Protein AF-A0A0D2LC68-F1 (afdb_monomer)

Mean predicted aligned error: 11.53 Å

Structure (mmCIF, N/CA/C/O backbone):
data_AF-A0A0D2LC68-F1
#
_entry.id   AF-A0A0D2LC68-F1
#
loop_
_atom_site.group_PDB
_atom_site.id
_atom_site.type_symbol
_atom_site.label_atom_id
_atom_site.label_alt_id
_atom_site.label_comp_id
_atom_site.label_asym_id
_atom_site.label_entity_id
_atom_site.label_seq_id
_atom_site.pdbx_PDB_ins_code
_atom_site.Cartn_x
_atom_site.Cartn_y
_atom_site.Cartn_z
_atom_site.occupancy
_atom_site.B_iso_or_equiv
_atom_site.auth_seq_id
_atom_site.auth_comp_id
_atom_site.auth_asym_id
_atom_site.auth_atom_id
_atom_site.pdbx_PDB_model_num
ATOM 1 N N . MET A 1 1 ? -2.150 -23.594 -18.624 1.00 61.84 1 MET A N 1
ATOM 2 C CA . MET A 1 1 ? -3.625 -23.594 -18.626 1.00 61.84 1 MET A CA 1
ATOM 3 C C . MET A 1 1 ? -4.070 -22.289 -18.003 1.00 61.84 1 MET A C 1
ATOM 5 O O . MET A 1 1 ? -3.568 -21.963 -16.936 1.00 61.84 1 MET A O 1
ATOM 9 N N . THR A 1 2 ? -4.914 -21.525 -18.691 1.00 81.69 2 THR A N 1
ATOM 10 C CA . THR A 1 2 ? -5.441 -20.253 -18.181 1.00 81.69 2 THR A CA 1
ATOM 11 C C . THR A 1 2 ? -6.745 -20.543 -17.460 1.00 81.69 2 THR A C 1
ATOM 13 O O . THR A 1 2 ? -7.704 -20.985 -18.090 1.00 81.69 2 THR A O 1
ATOM 16 N N . THR A 1 3 ? -6.788 -20.313 -16.153 1.00 90.00 3 THR A N 1
ATOM 17 C CA . THR A 1 3 ? -8.031 -20.452 -15.388 1.00 90.00 3 THR A CA 1
ATOM 18 C C . THR A 1 3 ? -8.737 -19.104 -15.359 1.00 90.00 3 THR A C 1
ATOM 20 O O . THR A 1 3 ? -8.118 -18.081 -15.055 1.00 90.00 3 THR A O 1
ATOM 23 N N . THR A 1 4 ? -10.023 -19.100 -15.707 1.00 91.94 4 THR A N 1
ATOM 24 C CA . THR A 1 4 ? -10.875 -17.910 -15.649 1.00 91.94 4 THR A CA 1
ATOM 25 C C . THR A 1 4 ? -11.811 -18.016 -14.455 1.00 91.94 4 THR A C 1
ATOM 27 O O . THR A 1 4 ? -12.493 -19.025 -14.285 1.00 91.94 4 THR A O 1
ATOM 30 N N . HIS A 1 5 ? -11.863 -16.954 -13.663 1.00 92.88 5 HIS A N 1
ATOM 31 C CA . HIS A 1 5 ? -12.813 -16.768 -12.576 1.00 92.88 5 HIS A CA 1
ATOM 32 C C . HIS A 1 5 ? -13.566 -15.452 -12.773 1.00 92.88 5 HIS A C 1
ATOM 34 O O . HIS A 1 5 ? -13.123 -14.588 -13.527 1.00 92.88 5 HIS A O 1
ATOM 40 N N . TYR A 1 6 ? -14.688 -15.295 -12.080 1.00 92.44 6 TYR A N 1
ATOM 41 C CA . TYR A 1 6 ? -15.463 -14.060 -12.072 1.00 92.44 6 TYR A CA 1
ATOM 42 C C . TYR A 1 6 ? -15.572 -13.553 -10.639 1.00 92.44 6 TYR A C 1
ATOM 44 O O . TYR A 1 6 ? -15.787 -14.341 -9.717 1.00 92.44 6 TYR A O 1
ATOM 52 N N . ILE A 1 7 ? -15.397 -12.247 -10.456 1.00 91.50 7 ILE A N 1
ATOM 53 C CA . ILE A 1 7 ? -15.587 -11.569 -9.172 1.00 91.50 7 ILE A CA 1
ATOM 54 C C . ILE A 1 7 ? -16.701 -10.542 -9.347 1.00 91.50 7 ILE A C 1
ATOM 56 O O . ILE A 1 7 ? -16.699 -9.796 -10.326 1.00 91.50 7 ILE A O 1
ATOM 60 N N . ALA A 1 8 ? -17.647 -10.510 -8.409 1.00 90.44 8 ALA A N 1
ATOM 61 C CA . ALA A 1 8 ? -18.677 -9.479 -8.379 1.00 90.44 8 ALA A CA 1
ATOM 62 C C . ALA A 1 8 ? -18.039 -8.106 -8.123 1.00 90.44 8 ALA A C 1
ATOM 64 O O . ALA A 1 8 ? -17.205 -7.948 -7.232 1.00 90.44 8 ALA A O 1
ATOM 65 N N . GLN A 1 9 ? -18.426 -7.124 -8.923 1.00 87.12 9 GLN A N 1
ATOM 66 C CA . GLN A 1 9 ? -17.983 -5.748 -8.821 1.00 87.12 9 GLN A CA 1
ATOM 67 C C . GLN A 1 9 ? -19.000 -4.989 -7.960 1.00 87.12 9 GLN A C 1
ATOM 69 O O . GLN A 1 9 ? -20.083 -4.649 -8.415 1.00 87.12 9 GLN A O 1
ATOM 74 N N . ASP A 1 10 ? -18.663 -4.759 -6.694 1.00 83.44 10 ASP A N 1
ATOM 75 C CA . ASP A 1 10 ? -19.533 -4.102 -5.705 1.00 83.44 10 ASP A CA 1
ATOM 76 C C . ASP A 1 10 ? -18.965 -2.759 -5.201 1.00 83.44 10 ASP A C 1
ATOM 78 O O . ASP A 1 10 ? -19.557 -2.093 -4.353 1.00 83.44 10 ASP A O 1
ATOM 82 N N . LEU A 1 11 ? -17.807 -2.348 -5.732 1.00 73.12 11 LEU A N 1
ATOM 83 C CA . LEU A 1 11 ? -17.062 -1.163 -5.285 1.00 73.12 11 LEU A CA 1
ATOM 84 C C . LEU A 1 11 ? -17.503 0.147 -5.948 1.00 73.12 11 LEU A C 1
ATOM 86 O O . LEU A 1 11 ? -17.352 1.224 -5.377 1.00 73.12 11 LEU A O 1
ATOM 90 N N . LEU A 1 12 ? -17.986 0.058 -7.179 1.00 74.88 12 LEU A N 1
ATOM 91 C CA . LEU A 1 12 ? -18.409 1.169 -8.033 1.00 74.88 12 LEU A CA 1
ATOM 92 C C . LEU A 1 12 ? -19.899 0.995 -8.309 1.00 74.88 12 LEU A C 1
ATOM 94 O O . LEU A 1 12 ? -20.354 -0.142 -8.414 1.00 74.88 12 LEU A O 1
ATOM 98 N N . PRO A 1 13 ? -20.655 2.094 -8.429 1.00 78.06 13 PRO A N 1
ATOM 99 C CA . PRO A 1 13 ? -22.055 2.008 -8.803 1.00 78.06 13 PRO A CA 1
ATOM 100 C C . PRO A 1 13 ? -22.201 1.347 -10.185 1.00 78.06 13 PRO A C 1
ATOM 102 O O . PRO A 1 13 ? -21.364 1.596 -11.061 1.00 78.06 13 PRO A O 1
ATOM 105 N N . PRO A 1 14 ? -23.262 0.548 -10.396 1.00 80.38 14 PRO A N 1
ATOM 106 C CA . PRO A 1 14 ? -23.516 -0.080 -11.685 1.00 80.38 14 PRO A CA 1
ATOM 107 C C . PRO A 1 14 ? -23.641 0.991 -12.775 1.00 80.38 14 PRO A C 1
ATOM 109 O O . PRO A 1 14 ? -24.340 1.994 -12.613 1.00 80.38 14 PRO A O 1
ATOM 112 N N . SER A 1 15 ? -22.933 0.785 -13.884 1.00 81.62 15 SER A N 1
ATOM 113 C CA . SER A 1 15 ? -22.897 1.677 -15.045 1.00 81.62 15 SER A CA 1
ATOM 114 C C . SER A 1 15 ? -22.829 0.825 -16.312 1.00 81.62 15 SER A C 1
ATOM 116 O O . SER A 1 15 ? -22.141 -0.190 -16.294 1.00 81.62 15 SER A O 1
ATOM 118 N N . PRO A 1 16 ? -23.431 1.234 -17.444 1.00 80.06 16 PRO A N 1
ATOM 119 C CA . PRO A 1 16 ? -23.285 0.513 -18.714 1.00 80.06 16 PRO A CA 1
ATOM 120 C C . PRO A 1 16 ? -21.824 0.288 -19.143 1.00 80.06 16 PRO A C 1
ATOM 122 O O . PRO A 1 16 ? -21.534 -0.631 -19.899 1.00 80.06 16 PRO A O 1
ATOM 125 N N . SER A 1 17 ? -20.903 1.129 -18.661 1.00 77.94 17 SER A N 1
ATOM 126 C CA . SER A 1 17 ? -19.461 1.060 -18.930 1.00 77.94 17 SER A CA 1
ATOM 127 C C . SER A 1 17 ? -18.645 0.272 -17.896 1.00 77.94 17 SER A C 1
ATOM 129 O O . SER A 1 17 ? -17.425 0.173 -18.036 1.00 77.94 17 SER A O 1
ATOM 131 N N . ILE A 1 18 ? -19.277 -0.237 -16.834 1.00 80.62 18 ILE A N 1
ATOM 132 C CA . ILE A 1 18 ? -18.619 -0.971 -15.748 1.00 80.62 18 ILE A CA 1
ATOM 133 C C . ILE A 1 18 ? -19.374 -2.290 -15.555 1.00 80.62 18 ILE A C 1
ATOM 135 O O . ILE A 1 18 ? -20.524 -2.271 -15.119 1.00 80.62 18 ILE A O 1
ATOM 139 N N . PRO A 1 19 ? -18.762 -3.440 -15.871 1.00 86.56 19 PRO A N 1
ATOM 140 C CA . PRO A 1 19 ? -19.440 -4.719 -15.740 1.00 86.56 19 PRO A CA 1
ATOM 141 C C . PRO A 1 19 ? -19.670 -5.074 -14.265 1.00 86.56 19 PRO A C 1
ATOM 143 O O . PRO A 1 19 ? -18.775 -4.922 -13.435 1.00 86.56 19 PRO A O 1
ATOM 146 N N . GLU A 1 20 ? -20.841 -5.640 -13.960 1.00 90.69 20 GLU A N 1
ATOM 147 C CA . GLU A 1 20 ? -21.177 -6.163 -12.623 1.00 90.69 20 GLU A CA 1
ATOM 148 C C . GLU A 1 20 ? -20.307 -7.364 -12.219 1.00 90.69 20 GLU A C 1
ATOM 150 O O . GLU A 1 20 ? -20.184 -7.695 -11.040 1.00 90.69 20 GLU A O 1
ATOM 155 N N . GLN A 1 21 ? -19.697 -8.039 -13.197 1.00 92.62 21 GLN A N 1
ATOM 156 C CA . GLN A 1 21 ? -18.772 -9.145 -12.982 1.00 92.62 21 GLN A CA 1
ATOM 157 C C . GLN A 1 21 ? -17.466 -8.896 -13.728 1.00 92.62 21 GLN A C 1
ATOM 159 O O . GLN A 1 21 ? -17.442 -8.743 -14.949 1.00 92.62 21 GLN A O 1
ATOM 164 N N . LEU A 1 22 ? -16.360 -8.911 -12.991 1.00 90.00 22 LEU A N 1
ATOM 165 C CA . LEU A 1 22 ? -15.020 -8.761 -13.540 1.00 90.00 22 LEU A CA 1
ATOM 166 C C . LEU A 1 22 ? -14.423 -10.131 -13.836 1.00 90.00 22 LEU A C 1
ATOM 168 O O . LEU A 1 22 ? -14.341 -10.994 -12.958 1.00 90.00 22 LEU A O 1
ATOM 172 N N . GLN A 1 23 ? -13.966 -10.312 -15.075 1.00 92.19 23 GLN A N 1
ATOM 173 C CA . GLN A 1 23 ? -13.237 -11.510 -15.469 1.00 92.19 23 GLN A CA 1
ATOM 174 C C . GLN A 1 23 ? -11.813 -11.456 -14.903 1.00 92.19 23 GLN A C 1
ATOM 176 O O . GLN A 1 23 ? -11.041 -10.549 -15.219 1.00 92.19 23 GLN A O 1
ATOM 181 N N . VAL A 1 24 ? -11.446 -12.464 -14.115 1.00 95.25 24 VAL A N 1
ATOM 182 C CA . VAL A 1 24 ? -10.102 -12.661 -13.568 1.00 95.25 24 VAL A CA 1
ATOM 183 C C . VAL A 1 24 ? -9.439 -13.830 -14.280 1.00 95.25 24 VAL A C 1
ATOM 185 O O . VAL A 1 24 ? -9.883 -14.973 -14.169 1.00 95.25 24 VAL A O 1
ATOM 188 N N . ARG A 1 25 ? -8.359 -13.557 -15.010 1.00 96.56 25 ARG A N 1
ATOM 189 C CA . ARG A 1 25 ? -7.561 -14.572 -15.704 1.00 96.56 25 ARG A CA 1
ATOM 190 C C . ARG A 1 25 ? -6.260 -14.794 -14.957 1.00 96.56 25 ARG A C 1
ATOM 192 O O . ARG A 1 25 ? -5.481 -13.859 -14.787 1.00 96.56 25 ARG A O 1
ATOM 199 N N . ARG A 1 26 ? -6.008 -16.028 -14.532 1.00 96.88 26 ARG A N 1
ATOM 200 C CA . ARG A 1 26 ? -4.741 -16.407 -13.901 1.00 96.88 26 ARG A CA 1
ATOM 201 C C . ARG A 1 26 ? -3.777 -16.959 -14.947 1.00 96.88 26 ARG A C 1
ATOM 203 O O . ARG A 1 26 ? -4.132 -17.888 -15.676 1.00 96.88 26 ARG A O 1
ATOM 210 N N . ILE A 1 27 ? -2.584 -16.378 -15.027 1.00 97.12 27 ILE A N 1
ATOM 211 C CA . ILE A 1 27 ? -1.551 -16.715 -16.008 1.00 97.12 27 ILE A CA 1
ATOM 212 C C . ILE A 1 27 ? -0.167 -16.780 -15.355 1.00 97.12 27 ILE A C 1
ATOM 214 O O . ILE A 1 27 ? 0.101 -16.116 -14.360 1.00 97.12 27 ILE A O 1
ATOM 218 N N . ALA A 1 28 ? 0.735 -17.562 -15.946 1.00 96.31 28 ALA A N 1
ATOM 219 C CA . ALA A 1 28 ? 2.140 -17.569 -15.548 1.00 96.31 28 ALA A CA 1
ATOM 220 C C . ALA A 1 28 ? 2.880 -16.350 -16.122 1.00 96.31 28 ALA A C 1
ATOM 222 O O . ALA A 1 28 ? 2.542 -15.886 -17.212 1.00 96.31 28 ALA A O 1
ATOM 223 N N . LEU A 1 29 ? 3.944 -15.903 -15.449 1.00 96.62 29 LEU A N 1
ATOM 224 C CA . LEU A 1 29 ? 4.756 -14.750 -15.861 1.00 96.62 29 LEU A CA 1
ATOM 225 C C . LEU A 1 29 ? 5.242 -14.784 -17.321 1.00 96.62 29 LEU A C 1
ATOM 227 O O . LEU A 1 29 ? 5.229 -13.755 -17.983 1.00 96.62 29 LEU A O 1
ATOM 231 N N . ARG A 1 30 ? 5.581 -15.958 -17.869 1.00 95.25 30 ARG A N 1
ATOM 232 C CA . ARG A 1 30 ? 5.986 -16.102 -19.287 1.00 95.25 30 ARG A CA 1
ATOM 233 C C . ARG A 1 30 ? 4.907 -15.704 -20.310 1.00 95.25 30 ARG A C 1
ATOM 235 O O . ARG A 1 30 ? 5.222 -15.567 -21.483 1.00 95.25 30 ARG A O 1
ATOM 242 N N . HIS A 1 31 ? 3.651 -15.579 -19.878 1.00 96.38 31 HIS A N 1
ATOM 243 C CA . HIS A 1 31 ? 2.507 -15.157 -20.695 1.00 96.38 31 HIS A CA 1
ATOM 244 C C . HIS A 1 31 ? 2.057 -13.725 -20.360 1.00 96.38 31 HIS A C 1
ATOM 246 O O . HIS A 1 31 ? 0.982 -13.299 -20.778 1.00 96.38 31 HIS A O 1
ATOM 252 N N . ALA A 1 32 ? 2.833 -12.974 -19.569 1.00 96.25 32 ALA A N 1
ATOM 253 C CA . ALA A 1 32 ? 2.450 -11.628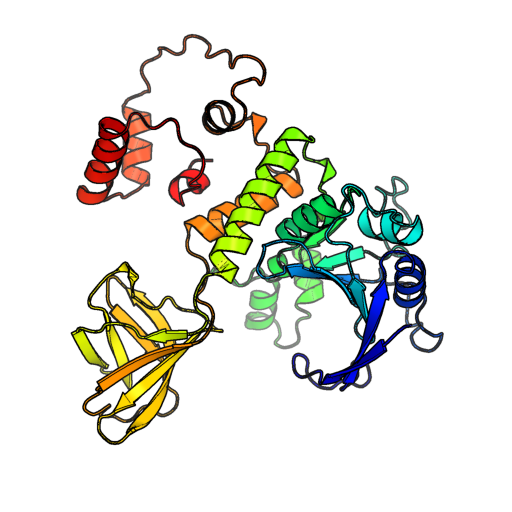 -19.160 1.00 96.25 32 ALA A CA 1
ATOM 254 C C . ALA A 1 32 ? 2.320 -10.663 -20.348 1.00 96.25 32 ALA A C 1
ATOM 256 O O . ALA A 1 32 ? 1.426 -9.820 -20.336 1.00 96.25 32 ALA A O 1
ATOM 257 N N . GLY A 1 33 ? 3.125 -10.830 -21.398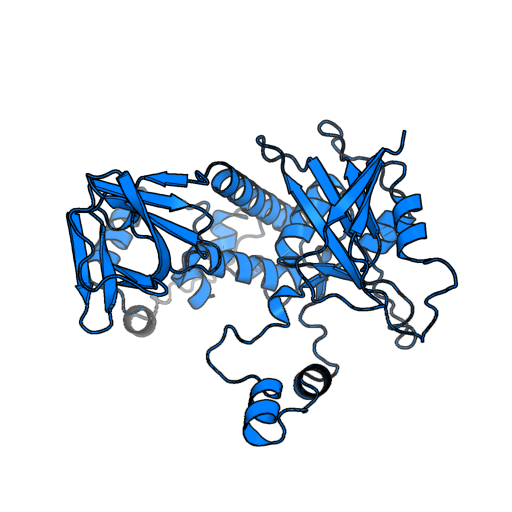 1.00 95.19 33 GLY A N 1
ATOM 258 C CA . GLY A 1 33 ? 3.001 -10.062 -22.635 1.00 95.19 33 GLY A CA 1
ATOM 259 C C . GLY A 1 33 ? 1.628 -10.187 -23.297 1.00 95.19 33 GLY A C 1
ATOM 260 O O . GLY A 1 33 ? 1.080 -9.179 -23.741 1.00 95.19 33 GLY A O 1
ATOM 261 N N . ASP A 1 34 ? 1.014 -11.375 -23.266 1.00 94.50 34 ASP A N 1
ATOM 262 C CA . ASP A 1 3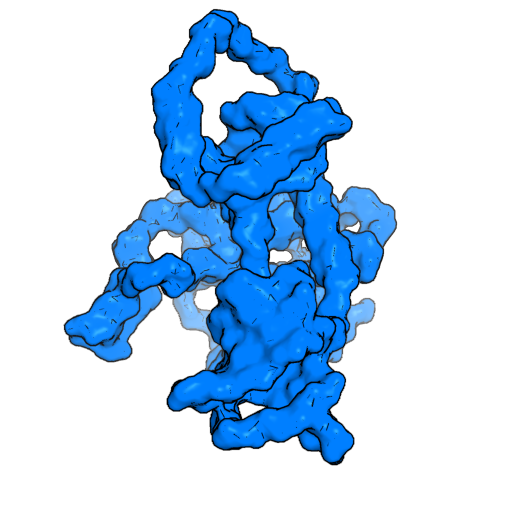4 ? -0.343 -11.591 -23.789 1.00 94.50 34 ASP A CA 1
ATOM 263 C C . ASP A 1 34 ? -1.378 -10.807 -22.965 1.00 94.50 34 ASP A C 1
ATOM 265 O O . ASP A 1 34 ? -2.292 -10.187 -23.512 1.00 94.50 34 ASP A O 1
ATOM 269 N N . ALA A 1 35 ? -1.215 -10.778 -21.636 1.00 94.38 35 ALA A N 1
ATOM 270 C CA . ALA A 1 35 ? -2.058 -9.963 -20.762 1.00 94.38 35 ALA A CA 1
ATOM 271 C C . ALA A 1 35 ? -1.899 -8.469 -21.048 1.00 94.38 35 ALA A C 1
ATOM 273 O O . ALA A 1 35 ? -2.896 -7.755 -21.146 1.00 94.38 35 ALA A O 1
ATOM 274 N N . VAL A 1 36 ? -0.664 -7.994 -21.220 1.00 94.50 36 VAL A N 1
ATOM 275 C CA . VAL A 1 36 ? -0.395 -6.596 -21.575 1.00 94.50 36 VAL A CA 1
ATOM 276 C C . VAL A 1 36 ? -1.035 -6.259 -22.911 1.00 94.50 36 VAL A C 1
ATOM 278 O O . VAL A 1 36 ? -1.703 -5.232 -23.013 1.00 94.50 36 VAL A O 1
ATOM 281 N N . TRP A 1 37 ? -0.902 -7.127 -23.914 1.00 92.50 37 TRP A N 1
ATOM 282 C CA . TRP A 1 37 ? -1.545 -6.942 -25.209 1.00 92.50 37 TRP A CA 1
ATOM 283 C C . TRP A 1 37 ? -3.065 -6.803 -25.060 1.00 92.50 37 TRP A C 1
ATOM 285 O O . TRP A 1 37 ? -3.625 -5.813 -25.524 1.00 92.50 37 TRP A O 1
ATOM 295 N N . HIS A 1 38 ? -3.718 -7.699 -24.312 1.00 90.44 38 HIS A N 1
ATOM 296 C CA . HIS A 1 38 ? -5.162 -7.629 -24.055 1.00 90.44 38 HIS A CA 1
ATOM 297 C C . HIS A 1 38 ? -5.595 -6.354 -23.321 1.00 90.44 38 HIS A C 1
ATOM 299 O O . HIS A 1 38 ? -6.620 -5.764 -23.657 1.00 90.44 38 HIS A O 1
ATOM 305 N N . LEU A 1 39 ? -4.828 -5.920 -22.318 1.00 89.50 39 LEU A N 1
ATOM 306 C CA . LEU A 1 39 ? -5.135 -4.713 -21.543 1.00 89.50 39 LEU A CA 1
ATOM 307 C C . LEU A 1 39 ? -4.924 -3.433 -22.361 1.00 89.50 39 LEU A C 1
ATOM 309 O O . LEU A 1 39 ? -5.595 -2.427 -22.135 1.00 89.50 39 LEU A O 1
ATOM 313 N N . THR A 1 40 ? -3.990 -3.467 -23.310 1.00 88.12 40 THR A N 1
ATOM 314 C CA . THR A 1 40 ? -3.627 -2.317 -24.145 1.00 88.12 40 THR A CA 1
ATOM 315 C C . THR A 1 40 ? -4.371 -2.271 -25.472 1.00 88.12 40 THR A C 1
ATOM 317 O O . THR A 1 40 ? -4.413 -1.199 -26.064 1.00 88.12 40 THR A O 1
ATOM 320 N N . HIS A 1 41 ? -5.001 -3.366 -25.904 1.00 85.12 41 HIS A N 1
ATOM 321 C CA . HIS A 1 41 ? -5.795 -3.489 -27.131 1.00 85.12 41 HIS A CA 1
ATOM 322 C C . HIS A 1 41 ? -7.178 -4.082 -26.800 1.00 85.12 41 HIS A C 1
ATOM 324 O O . HIS A 1 41 ? -7.454 -5.234 -27.141 1.00 85.12 41 HIS A O 1
ATOM 330 N N . PRO A 1 42 ? -8.059 -3.336 -26.105 1.00 67.62 42 PRO A N 1
ATOM 331 C CA . PRO A 1 42 ? -9.402 -3.812 -25.828 1.00 67.62 42 PRO A CA 1
ATOM 332 C C . PRO A 1 42 ? -10.131 -4.085 -27.144 1.00 67.62 42 PRO A C 1
ATOM 334 O O . PRO A 1 42 ? -9.884 -3.426 -28.159 1.00 67.62 42 PRO A O 1
ATOM 337 N N . HIS A 1 43 ? -11.035 -5.064 -27.104 1.00 64.94 43 HIS A N 1
ATOM 338 C CA . HIS A 1 43 ? -11.919 -5.391 -28.216 1.00 64.94 43 HIS A CA 1
ATOM 339 C C . HIS A 1 43 ? -12.582 -4.112 -28.758 1.00 64.94 43 HIS A C 1
ATOM 341 O O . HIS A 1 43 ? -12.920 -3.213 -27.988 1.00 64.94 43 HIS A O 1
ATOM 347 N N . ALA A 1 44 ? -12.715 -4.032 -30.085 1.00 52.75 44 ALA A N 1
ATOM 348 C CA . ALA A 1 44 ? -12.989 -2.836 -30.894 1.00 52.75 44 ALA A CA 1
ATOM 349 C C . ALA A 1 44 ? -14.265 -2.024 -30.555 1.00 52.75 44 ALA A C 1
ATOM 351 O O . ALA A 1 44 ? -14.566 -1.054 -31.244 1.00 52.75 44 ALA A O 1
ATOM 352 N N . GLU A 1 45 ? -14.999 -2.381 -29.503 1.00 51.38 45 GLU A N 1
ATOM 353 C CA . GLU A 1 45 ? -16.303 -1.821 -29.138 1.00 51.38 45 GLU A CA 1
ATOM 354 C C . GLU A 1 45 ? -16.231 -0.629 -28.163 1.00 51.38 45 GLU A C 1
ATOM 356 O O . GLU A 1 45 ? -17.222 0.073 -27.992 1.00 51.38 45 GLU A O 1
ATOM 361 N N . VAL A 1 46 ? -15.066 -0.321 -27.571 1.00 54.25 46 VAL A N 1
ATOM 362 C CA . VAL A 1 46 ? -14.888 0.855 -26.686 1.00 54.25 46 VAL A CA 1
ATOM 363 C C . VAL A 1 46 ? -13.764 1.755 -27.214 1.00 54.25 46 VAL A C 1
ATOM 365 O O . VAL A 1 46 ? -12.689 1.887 -26.628 1.00 54.25 46 VAL A O 1
ATOM 368 N N . THR A 1 47 ? -13.992 2.346 -28.388 1.00 47.81 47 THR A N 1
ATOM 369 C CA . THR A 1 47 ? -13.069 3.254 -29.100 1.00 47.81 47 THR A CA 1
ATOM 370 C C . THR A 1 47 ? -13.430 4.734 -28.941 1.00 47.81 47 THR A C 1
ATOM 372 O O . THR A 1 47 ? -13.108 5.555 -29.799 1.00 47.81 47 THR A O 1
ATOM 375 N N . THR A 1 48 ? -14.061 5.138 -27.837 1.00 50.06 48 THR A N 1
ATOM 376 C CA . THR A 1 48 ? -14.271 6.569 -27.583 1.00 50.06 48 THR A CA 1
ATOM 377 C C . THR A 1 48 ? -12.973 7.234 -27.113 1.00 50.06 48 THR A C 1
ATOM 379 O O . THR A 1 48 ? -12.619 7.172 -25.940 1.00 50.06 48 THR A O 1
ATOM 382 N N . LEU A 1 49 ? -12.300 7.849 -28.093 1.00 45.25 49 LEU A N 1
ATOM 383 C CA . LEU A 1 49 ? -11.301 8.925 -28.055 1.00 45.25 49 LEU A CA 1
ATOM 384 C C . LEU A 1 49 ? -10.102 8.785 -27.102 1.00 45.25 49 LEU A C 1
ATOM 386 O O . LEU A 1 49 ? -10.212 9.073 -25.919 1.00 45.25 49 LEU A O 1
ATOM 390 N N . GLY A 1 50 ? -8.925 8.519 -27.686 1.00 50.84 50 GLY A N 1
ATOM 391 C CA . GLY A 1 50 ? -7.669 9.270 -27.470 1.00 50.84 50 GLY A CA 1
ATOM 392 C C . GLY A 1 50 ? -7.097 9.457 -26.057 1.00 50.84 50 GLY A C 1
ATOM 393 O O . GLY A 1 50 ? -6.102 10.159 -25.917 1.00 50.84 50 GLY A O 1
ATOM 394 N N . ALA A 1 51 ? -7.695 8.886 -25.017 1.00 54.88 51 ALA A N 1
ATOM 395 C CA . ALA A 1 51 ? -7.266 9.058 -23.639 1.00 54.88 51 ALA A CA 1
ATOM 396 C C . ALA A 1 51 ? -6.219 8.003 -23.263 1.00 54.88 51 ALA A C 1
ATOM 398 O O . ALA A 1 51 ? -6.396 6.811 -23.534 1.00 54.88 51 ALA A O 1
ATOM 399 N N . ALA A 1 52 ? -5.152 8.447 -22.592 1.00 59.88 52 ALA A N 1
ATOM 400 C CA . ALA A 1 52 ? -4.138 7.572 -22.018 1.00 59.88 52 ALA A CA 1
ATOM 401 C C . ALA A 1 52 ? -4.797 6.451 -21.200 1.00 59.88 52 ALA A C 1
ATOM 403 O O . ALA A 1 52 ? -5.589 6.700 -20.286 1.00 59.88 52 ALA A O 1
ATOM 404 N N . ARG A 1 53 ? -4.473 5.199 -21.536 1.00 79.19 53 ARG A N 1
ATOM 405 C CA . ARG A 1 53 ? -5.078 4.021 -20.904 1.00 79.19 53 ARG A CA 1
ATOM 406 C C . ARG A 1 53 ? -4.476 3.790 -19.525 1.00 79.19 53 ARG A C 1
ATOM 408 O O . ARG A 1 53 ? -3.328 3.374 -19.406 1.00 79.19 53 ARG A O 1
ATOM 415 N N . ALA A 1 54 ? -5.248 4.038 -18.477 1.00 87.75 54 ALA A N 1
ATOM 416 C CA . ALA A 1 54 ? -4.853 3.678 -17.124 1.00 87.75 54 ALA A CA 1
ATOM 417 C C . ALA A 1 54 ? -4.937 2.153 -16.939 1.00 87.75 54 ALA A C 1
ATOM 419 O O . ALA A 1 54 ? -5.992 1.555 -17.153 1.00 87.75 54 ALA A O 1
ATOM 420 N N . ILE A 1 55 ? -3.831 1.532 -16.532 1.00 93.75 55 ILE A N 1
ATOM 421 C CA . ILE A 1 55 ? -3.762 0.118 -16.158 1.00 93.75 55 ILE A CA 1
ATOM 422 C C . ILE A 1 55 ? -3.495 0.047 -14.659 1.00 93.75 55 ILE A C 1
ATOM 424 O O . ILE A 1 55 ? -2.435 0.449 -14.180 1.00 93.75 55 ILE A O 1
ATOM 428 N N . GLY A 1 56 ? -4.476 -0.452 -13.916 1.00 95.06 56 GLY A N 1
ATOM 429 C CA . GLY A 1 56 ? -4.361 -0.698 -12.487 1.00 95.06 56 GLY A CA 1
ATOM 430 C C . GLY A 1 56 ? -3.290 -1.746 -12.201 1.00 95.06 56 GLY A C 1
ATOM 431 O O . GLY A 1 56 ? -3.262 -2.777 -12.868 1.00 95.06 56 GLY A O 1
ATOM 432 N N . ILE A 1 57 ? -2.443 -1.509 -11.201 1.00 97.31 57 ILE A N 1
ATOM 433 C CA . ILE A 1 57 ? -1.491 -2.495 -10.682 1.00 97.31 57 ILE A CA 1
ATOM 434 C C . ILE A 1 57 ? -1.685 -2.700 -9.181 1.00 97.31 57 ILE A C 1
ATOM 436 O O . ILE A 1 57 ? -1.789 -1.752 -8.401 1.00 97.31 57 ILE A O 1
ATOM 440 N N . ALA A 1 58 ? -1.698 -3.963 -8.776 1.00 96.88 58 ALA A N 1
ATOM 441 C CA . ALA A 1 58 ? -1.663 -4.381 -7.383 1.00 96.88 58 ALA A CA 1
ATOM 442 C C . ALA A 1 58 ? -0.777 -5.620 -7.238 1.00 96.88 58 ALA A C 1
ATOM 444 O O . ALA A 1 58 ? -0.424 -6.273 -8.220 1.00 96.88 58 ALA A O 1
ATOM 445 N N . TYR A 1 59 ? -0.419 -5.959 -6.007 1.00 96.38 59 TYR A N 1
ATOM 446 C CA . TYR A 1 59 ? 0.342 -7.166 -5.721 1.00 96.38 59 TYR A CA 1
ATOM 447 C C . TYR A 1 59 ? -0.218 -7.901 -4.515 1.00 96.38 59 TYR A C 1
ATOM 449 O O . TYR A 1 59 ? -0.938 -7.332 -3.690 1.00 96.38 59 TYR A O 1
ATOM 457 N N . HIS A 1 60 ? 0.156 -9.169 -4.400 1.00 94.19 60 HIS A N 1
ATOM 458 C CA . HIS A 1 60 ? -0.120 -9.974 -3.225 1.00 94.19 60 HIS A CA 1
ATOM 459 C C . HIS A 1 60 ? 1.153 -10.645 -2.725 1.00 94.19 60 HIS A C 1
ATOM 461 O O . HIS A 1 60 ? 1.964 -11.133 -3.514 1.00 94.19 60 HIS A O 1
ATOM 467 N N . THR A 1 61 ? 1.317 -10.679 -1.406 1.00 91.94 61 THR A N 1
ATOM 468 C CA . THR A 1 61 ? 2.402 -11.393 -0.740 1.00 91.94 61 THR A CA 1
ATOM 469 C C . THR A 1 61 ? 1.892 -12.669 -0.092 1.00 91.94 61 THR A C 1
ATOM 471 O O . THR A 1 61 ? 0.823 -12.688 0.518 1.00 91.94 61 THR A O 1
ATOM 474 N N . SER A 1 62 ? 2.675 -13.735 -0.209 1.00 89.75 62 SER A N 1
ATOM 475 C CA . SER A 1 62 ? 2.447 -14.981 0.511 1.00 89.75 62 SER A CA 1
ATOM 476 C C . SER A 1 62 ? 2.675 -14.784 2.023 1.00 89.75 62 SER A C 1
ATOM 478 O O . SER A 1 62 ? 3.262 -13.781 2.448 1.00 89.75 62 SER A O 1
ATOM 480 N N . PRO A 1 63 ? 2.271 -15.751 2.869 1.00 83.94 63 PRO A N 1
ATOM 481 C CA . PRO A 1 63 ? 2.569 -15.714 4.302 1.00 83.94 63 PRO A CA 1
ATOM 482 C C . PRO A 1 63 ? 4.067 -15.631 4.633 1.00 83.94 63 PRO A C 1
ATOM 484 O O . PRO A 1 63 ? 4.419 -15.090 5.677 1.00 83.94 63 PRO A O 1
ATOM 487 N N . SER A 1 64 ? 4.950 -16.113 3.746 1.00 85.62 64 SER A N 1
ATOM 488 C CA . SER A 1 64 ? 6.408 -15.992 3.899 1.00 85.62 64 SER A CA 1
ATOM 489 C C . SER A 1 64 ? 6.948 -14.601 3.541 1.00 85.62 64 SER A C 1
ATOM 491 O O . SER A 1 64 ? 8.140 -14.346 3.690 1.00 85.62 64 SER A O 1
ATOM 493 N N . GLY A 1 65 ? 6.091 -13.692 3.065 1.00 85.31 65 GLY A N 1
ATOM 494 C CA . GLY A 1 65 ? 6.477 -12.365 2.590 1.00 85.31 65 GLY A CA 1
ATOM 495 C C . GLY A 1 65 ? 7.026 -12.351 1.164 1.00 85.31 65 GLY A C 1
ATOM 496 O O . GLY A 1 65 ? 7.408 -11.282 0.684 1.00 85.31 65 GLY A O 1
ATOM 497 N N . ALA A 1 66 ? 7.051 -13.490 0.467 1.00 90.56 66 ALA A N 1
ATOM 498 C CA . ALA A 1 66 ? 7.380 -13.536 -0.954 1.00 90.56 66 ALA A CA 1
ATOM 499 C C . ALA A 1 66 ? 6.252 -12.906 -1.786 1.00 90.56 66 ALA A C 1
ATOM 501 O O . ALA A 1 66 ? 5.089 -12.920 -1.386 1.00 90.56 66 ALA A O 1
ATOM 502 N N . LEU A 1 67 ? 6.583 -12.324 -2.938 1.00 93.19 67 LEU A N 1
ATOM 503 C CA . LEU A 1 67 ? 5.582 -11.785 -3.858 1.00 93.19 67 LEU A CA 1
ATOM 504 C C . LEU A 1 67 ? 4.948 -12.953 -4.621 1.00 93.19 67 LEU A C 1
ATOM 506 O O . LEU A 1 67 ? 5.616 -13.568 -5.443 1.00 93.19 67 LEU A O 1
ATOM 510 N N . ALA A 1 68 ? 3.686 -13.269 -4.340 1.00 94.69 68 ALA A N 1
ATOM 511 C CA . ALA A 1 68 ? 3.020 -14.433 -4.925 1.00 94.69 68 ALA A CA 1
ATOM 512 C C . ALA A 1 68 ? 2.524 -14.148 -6.351 1.00 94.69 68 ALA A C 1
ATOM 514 O O . ALA A 1 68 ? 2.687 -14.962 -7.257 1.00 94.69 68 ALA A O 1
ATOM 515 N N . PHE A 1 69 ? 1.915 -12.979 -6.557 1.00 96.50 69 PHE A N 1
ATOM 516 C CA . PHE A 1 69 ? 1.440 -12.555 -7.870 1.00 96.50 69 PHE A CA 1
ATOM 517 C C . PHE A 1 69 ? 1.361 -11.032 -7.988 1.00 96.50 69 PHE A C 1
ATOM 519 O O . PHE A 1 69 ? 1.283 -10.304 -6.990 1.00 96.50 69 PHE A O 1
ATOM 526 N N . VAL A 1 70 ? 1.326 -10.568 -9.235 1.00 97.56 70 VAL A N 1
ATOM 527 C CA . VAL A 1 70 ? 0.995 -9.189 -9.613 1.00 97.56 70 VAL A CA 1
ATOM 528 C C . VAL A 1 70 ? -0.324 -9.201 -10.366 1.00 97.56 70 VAL A C 1
ATOM 530 O O . VAL A 1 70 ? -0.527 -10.021 -11.256 1.00 97.56 70 VAL A O 1
ATOM 533 N N . ALA A 1 71 ? -1.230 -8.302 -10.001 1.00 97.81 71 ALA A N 1
ATOM 534 C CA . ALA A 1 71 ? -2.484 -8.103 -10.702 1.00 97.81 71 ALA A CA 1
ATOM 535 C C . ALA A 1 71 ? -2.385 -6.863 -11.593 1.00 97.81 71 ALA A C 1
ATOM 537 O O . ALA A 1 71 ? -2.030 -5.788 -11.107 1.00 97.81 71 ALA A O 1
ATOM 538 N N . LEU A 1 72 ? -2.725 -7.015 -12.873 1.00 97.12 72 LEU A N 1
ATOM 539 C CA . LEU A 1 72 ? -2.913 -5.911 -13.814 1.00 97.12 72 LEU A CA 1
ATOM 540 C C . LEU A 1 72 ? -4.385 -5.834 -14.213 1.00 97.12 72 LEU A C 1
ATOM 542 O O . LEU A 1 72 ? -4.989 -6.863 -14.518 1.00 97.12 72 LEU A O 1
ATOM 546 N N . ALA A 1 73 ? -4.969 -4.639 -14.208 1.00 94.31 73 ALA A N 1
ATOM 547 C CA . ALA A 1 73 ? -6.408 -4.481 -14.377 1.00 94.31 73 ALA A CA 1
ATOM 548 C C . ALA A 1 73 ? -6.801 -3.280 -15.243 1.00 94.31 73 ALA A C 1
ATOM 550 O O . ALA A 1 73 ? -6.171 -2.225 -15.213 1.00 94.31 73 ALA A O 1
ATOM 551 N N . THR A 1 74 ? -7.905 -3.435 -15.964 1.00 91.00 74 THR A N 1
ATOM 552 C CA . THR A 1 74 ? -8.717 -2.341 -16.516 1.00 91.00 74 THR A CA 1
ATOM 553 C C . THR A 1 74 ? -10.085 -2.356 -15.831 1.00 91.00 74 THR A C 1
ATOM 555 O O . THR A 1 74 ? -10.326 -3.148 -14.921 1.00 91.00 74 THR A O 1
ATOM 558 N N . THR A 1 75 ? -11.019 -1.519 -16.283 1.00 85.31 75 THR A N 1
ATOM 559 C CA . THR A 1 75 ? -12.414 -1.566 -15.821 1.00 85.31 75 THR A CA 1
ATOM 560 C C . THR A 1 75 ? -13.154 -2.850 -16.209 1.00 85.31 75 THR A C 1
ATOM 562 O O . THR A 1 75 ? -14.224 -3.091 -15.669 1.00 85.31 75 THR A O 1
ATOM 565 N N . HIS A 1 76 ? -12.612 -3.675 -17.115 1.00 86.50 76 HIS A N 1
ATOM 566 C CA . HIS A 1 76 ? -13.317 -4.842 -17.666 1.00 86.50 76 HIS A CA 1
ATOM 567 C C . HIS A 1 76 ? -12.645 -6.182 -17.355 1.00 86.50 76 HIS A C 1
ATOM 569 O O . HIS A 1 76 ? -13.302 -7.221 -17.325 1.00 86.50 76 HIS A O 1
ATOM 575 N N . SER A 1 77 ? -11.329 -6.183 -17.152 1.00 90.19 77 SER A N 1
ATOM 576 C CA . SER A 1 77 ? -10.553 -7.416 -17.039 1.00 90.19 77 SER A CA 1
ATOM 577 C C . SER A 1 77 ? -9.432 -7.280 -16.028 1.00 90.19 77 SER A C 1
ATOM 579 O O . SER A 1 77 ? -8.773 -6.240 -15.967 1.00 90.19 77 SER A O 1
ATOM 581 N N . ILE A 1 78 ? -9.168 -8.367 -15.308 1.00 95.06 78 ILE A N 1
ATOM 582 C CA . ILE A 1 78 ? -8.064 -8.497 -14.364 1.00 95.06 78 ILE A CA 1
ATOM 583 C C . ILE A 1 78 ? -7.207 -9.692 -14.787 1.00 95.06 78 ILE A C 1
ATOM 585 O O . ILE A 1 78 ? -7.717 -10.789 -15.021 1.00 95.06 78 ILE A O 1
ATOM 589 N N . PHE A 1 79 ? -5.894 -9.499 -14.838 1.00 97.00 79 PHE A N 1
ATOM 590 C CA . PHE A 1 79 ? -4.917 -10.563 -15.033 1.00 97.00 79 PHE A CA 1
ATOM 591 C C . PHE A 1 79 ? -4.109 -10.755 -13.756 1.00 97.00 79 PHE A C 1
ATOM 593 O O . PHE A 1 79 ? -3.427 -9.836 -13.311 1.00 97.00 79 PHE A O 1
ATOM 600 N N . HIS A 1 80 ? -4.178 -11.951 -13.176 1.00 96.88 80 HIS A N 1
ATOM 601 C CA . HIS A 1 80 ? -3.306 -12.391 -12.091 1.00 96.88 80 HIS A CA 1
ATOM 602 C C . HIS A 1 80 ? -2.092 -13.091 -12.694 1.00 96.88 80 HIS A C 1
ATOM 604 O O . HIS A 1 80 ? -2.221 -14.172 -13.268 1.00 96.88 80 HIS A O 1
ATOM 610 N N . ILE A 1 81 ? -0.930 -12.462 -12.570 1.00 97.62 81 ILE A N 1
ATOM 611 C CA . ILE A 1 81 ? 0.343 -12.956 -13.081 1.00 97.62 81 ILE A CA 1
ATOM 612 C C . ILE A 1 81 ? 1.082 -13.628 -11.927 1.00 97.62 81 ILE A C 1
ATOM 614 O O . ILE A 1 81 ? 1.621 -12.945 -11.053 1.00 97.62 81 ILE A O 1
ATOM 618 N N . ASP A 1 82 ? 1.082 -14.959 -11.923 1.00 97.06 82 ASP A N 1
ATOM 619 C CA . ASP A 1 82 ? 1.803 -15.760 -10.936 1.00 97.06 82 ASP A CA 1
ATOM 620 C C . ASP A 1 82 ? 3.310 -15.557 -11.089 1.00 97.06 82 ASP A C 1
ATOM 622 O O . ASP A 1 82 ? 3.858 -15.652 -12.197 1.00 97.06 82 ASP A O 1
ATOM 626 N N . LEU A 1 83 ? 3.971 -15.300 -9.964 1.00 95.94 83 LEU A N 1
ATOM 627 C CA . LEU A 1 83 ? 5.412 -15.128 -9.903 1.00 95.94 83 LEU A CA 1
ATOM 628 C C . LEU A 1 83 ? 6.078 -16.406 -9.380 1.00 95.94 83 LEU A C 1
ATOM 630 O O . LEU A 1 83 ? 5.558 -17.033 -8.457 1.00 95.94 83 LEU A O 1
ATOM 634 N N . PRO A 1 84 ? 7.225 -16.804 -9.950 1.00 92.56 84 PRO A N 1
ATOM 635 C CA . PRO A 1 84 ? 7.992 -17.929 -9.429 1.00 92.56 84 PRO A CA 1
ATOM 636 C C . PRO A 1 84 ? 8.582 -17.583 -8.054 1.00 92.56 84 PRO A C 1
ATOM 638 O O . PRO A 1 84 ? 9.198 -16.530 -7.894 1.00 92.56 84 PRO A O 1
ATOM 641 N N . GLU A 1 85 ? 8.426 -18.475 -7.073 1.00 86.75 85 GLU A N 1
ATOM 642 C CA . GLU A 1 85 ? 8.970 -18.270 -5.719 1.00 86.75 85 GLU A CA 1
ATOM 643 C C . GLU A 1 85 ? 10.508 -18.377 -5.686 1.00 86.75 85 GLU A C 1
ATOM 645 O O . GLU A 1 85 ? 11.162 -17.627 -4.961 1.00 86.75 85 GLU A O 1
ATOM 650 N N . ASP A 1 86 ? 11.087 -19.250 -6.521 1.00 84.25 86 ASP A N 1
ATOM 651 C CA . ASP A 1 86 ? 12.507 -19.635 -6.448 1.00 84.25 86 ASP A CA 1
ATOM 652 C C . ASP A 1 86 ? 13.408 -18.994 -7.518 1.00 84.25 86 ASP A C 1
ATOM 654 O O . ASP A 1 86 ? 14.638 -19.124 -7.481 1.00 84.25 86 ASP A O 1
ATOM 658 N N . GLU A 1 87 ? 12.841 -18.280 -8.493 1.00 76.06 87 GLU A N 1
ATOM 659 C CA . GLU A 1 87 ? 13.649 -17.663 -9.543 1.00 76.06 87 GLU A CA 1
ATOM 660 C C . GLU A 1 87 ? 14.222 -16.330 -9.072 1.00 76.06 87 GLU A C 1
ATOM 662 O O . GLU A 1 87 ? 13.532 -15.321 -8.937 1.00 76.06 87 GLU A O 1
ATOM 667 N N . LYS A 1 88 ? 15.546 -16.295 -8.896 1.00 78.06 88 LYS A N 1
ATOM 668 C CA . LYS A 1 88 ? 16.259 -15.067 -8.517 1.00 78.06 88 LYS A CA 1
ATOM 669 C C . LYS A 1 88 ? 16.024 -13.923 -9.511 1.00 78.06 88 LYS A C 1
ATOM 671 O O . LYS A 1 88 ? 16.114 -12.765 -9.104 1.00 78.06 88 LYS A O 1
ATOM 676 N N . ALA A 1 89 ? 15.798 -14.225 -10.790 1.00 84.62 89 ALA A N 1
ATOM 677 C CA . ALA A 1 89 ? 15.618 -13.248 -11.861 1.00 84.62 89 ALA A CA 1
ATOM 678 C C . ALA A 1 89 ? 14.718 -13.827 -12.963 1.00 84.62 89 ALA A C 1
ATOM 680 O O . ALA A 1 89 ? 15.241 -14.345 -13.953 1.00 84.62 89 ALA A O 1
ATOM 681 N N . PRO A 1 90 ? 13.391 -13.775 -12.801 1.00 91.38 90 PRO A N 1
ATOM 682 C CA . PRO A 1 90 ? 12.511 -14.330 -13.804 1.00 91.38 90 PRO A CA 1
ATOM 683 C C . PRO A 1 90 ? 12.612 -13.565 -15.124 1.00 91.38 90 PRO A C 1
ATOM 685 O O . PRO A 1 90 ? 12.836 -12.349 -15.154 1.00 91.38 90 PRO A O 1
ATOM 688 N N . HIS A 1 91 ? 12.431 -14.281 -16.233 1.00 94.38 91 HIS A N 1
ATOM 689 C CA . HIS A 1 91 ? 12.333 -13.651 -17.542 1.00 94.38 91 HIS A CA 1
ATOM 690 C C . HIS A 1 91 ? 11.041 -12.828 -17.622 1.00 94.38 91 HIS A C 1
ATOM 692 O O . HIS A 1 91 ? 9.945 -13.353 -17.436 1.00 94.38 91 HIS A O 1
ATOM 698 N N . VAL A 1 92 ? 11.186 -11.536 -17.909 1.00 95.06 92 VAL A N 1
ATOM 699 C CA . VAL A 1 92 ? 10.078 -10.606 -18.139 1.00 95.06 92 VAL A CA 1
ATOM 700 C C . VAL A 1 92 ? 10.096 -10.236 -19.610 1.00 95.06 92 VAL A C 1
ATOM 702 O O . VAL A 1 92 ? 11.105 -9.704 -20.086 1.00 95.06 92 VAL A O 1
ATOM 705 N N . ASP A 1 93 ? 9.001 -10.521 -20.310 1.00 95.00 93 ASP A N 1
ATOM 706 C CA . ASP A 1 93 ? 8.870 -10.209 -21.728 1.00 95.00 93 ASP A CA 1
ATOM 707 C C . ASP A 1 93 ? 8.917 -8.693 -21.987 1.00 95.00 93 ASP A C 1
ATOM 709 O O . ASP A 1 93 ? 8.736 -7.864 -21.087 1.00 95.00 93 ASP A O 1
ATOM 713 N N . SER A 1 94 ? 9.197 -8.320 -23.236 1.00 94.56 94 SER A N 1
ATOM 714 C CA . SER A 1 94 ? 9.375 -6.921 -23.622 1.00 94.56 94 SER A CA 1
ATOM 715 C C . SER A 1 94 ? 8.107 -6.088 -23.445 1.00 94.56 94 SER A C 1
ATOM 717 O O . SER A 1 94 ? 8.228 -4.927 -23.062 1.00 94.56 94 SER A O 1
ATOM 719 N N . ALA A 1 95 ? 6.915 -6.650 -23.659 1.00 94.56 95 ALA A N 1
ATOM 720 C CA . ALA A 1 95 ? 5.661 -5.915 -23.522 1.00 94.56 95 ALA A CA 1
ATOM 721 C C . ALA A 1 95 ? 5.377 -5.582 -22.050 1.00 94.56 95 ALA A C 1
ATOM 723 O O . ALA A 1 95 ? 5.085 -4.428 -21.724 1.00 94.56 95 ALA A O 1
ATOM 724 N N . LEU A 1 96 ? 5.553 -6.544 -21.136 1.00 95.81 96 LEU A N 1
ATOM 725 C CA . LEU A 1 96 ? 5.461 -6.285 -19.697 1.00 95.81 96 LEU A CA 1
ATOM 726 C C . LEU A 1 96 ? 6.555 -5.324 -19.225 1.00 95.81 96 LEU A C 1
ATOM 728 O O . LEU A 1 96 ? 6.260 -4.392 -18.480 1.00 95.81 96 LEU A O 1
ATOM 732 N N . ALA A 1 97 ? 7.797 -5.489 -19.681 1.00 95.31 97 ALA A N 1
ATOM 733 C CA . ALA A 1 97 ? 8.877 -4.570 -19.326 1.00 95.31 97 ALA A CA 1
ATOM 734 C C . ALA A 1 97 ? 8.603 -3.130 -19.804 1.00 95.31 97 ALA A C 1
ATOM 736 O O . ALA A 1 97 ? 8.860 -2.187 -19.057 1.00 95.31 97 ALA A O 1
ATOM 737 N N . GLN A 1 98 ? 8.053 -2.957 -21.011 1.00 92.94 98 GLN A N 1
ATOM 738 C CA . GLN A 1 98 ? 7.663 -1.652 -21.554 1.00 92.94 98 GLN A CA 1
ATOM 739 C C . GLN A 1 98 ? 6.502 -1.030 -20.777 1.00 92.94 98 GLN A C 1
ATOM 741 O O . GLN A 1 98 ? 6.543 0.166 -20.496 1.00 92.94 98 GLN A O 1
ATOM 746 N N . LEU A 1 99 ? 5.497 -1.825 -20.392 1.00 94.12 99 LEU A N 1
ATOM 747 C CA . LEU A 1 99 ? 4.398 -1.341 -19.559 1.00 94.12 99 LEU A CA 1
ATOM 748 C C . LEU A 1 99 ? 4.899 -0.890 -18.178 1.00 94.12 99 LEU A C 1
ATOM 750 O O . LEU A 1 99 ? 4.520 0.183 -17.718 1.00 94.12 99 LEU A O 1
ATOM 754 N N . LEU A 1 100 ? 5.754 -1.693 -17.534 1.00 95.56 100 LEU A N 1
ATOM 755 C CA . LEU A 1 100 ? 6.329 -1.385 -16.221 1.00 95.56 100 LEU A CA 1
ATOM 756 C C . LEU A 1 100 ? 7.208 -0.138 -16.262 1.00 95.56 100 LEU A C 1
ATOM 758 O O . LEU A 1 100 ? 7.065 0.739 -15.417 1.00 95.56 100 LEU A O 1
ATOM 762 N N . GLY A 1 101 ? 8.106 -0.051 -17.240 1.00 91.56 101 GLY A N 1
ATOM 763 C CA . GLY A 1 101 ? 9.098 1.014 -17.307 1.00 91.56 101 GLY A CA 1
ATOM 764 C C . GLY A 1 101 ? 8.630 2.291 -17.995 1.00 91.56 101 GLY A C 1
ATOM 765 O O . GLY A 1 101 ? 9.402 3.249 -17.956 1.00 91.56 101 GLY A O 1
ATOM 766 N N . SER A 1 102 ? 7.448 2.274 -18.642 1.00 76.00 102 SER A N 1
ATOM 767 C CA . SER A 1 102 ? 6.888 3.278 -19.568 1.00 76.00 102 SER A CA 1
ATOM 768 C C . SER A 1 102 ? 7.882 4.402 -19.876 1.00 76.00 102 SER A C 1
ATOM 770 O O . SER A 1 102 ? 8.066 5.311 -19.059 1.00 76.00 102 SER A O 1
ATOM 772 N N . GLU A 1 103 ? 8.609 4.272 -20.991 1.00 65.06 103 GLU A N 1
ATOM 773 C CA . GLU A 1 103 ? 9.767 5.117 -21.311 1.00 65.06 103 GLU A CA 1
ATOM 774 C C . GLU A 1 103 ? 9.482 6.608 -21.085 1.00 65.06 103 GLU A C 1
ATOM 776 O O . GLU A 1 103 ? 8.373 7.080 -21.348 1.00 65.06 103 GLU A O 1
ATOM 781 N N . ARG A 1 104 ? 10.507 7.358 -20.652 1.00 63.31 104 ARG A N 1
ATOM 782 C CA . ARG A 1 104 ? 10.509 8.823 -20.700 1.00 63.31 104 ARG A CA 1
ATOM 783 C C . ARG A 1 104 ? 10.439 9.197 -22.174 1.00 63.31 104 ARG A C 1
ATOM 785 O O . ARG A 1 104 ? 11.476 9.337 -22.812 1.00 63.31 104 ARG A O 1
ATOM 792 N N . SER A 1 105 ? 9.240 9.251 -22.745 1.00 51.06 105 SER A N 1
ATOM 793 C CA . SER A 1 105 ? 9.080 9.724 -24.111 1.00 51.06 105 SER A CA 1
ATOM 794 C C . SER A 1 105 ? 9.541 11.175 -24.115 1.00 51.06 105 SER A C 1
ATOM 796 O O . SER A 1 105 ? 8.866 12.057 -23.595 1.00 51.06 105 SER A O 1
ATOM 798 N N . SER A 1 106 ? 10.739 11.401 -24.643 1.00 47.16 106 SER A N 1
ATOM 799 C CA . SER A 1 106 ? 11.349 12.719 -24.800 1.00 47.16 106 SER A CA 1
ATOM 800 C C . SER A 1 106 ? 10.673 13.537 -25.903 1.00 47.16 106 SER A C 1
ATOM 802 O O . SER A 1 106 ? 10.959 14.721 -26.053 1.00 47.16 106 SER A O 1
ATOM 804 N N . ALA A 1 107 ? 9.774 12.926 -26.681 1.00 54.47 107 ALA A N 1
ATOM 805 C CA . ALA A 1 107 ? 8.974 13.613 -27.678 1.00 54.47 107 ALA A CA 1
ATOM 806 C C . ALA A 1 107 ? 7.694 14.142 -27.020 1.00 54.47 107 ALA A C 1
ATOM 808 O O . ALA A 1 107 ? 6.764 13.384 -26.740 1.00 54.47 107 ALA A O 1
ATOM 809 N N . ALA A 1 108 ? 7.654 15.456 -26.798 1.00 52.47 108 ALA A N 1
ATOM 810 C CA . ALA A 1 108 ? 6.596 16.199 -26.111 1.00 52.47 108 ALA A CA 1
ATOM 811 C C . ALA A 1 108 ? 5.198 16.170 -26.784 1.00 52.47 108 ALA A C 1
ATOM 813 O O . ALA A 1 108 ? 4.354 17.003 -26.473 1.00 52.47 108 ALA A O 1
ATOM 814 N N . GLY A 1 109 ? 4.934 15.235 -27.702 1.00 57.44 109 GLY A N 1
ATOM 815 C CA . GLY A 1 109 ? 3.723 15.206 -28.528 1.00 57.44 109 GLY A CA 1
ATOM 816 C C . GLY A 1 109 ? 2.802 13.999 -28.340 1.00 57.44 109 GLY A C 1
ATOM 817 O O . GLY A 1 109 ? 1.666 14.069 -28.793 1.00 57.44 109 GLY A O 1
ATOM 818 N N . ASP A 1 110 ? 3.236 12.917 -27.679 1.00 58.09 110 ASP A N 1
ATOM 819 C CA . ASP A 1 110 ? 2.455 11.663 -27.620 1.00 58.09 110 ASP A CA 1
ATOM 820 C C . ASP A 1 110 ? 2.217 11.140 -26.192 1.00 58.09 110 ASP A C 1
ATOM 822 O O . ASP A 1 110 ? 2.292 9.949 -25.883 1.00 58.09 110 ASP A O 1
ATOM 826 N N . TYR A 1 111 ? 1.935 12.062 -25.270 1.00 56.62 111 TYR A N 1
ATOM 827 C CA . TYR A 1 111 ? 1.624 11.723 -23.877 1.00 56.62 111 TYR A CA 1
ATOM 828 C C . TYR A 1 1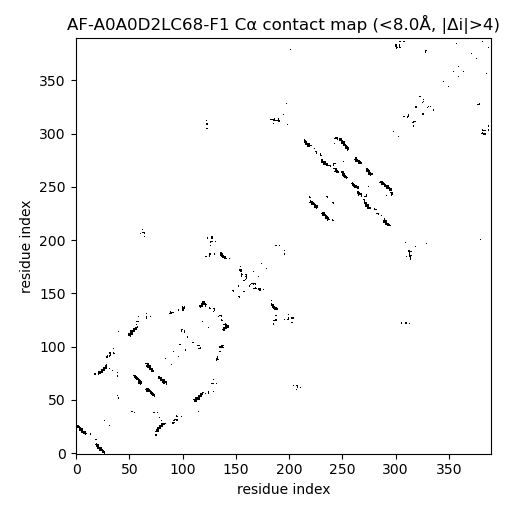11 ? 0.300 10.966 -23.700 1.00 56.62 111 TYR A C 1
ATOM 830 O O . TYR A 1 111 ? 0.082 10.386 -22.630 1.00 56.62 111 TYR A O 1
ATOM 838 N N . ASN A 1 112 ? -0.558 10.976 -24.727 1.00 59.31 112 ASN A N 1
ATOM 839 C CA . ASN A 1 112 ? -1.919 10.450 -24.685 1.00 59.31 112 ASN A CA 1
ATOM 840 C C . ASN A 1 112 ? -2.060 9.029 -25.253 1.00 59.31 112 ASN A C 1
ATOM 842 O O . ASN A 1 112 ? -3.028 8.358 -24.907 1.00 59.31 112 ASN A O 1
ATOM 846 N N . ALA A 1 113 ? -1.122 8.525 -26.066 1.00 66.81 113 ALA A N 1
ATOM 847 C CA . ALA A 1 113 ? -1.286 7.195 -26.664 1.00 66.81 113 ALA A CA 1
ATOM 848 C C . ALA A 1 113 ? -0.802 6.037 -25.780 1.00 66.81 113 ALA A C 1
ATOM 850 O O . ALA A 1 113 ? -1.254 4.903 -25.955 1.00 66.81 113 ALA A O 1
ATOM 851 N N . ARG A 1 114 ? 0.115 6.278 -24.832 1.00 78.81 114 ARG A N 1
ATOM 852 C CA . ARG A 1 114 ? 0.725 5.186 -24.056 1.00 78.81 114 ARG A CA 1
ATOM 853 C C . ARG A 1 114 ? -0.090 4.828 -22.807 1.00 78.81 114 ARG A C 1
ATOM 855 O O . ARG A 1 114 ? -0.554 5.723 -22.095 1.00 78.81 114 ARG A O 1
ATOM 862 N N . PRO A 1 115 ? -0.238 3.527 -22.500 1.00 87.00 115 PRO A N 1
ATOM 863 C CA . PRO A 1 115 ? -0.832 3.102 -21.246 1.00 87.00 115 PRO A CA 1
ATOM 864 C C . PRO A 1 115 ? 0.035 3.559 -20.068 1.00 87.00 115 PRO A C 1
ATOM 866 O O . PRO A 1 115 ? 1.265 3.542 -20.144 1.00 87.00 115 PRO A O 1
ATOM 869 N N . ARG A 1 116 ? -0.604 3.953 -18.967 1.00 88.06 116 ARG A N 1
ATOM 870 C CA . ARG A 1 116 ? 0.068 4.336 -17.722 1.00 88.06 116 ARG A CA 1
ATOM 871 C C . ARG A 1 116 ? -0.326 3.384 -16.615 1.00 88.06 116 ARG A C 1
ATOM 873 O O . ARG A 1 116 ? -1.511 3.123 -16.417 1.00 88.06 116 ARG A O 1
ATOM 880 N N . LEU A 1 117 ? 0.660 2.920 -15.858 1.00 93.50 117 LEU A N 1
ATOM 881 C CA . LEU A 1 117 ? 0.376 2.199 -14.630 1.00 93.50 117 LEU A CA 1
ATOM 882 C C . LEU A 1 117 ? -0.186 3.154 -13.587 1.00 93.50 117 LEU A C 1
ATOM 884 O O . LEU A 1 117 ? 0.344 4.244 -13.373 1.00 93.50 117 LEU A O 1
ATOM 888 N N . VAL A 1 118 ? -1.255 2.727 -12.934 1.00 93.12 118 VAL A N 1
ATOM 889 C CA . VAL A 1 118 ? -1.889 3.452 -11.840 1.00 93.12 118 VAL A CA 1
ATOM 890 C C . VAL A 1 118 ? -2.108 2.504 -10.673 1.00 93.12 118 VAL A C 1
ATOM 892 O O . VAL A 1 118 ? -2.395 1.325 -10.859 1.00 93.12 118 VAL A O 1
ATOM 895 N N . GLY A 1 119 ? -1.979 2.992 -9.448 1.00 92.44 119 GLY A N 1
ATOM 896 C CA . GLY A 1 119 ? -2.224 2.154 -8.279 1.00 92.44 119 GLY A CA 1
ATOM 897 C C . GLY A 1 119 ? -2.368 2.967 -7.010 1.00 92.44 119 GLY A C 1
ATOM 898 O O . GLY A 1 119 ? -1.905 4.102 -6.932 1.00 92.44 119 GLY A O 1
ATOM 899 N N . PHE A 1 120 ? -3.014 2.381 -6.009 1.00 89.81 120 PHE A N 1
ATOM 900 C CA . PHE A 1 120 ? -2.975 2.911 -4.652 1.00 89.81 120 PHE A CA 1
ATOM 901 C C . PHE A 1 120 ? -1.681 2.465 -3.989 1.00 89.81 120 PHE A C 1
ATOM 903 O O . PHE A 1 120 ? -1.278 1.308 -4.144 1.00 89.81 120 PHE A O 1
ATOM 910 N N . THR A 1 121 ? -1.036 3.355 -3.231 1.00 90.31 121 THR A N 1
ATOM 911 C CA . THR A 1 121 ? 0.261 3.061 -2.593 1.00 90.31 121 THR A CA 1
ATOM 912 C C . THR A 1 121 ? 1.292 2.583 -3.619 1.00 90.31 121 THR A C 1
ATOM 914 O O . THR A 1 121 ? 2.085 1.673 -3.364 1.00 90.31 121 THR A O 1
ATOM 917 N N . LEU A 1 122 ? 1.257 3.178 -4.817 1.00 94.06 122 LEU A N 1
ATOM 918 C CA . LEU A 1 122 ? 2.053 2.733 -5.956 1.00 94.06 122 LEU A CA 1
ATOM 919 C C . LEU A 1 122 ? 3.546 2.782 -5.643 1.00 94.06 122 LEU A C 1
ATOM 921 O O . LEU A 1 122 ? 4.280 1.918 -6.098 1.00 94.06 122 LEU A O 1
ATOM 925 N N . ALA A 1 123 ? 3.985 3.730 -4.817 1.00 94.50 123 ALA A N 1
ATOM 926 C CA . ALA A 1 123 ? 5.355 3.805 -4.319 1.00 94.50 123 ALA A CA 1
ATOM 927 C C . ALA A 1 123 ? 5.823 2.463 -3.710 1.00 94.50 123 ALA A C 1
ATOM 929 O O . ALA A 1 123 ? 6.867 1.919 -4.075 1.00 94.50 123 ALA A O 1
ATOM 930 N N . ARG A 1 124 ? 4.996 1.871 -2.841 1.00 95.12 124 ARG A N 1
ATOM 931 C CA . ARG A 1 124 ? 5.258 0.574 -2.207 1.00 95.12 124 ARG A CA 1
ATOM 932 C C . ARG A 1 124 ? 5.201 -0.569 -3.219 1.00 95.12 124 ARG A C 1
ATOM 934 O O . ARG A 1 124 ? 6.123 -1.384 -3.284 1.00 95.12 124 ARG A O 1
ATOM 941 N N . THR A 1 125 ? 4.148 -0.592 -4.036 1.00 96.44 125 THR A N 1
ATOM 942 C CA . THR A 1 125 ? 3.954 -1.578 -5.111 1.00 96.44 125 THR A CA 1
ATOM 943 C C . THR A 1 125 ? 5.136 -1.600 -6.074 1.00 96.44 125 THR A C 1
ATOM 945 O O . THR A 1 125 ? 5.656 -2.668 -6.380 1.00 96.44 125 THR A O 1
ATOM 948 N N . ALA A 1 126 ? 5.620 -0.435 -6.493 1.00 96.94 126 ALA A N 1
ATOM 949 C CA . ALA A 1 126 ? 6.725 -0.290 -7.425 1.00 96.94 126 ALA A CA 1
ATOM 950 C C . ALA A 1 126 ? 8.018 -0.894 -6.867 1.00 96.94 126 ALA A C 1
ATOM 952 O O . ALA A 1 126 ? 8.680 -1.670 -7.549 1.00 96.94 126 ALA A O 1
ATOM 953 N N . VAL A 1 127 ? 8.359 -0.632 -5.602 1.00 96.75 127 VAL A N 1
ATOM 954 C CA . VAL A 1 127 ? 9.563 -1.229 -4.997 1.00 96.75 127 VAL A CA 1
ATOM 955 C C . VAL A 1 127 ? 9.449 -2.753 -4.907 1.00 96.75 127 VAL A C 1
ATOM 957 O O . VAL A 1 127 ? 10.416 -3.458 -5.204 1.00 96.75 127 VAL A O 1
ATOM 960 N N . ARG A 1 128 ? 8.274 -3.277 -4.537 1.00 95.69 128 ARG A N 1
ATOM 961 C CA . ARG A 1 128 ? 8.061 -4.724 -4.364 1.00 95.69 128 ARG A CA 1
ATOM 962 C C . ARG A 1 128 ? 8.037 -5.476 -5.680 1.00 95.69 128 ARG A C 1
ATOM 964 O O . ARG A 1 128 ? 8.701 -6.500 -5.811 1.00 95.69 128 ARG A O 1
ATOM 971 N N . VAL A 1 129 ? 7.344 -4.950 -6.678 1.00 96.50 129 VAL A N 1
ATOM 972 C CA . VAL A 1 129 ? 7.314 -5.565 -8.004 1.00 96.50 129 VAL A CA 1
ATOM 973 C C . VAL A 1 129 ? 8.690 -5.447 -8.675 1.00 96.50 129 VAL A C 1
ATOM 975 O O . VAL A 1 129 ? 9.167 -6.428 -9.244 1.00 96.50 129 VAL A O 1
ATOM 978 N N . GLN A 1 130 ? 9.404 -4.322 -8.518 1.00 96.00 130 GLN A N 1
ATOM 979 C CA . GLN A 1 130 ? 10.769 -4.173 -9.037 1.00 96.00 130 GLN A CA 1
ATOM 980 C C . GLN A 1 130 ? 11.752 -5.139 -8.366 1.00 96.00 130 GLN A C 1
ATOM 982 O O . GLN A 1 130 ? 12.673 -5.624 -9.024 1.00 96.00 130 GLN A O 1
ATOM 987 N N . GLN A 1 131 ? 11.564 -5.456 -7.080 1.00 94.19 131 GLN A N 1
ATOM 988 C CA . GLN A 1 131 ? 12.394 -6.426 -6.362 1.00 94.19 131 GLN A CA 1
ATOM 989 C C . GLN A 1 131 ? 12.416 -7.790 -7.043 1.00 94.19 131 GLN A C 1
ATOM 991 O O . GLN A 1 131 ? 13.490 -8.382 -7.146 1.00 94.19 131 GLN A O 1
ATOM 996 N N . VAL A 1 132 ? 11.258 -8.258 -7.509 1.00 94.44 132 VAL A N 1
ATOM 997 C CA . VAL A 1 132 ? 11.127 -9.581 -8.125 1.00 94.44 132 VAL A CA 1
ATOM 998 C C . VAL A 1 132 ? 11.391 -9.520 -9.623 1.00 94.44 132 VAL A C 1
ATOM 1000 O O . VAL A 1 132 ? 12.204 -10.281 -10.134 1.00 94.44 132 VAL A O 1
ATOM 1003 N N . LEU A 1 133 ? 10.776 -8.569 -10.327 1.00 95.38 133 LEU A N 1
ATOM 1004 C CA . LEU A 1 133 ? 10.862 -8.489 -11.786 1.00 95.38 133 LEU A CA 1
ATOM 1005 C C . LEU A 1 133 ? 12.159 -7.845 -12.290 1.00 95.38 133 LEU A C 1
ATOM 1007 O O . LEU A 1 133 ? 12.493 -7.974 -13.465 1.00 95.38 133 LEU A O 1
ATOM 1011 N N . ARG A 1 134 ? 12.894 -7.132 -11.425 1.00 95.06 134 ARG A N 1
ATOM 1012 C CA . ARG A 1 134 ? 14.136 -6.408 -11.758 1.00 95.06 134 ARG A CA 1
ATOM 1013 C C . ARG A 1 134 ? 13.988 -5.451 -12.947 1.00 95.06 134 ARG A C 1
ATOM 1015 O O . ARG A 1 134 ? 14.963 -5.152 -13.634 1.00 95.06 134 ARG A O 1
ATOM 1022 N N . LYS A 1 135 ? 12.770 -4.968 -13.191 1.00 95.62 135 LYS A N 1
ATOM 1023 C CA . LYS A 1 135 ? 12.457 -3.958 -14.202 1.00 95.62 135 LYS A CA 1
ATOM 1024 C C . LYS A 1 135 ? 12.092 -2.646 -13.521 1.00 95.62 135 LYS A C 1
ATOM 1026 O O . LYS A 1 135 ? 11.381 -2.700 -12.518 1.00 95.62 135 LYS A O 1
ATOM 1031 N N . PRO A 1 136 ? 12.554 -1.498 -14.039 1.00 95.94 136 PRO A N 1
ATOM 1032 C CA . PRO A 1 136 ? 12.070 -0.198 -13.604 1.00 95.94 136 PRO A CA 1
ATOM 1033 C C . PRO A 1 136 ? 10.548 -0.157 -13.586 1.00 95.94 136 PRO A C 1
ATOM 1035 O O . PRO A 1 136 ? 9.908 -0.703 -14.486 1.00 95.94 136 PRO A O 1
ATOM 1038 N N . ILE A 1 137 ? 9.984 0.484 -12.568 1.00 96.19 137 ILE A N 1
ATOM 1039 C CA . ILE A 1 137 ? 8.547 0.696 -12.471 1.00 96.19 137 ILE A CA 1
ATOM 1040 C C . ILE A 1 137 ? 8.271 2.180 -12.435 1.00 96.19 137 ILE A C 1
ATOM 1042 O O . ILE A 1 137 ? 8.806 2.901 -11.586 1.00 96.19 137 ILE A O 1
ATOM 1046 N N . ARG A 1 138 ? 7.409 2.598 -13.357 1.00 94.50 138 ARG A N 1
ATOM 1047 C CA . ARG A 1 138 ? 6.885 3.943 -13.462 1.00 94.50 138 ARG A CA 1
ATOM 1048 C C . ARG A 1 138 ? 5.370 3.930 -13.486 1.00 94.50 138 ARG A C 1
ATOM 1050 O O . ARG A 1 138 ? 4.758 3.053 -14.084 1.00 94.50 138 ARG A O 1
ATOM 1057 N N . GLY A 1 139 ? 4.756 4.915 -12.849 1.00 92.38 139 GLY A N 1
ATOM 1058 C CA . GLY A 1 139 ? 3.306 5.068 -12.888 1.00 92.38 139 GLY A CA 1
ATOM 1059 C C . GLY A 1 139 ? 2.810 6.166 -11.965 1.00 92.38 139 GLY A C 1
ATOM 1060 O O . GLY A 1 139 ? 3.605 6.897 -11.387 1.00 92.38 139 GLY A O 1
ATOM 1061 N N . VAL A 1 140 ? 1.494 6.280 -11.822 1.00 90.56 140 VAL A N 1
ATOM 1062 C CA . VAL A 1 140 ? 0.839 7.333 -11.040 1.00 90.56 140 VAL A CA 1
ATOM 1063 C C . VAL A 1 140 ? 0.198 6.757 -9.779 1.00 90.56 140 VAL A C 1
ATOM 1065 O O . VAL A 1 140 ? -0.627 5.841 -9.849 1.00 90.56 140 VAL A O 1
ATOM 1068 N N . ASP A 1 141 ? 0.554 7.306 -8.616 1.00 89.38 141 ASP A N 1
ATOM 1069 C CA . ASP A 1 141 ? -0.107 6.947 -7.356 1.00 89.38 141 ASP A CA 1
ATOM 1070 C C . ASP A 1 141 ? -1.455 7.669 -7.231 1.00 89.38 141 ASP A C 1
ATOM 1072 O O . ASP A 1 141 ? -1.526 8.853 -6.894 1.00 89.38 141 ASP A O 1
ATOM 1076 N N . VAL A 1 142 ? -2.546 6.948 -7.487 1.00 87.19 142 VAL A N 1
ATOM 1077 C CA . VAL A 1 142 ? -3.899 7.521 -7.438 1.00 87.19 142 VAL A CA 1
ATOM 1078 C C . VAL A 1 142 ? -4.389 7.748 -6.010 1.00 87.19 142 VAL A C 1
ATOM 1080 O O . VAL A 1 142 ? -5.286 8.557 -5.796 1.00 87.19 142 VAL A O 1
ATOM 1083 N N . GLY A 1 143 ? -3.762 7.118 -5.009 1.00 78.94 143 GLY A N 1
ATOM 1084 C CA . GLY A 1 143 ? -4.092 7.337 -3.598 1.00 78.94 143 GLY A CA 1
ATOM 1085 C C . GLY A 1 143 ? -3.735 8.735 -3.091 1.00 78.94 143 GLY A C 1
ATOM 1086 O O . GLY A 1 143 ? -4.102 9.095 -1.976 1.00 78.94 143 GLY A O 1
ATOM 1087 N N . LYS A 1 144 ? -3.009 9.515 -3.897 1.00 71.25 144 LYS A N 1
ATOM 1088 C CA . LYS A 1 144 ? -2.644 10.907 -3.621 1.00 71.25 144 LYS A CA 1
ATOM 1089 C C . LYS A 1 144 ? -3.434 11.923 -4.440 1.00 71.25 144 LYS A C 1
ATOM 1091 O O . LYS A 1 144 ? -3.307 13.112 -4.176 1.00 71.25 144 LYS A O 1
ATOM 1096 N N . LEU A 1 145 ? -4.249 11.468 -5.395 1.00 66.56 145 LEU A N 1
ATOM 1097 C CA . LEU A 1 145 ? -5.183 12.339 -6.113 1.00 66.56 145 LEU A CA 1
ATOM 1098 C C . LEU A 1 145 ? -6.347 12.773 -5.214 1.00 66.56 145 LEU A C 1
ATOM 1100 O O . LEU A 1 145 ? -6.927 13.832 -5.428 1.00 66.56 145 LEU A O 1
ATOM 1104 N N . ASP A 1 146 ? -6.661 11.974 -4.193 1.00 58.91 146 ASP A N 1
ATOM 1105 C CA . ASP A 1 146 ? -7.618 12.326 -3.151 1.00 58.91 146 ASP A CA 1
ATOM 1106 C C . ASP A 1 146 ? -6.909 13.128 -2.044 1.00 58.91 146 ASP A C 1
ATOM 1108 O O . ASP A 1 146 ? -6.472 12.598 -1.019 1.00 58.91 146 ASP A O 1
ATOM 1112 N N . THR A 1 147 ? -6.721 14.426 -2.286 1.00 51.50 147 THR A N 1
ATOM 1113 C CA . THR A 1 147 ? -6.129 15.380 -1.332 1.00 51.50 147 THR A CA 1
ATOM 1114 C C . THR A 1 147 ? -7.071 15.757 -0.180 1.00 51.50 147 THR A C 1
ATOM 1116 O O . THR A 1 147 ? -6.651 16.481 0.719 1.00 51.50 147 THR A O 1
ATOM 1119 N N . SER A 1 148 ? -8.286 15.191 -0.110 1.00 45.75 148 SER A N 1
ATOM 1120 C CA . SER A 1 148 ? -9.287 15.453 0.948 1.00 45.75 148 SER A CA 1
ATOM 1121 C C . SER A 1 148 ? -8.858 15.042 2.371 1.00 45.75 148 SER A C 1
ATOM 1123 O O . SER A 1 148 ? -9.585 15.243 3.348 1.00 45.75 148 SER A O 1
ATOM 1125 N N . ALA A 1 149 ? -7.679 14.424 2.520 1.00 44.25 149 ALA A N 1
ATOM 1126 C CA . ALA A 1 149 ? -7.125 14.018 3.808 1.00 44.25 149 ALA A CA 1
ATOM 1127 C C . ALA A 1 149 ? -6.393 15.147 4.561 1.00 44.25 149 ALA A C 1
ATOM 1129 O O . ALA A 1 149 ? -6.187 15.017 5.775 1.00 44.25 149 ALA A O 1
ATOM 1130 N N . GLU A 1 150 ? -6.014 16.236 3.889 1.00 45.12 150 GLU A N 1
ATOM 1131 C CA . GLU A 1 150 ? -5.666 17.490 4.563 1.00 45.12 150 GLU A CA 1
ATOM 1132 C C . GLU A 1 150 ? -6.952 18.302 4.748 1.00 45.12 150 GLU A C 1
ATOM 1134 O O . GLU A 1 150 ? -7.827 18.307 3.896 1.00 45.12 150 GLU A O 1
ATOM 1139 N N . LYS A 1 151 ? -7.132 18.899 5.928 1.00 44.66 151 LYS A N 1
ATOM 1140 C CA . LYS A 1 151 ? -8.402 19.483 6.407 1.00 44.66 151 LYS A CA 1
ATOM 1141 C C . LYS A 1 151 ? -8.931 20.669 5.592 1.00 44.66 151 LYS A C 1
ATOM 1143 O O . LYS A 1 151 ? -9.970 21.219 5.961 1.00 44.66 151 LYS A O 1
ATOM 1148 N N . ASP A 1 152 ? -8.235 21.057 4.542 1.00 48.16 152 ASP A N 1
ATOM 1149 C CA . ASP A 1 152 ? -8.598 22.189 3.720 1.00 48.16 152 ASP A CA 1
ATOM 1150 C C . ASP A 1 152 ? -9.412 21.677 2.536 1.00 48.16 152 ASP A C 1
ATOM 1152 O O . ASP A 1 152 ? -9.034 20.716 1.868 1.00 48.16 152 ASP A O 1
ATOM 1156 N N . LEU A 1 153 ? -10.573 22.299 2.321 1.00 58.38 153 LEU A N 1
ATOM 1157 C CA . LEU A 1 153 ? -11.415 22.041 1.158 1.00 58.38 153 LEU A CA 1
ATOM 1158 C C . LEU A 1 153 ? -10.541 22.103 -0.092 1.00 58.38 153 LEU A C 1
ATOM 1160 O O . LEU A 1 153 ? -9.932 23.140 -0.369 1.00 58.38 153 LEU A O 1
ATOM 1164 N N . THR A 1 154 ? -10.493 21.015 -0.859 1.00 67.25 154 THR A N 1
ATOM 1165 C CA . THR A 1 154 ? -9.814 21.059 -2.154 1.00 67.25 154 THR A CA 1
ATOM 1166 C C . THR A 1 154 ? -10.471 22.142 -3.017 1.00 67.25 154 THR A C 1
ATOM 1168 O O . THR A 1 154 ? -11.668 22.394 -2.875 1.00 67.25 154 THR A O 1
ATOM 1171 N N . PRO A 1 155 ? -9.754 22.781 -3.949 1.00 70.56 155 PRO A N 1
ATOM 1172 C CA . PRO A 1 155 ? -10.334 23.776 -4.857 1.00 70.56 155 PRO A CA 1
ATOM 1173 C C . PRO A 1 155 ? -11.600 23.272 -5.564 1.00 70.56 155 PRO A C 1
ATOM 1175 O O . PRO A 1 155 ? -12.560 24.014 -5.752 1.00 70.56 155 PRO A O 1
ATOM 1178 N N . ALA A 1 156 ? -11.634 2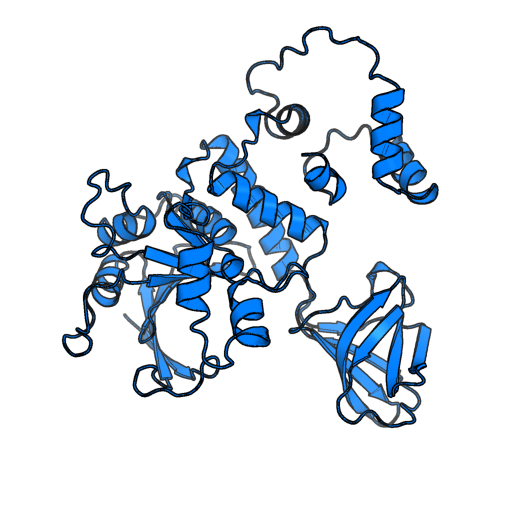1.977 -5.883 1.00 72.75 156 ALA A N 1
ATOM 1179 C CA . ALA A 1 156 ? -12.787 21.282 -6.433 1.00 72.75 156 ALA A CA 1
ATOM 1180 C C . ALA A 1 156 ? -13.950 21.119 -5.439 1.00 72.75 156 ALA A C 1
ATOM 1182 O O . ALA A 1 156 ? -15.111 21.288 -5.816 1.00 72.75 156 ALA A O 1
ATOM 1183 N N . GLU A 1 157 ? -13.680 20.793 -4.176 1.00 76.69 157 GLU A N 1
ATOM 1184 C CA . GLU A 1 157 ? -14.699 20.747 -3.122 1.00 76.69 157 GLU A CA 1
ATOM 1185 C C . GLU A 1 157 ? -15.205 22.142 -2.757 1.00 76.69 157 GLU A C 1
ATOM 1187 O O . GLU A 1 157 ? -16.414 22.319 -2.641 1.00 76.69 157 GLU A O 1
ATOM 1192 N N . ALA A 1 158 ? -14.322 23.138 -2.668 1.00 78.44 158 ALA A N 1
ATOM 1193 C CA . ALA A 1 158 ? -14.667 24.542 -2.476 1.00 78.44 158 ALA A CA 1
ATOM 1194 C C . ALA A 1 158 ? -15.549 25.048 -3.626 1.00 78.44 158 ALA A C 1
ATOM 1196 O O . ALA A 1 158 ? -16.620 25.601 -3.387 1.00 78.44 158 ALA A O 1
ATOM 1197 N N . ALA A 1 159 ? -15.178 24.773 -4.879 1.00 80.81 159 ALA A N 1
ATOM 1198 C CA . ALA A 1 159 ? -15.999 25.106 -6.039 1.00 80.81 159 ALA A CA 1
ATOM 1199 C C . ALA A 1 159 ? -17.343 24.367 -6.025 1.00 80.81 159 ALA A C 1
ATOM 1201 O O . ALA A 1 159 ? -18.384 24.959 -6.315 1.00 80.81 159 ALA A O 1
ATOM 1202 N N . ARG A 1 160 ? -17.362 23.086 -5.640 1.00 81.50 160 ARG A N 1
ATOM 1203 C CA . ARG A 1 160 ? -18.614 22.328 -5.556 1.00 81.50 160 ARG A CA 1
ATOM 1204 C C . ARG A 1 160 ? -19.534 22.827 -4.444 1.00 81.50 160 ARG A C 1
ATOM 1206 O O . ARG A 1 160 ? -20.755 22.829 -4.598 1.00 81.50 160 ARG A O 1
ATOM 1213 N N . GLN A 1 161 ? -18.949 23.230 -3.321 1.00 85.88 161 GLN A N 1
ATOM 1214 C CA . GLN A 1 161 ? -19.668 23.710 -2.151 1.00 85.88 161 GLN A CA 1
ATOM 1215 C C . GLN A 1 161 ? -20.157 25.152 -2.326 1.00 85.88 161 GLN A C 1
ATOM 1217 O O . GLN A 1 161 ? -21.265 25.459 -1.890 1.00 85.88 161 GLN A O 1
ATOM 1222 N N . TRP A 1 162 ? -19.355 26.025 -2.940 1.00 84.56 162 TRP A N 1
ATOM 1223 C CA . TRP A 1 162 ? -19.607 27.470 -2.982 1.00 84.56 162 TRP A CA 1
ATOM 1224 C C . TRP A 1 162 ? -20.072 27.991 -4.341 1.00 84.56 162 TRP A C 1
ATOM 1226 O O . TRP A 1 162 ? -20.772 28.998 -4.373 1.00 84.56 162 TRP A O 1
ATOM 1236 N N . LEU A 1 163 ? -19.725 27.329 -5.450 1.00 87.38 163 LEU A N 1
ATOM 1237 C CA . LEU A 1 163 ? -20.080 27.791 -6.798 1.00 87.38 163 LEU A CA 1
ATOM 1238 C C . LEU A 1 163 ? -21.221 26.967 -7.404 1.00 87.38 163 LEU A C 1
ATOM 1240 O O . LEU A 1 163 ? -22.241 27.522 -7.801 1.00 87.38 163 LEU A O 1
ATOM 1244 N N . SER A 1 164 ? -21.076 25.641 -7.486 1.00 86.06 164 SER A N 1
ATOM 1245 C CA . SER A 1 164 ? -22.091 24.774 -8.099 1.00 86.06 164 SER A CA 1
ATOM 1246 C C . SER A 1 164 ? -21.980 23.326 -7.639 1.00 86.06 164 SER A C 1
ATOM 1248 O O . SER A 1 164 ? -20.933 22.706 -7.787 1.00 86.06 164 SER A O 1
ATOM 1250 N N . ARG A 1 165 ? -23.094 22.711 -7.216 1.00 83.94 165 ARG A N 1
ATOM 1251 C CA . ARG A 1 165 ? -23.130 21.274 -6.865 1.00 83.94 165 ARG A CA 1
ATOM 1252 C C . ARG A 1 165 ? -22.722 20.345 -8.016 1.00 83.94 165 ARG A C 1
ATOM 1254 O O . ARG A 1 165 ? -22.322 19.210 -7.744 1.00 83.94 165 ARG A O 1
ATOM 1261 N N . ASN A 1 166 ? -22.812 20.842 -9.253 1.00 83.31 166 ASN A N 1
ATOM 1262 C CA . ASN A 1 166 ? -22.463 20.144 -10.490 1.00 83.31 166 ASN A CA 1
ATOM 1263 C C . ASN A 1 166 ? -21.061 20.510 -11.005 1.00 83.31 166 ASN A C 1
ATOM 1265 O O . ASN A 1 166 ? -20.707 20.123 -12.115 1.00 83.31 166 ASN A O 1
ATOM 1269 N N . ALA A 1 167 ? -20.274 21.278 -10.243 1.00 78.25 167 ALA A N 1
ATOM 1270 C CA . ALA A 1 167 ? -18.906 21.613 -10.614 1.00 78.25 167 ALA A CA 1
ATOM 1271 C C . ALA A 1 167 ? -18.093 20.330 -10.857 1.00 78.25 167 ALA A C 1
ATOM 1273 O O . ALA A 1 167 ? -18.064 19.430 -10.010 1.00 78.25 167 ALA A O 1
ATOM 1274 N N . ASN A 1 168 ? -17.442 20.251 -12.020 1.00 74.44 168 ASN A N 1
ATOM 1275 C CA . ASN A 1 168 ? -16.622 19.109 -12.400 1.00 74.44 168 ASN A CA 1
ATOM 1276 C C . ASN A 1 168 ? -15.336 19.107 -11.569 1.00 74.44 168 ASN A C 1
ATOM 1278 O O . ASN A 1 168 ? -14.344 19.747 -11.915 1.00 74.44 168 ASN A O 1
ATOM 1282 N N . GLN A 1 169 ? -15.373 18.389 -10.447 1.00 70.56 169 GLN A N 1
ATOM 1283 C CA . GLN A 1 169 ? -14.267 18.328 -9.496 1.00 70.56 169 GLN A CA 1
ATOM 1284 C C . GLN A 1 169 ? -12.959 17.891 -10.156 1.00 70.56 169 GLN A C 1
ATOM 1286 O O . GLN A 1 169 ? -11.902 18.407 -9.816 1.00 70.56 169 GLN A O 1
ATOM 1291 N N . TRP A 1 170 ? -13.034 16.984 -11.129 1.00 58.81 170 TRP A N 1
ATOM 1292 C CA . TRP A 1 170 ? -11.857 16.482 -11.821 1.00 58.81 170 TRP A CA 1
ATOM 1293 C C . TRP A 1 170 ? -11.177 17.557 -12.668 1.00 58.81 170 TRP A C 1
ATOM 1295 O O . TRP A 1 170 ? -9.973 17.756 -12.545 1.00 58.81 170 TRP A O 1
ATOM 1305 N N . GLU A 1 171 ? -11.934 18.282 -13.494 1.00 64.81 171 GLU A N 1
ATOM 1306 C CA . GLU A 1 171 ? -11.366 19.356 -14.317 1.00 64.81 171 GLU A CA 1
ATOM 1307 C C . GLU A 1 171 ? -10.829 20.506 -13.475 1.00 64.81 171 GLU A C 1
ATOM 1309 O O . GLU A 1 171 ? -9.780 21.053 -13.797 1.00 64.81 171 GLU A O 1
ATOM 1314 N N . ILE A 1 172 ? -11.504 20.836 -12.375 1.00 70.81 172 ILE A N 1
ATOM 1315 C CA . ILE A 1 172 ? -11.061 21.894 -11.464 1.00 70.81 172 ILE A CA 1
ATOM 1316 C C . ILE A 1 172 ? -9.772 21.481 -10.761 1.00 70.81 172 ILE A C 1
ATOM 1318 O O . ILE A 1 172 ? -8.824 22.255 -10.753 1.00 70.81 172 ILE A O 1
ATOM 1322 N N . THR A 1 173 ? -9.696 20.259 -10.228 1.00 64.31 173 THR A N 1
ATOM 1323 C CA . THR A 1 173 ? -8.455 19.736 -9.642 1.00 64.31 173 THR A CA 1
ATOM 1324 C C . THR A 1 173 ? -7.341 19.679 -10.686 1.00 64.31 173 THR A C 1
ATOM 1326 O O . THR A 1 173 ? -6.224 20.091 -10.393 1.00 64.31 173 THR A O 1
ATOM 1329 N N . ARG A 1 174 ? -7.637 19.254 -11.922 1.00 63.25 174 ARG A N 1
ATOM 1330 C CA . ARG A 1 174 ? -6.667 19.231 -13.028 1.00 63.25 174 ARG A CA 1
ATOM 1331 C C . ARG A 1 174 ? -6.134 20.630 -13.351 1.00 63.25 174 ARG A C 1
ATOM 1333 O O . ARG A 1 174 ? -4.928 20.803 -13.454 1.00 63.25 174 ARG A O 1
ATOM 1340 N N . LEU A 1 175 ? -7.018 21.616 -13.499 1.00 67.25 175 LEU A N 1
ATOM 1341 C CA . LEU A 1 175 ? -6.659 23.005 -13.808 1.00 67.25 175 LEU A CA 1
ATOM 1342 C C . LEU A 1 175 ? -5.924 23.688 -12.654 1.00 67.25 175 LEU A C 1
ATOM 1344 O O . LEU A 1 175 ? -5.005 24.461 -12.895 1.00 67.25 175 LEU A O 1
ATOM 1348 N N . TRP A 1 176 ? -6.336 23.413 -11.416 1.00 65.31 176 TRP A N 1
ATOM 1349 C CA . TRP A 1 176 ? -5.777 24.047 -10.226 1.00 65.31 176 TRP A CA 1
ATOM 1350 C C . TRP A 1 176 ? -4.391 23.529 -9.880 1.00 65.31 176 TRP A C 1
ATOM 1352 O O . TRP A 1 176 ? -3.525 24.293 -9.469 1.00 65.31 176 TRP A O 1
ATOM 1362 N N . LEU A 1 177 ? -4.191 22.221 -10.023 1.00 58.62 177 LEU A N 1
ATOM 1363 C CA . LEU A 1 177 ? -2.868 21.637 -9.904 1.00 58.62 177 LEU A CA 1
ATOM 1364 C C . LEU A 1 177 ? -2.009 22.091 -11.104 1.00 58.62 177 LEU A C 1
ATOM 1366 O O . LEU A 1 177 ? -0.844 22.408 -10.938 1.00 58.62 177 LEU A O 1
ATOM 1370 N N . GLY A 1 178 ? -2.589 22.275 -12.291 1.00 52.59 178 GLY A N 1
ATOM 1371 C CA . GLY A 1 178 ? -1.854 22.683 -13.490 1.00 52.59 178 GLY A CA 1
ATOM 1372 C C . GLY A 1 178 ? -1.157 21.498 -14.165 1.00 52.59 178 GLY A C 1
ATOM 1373 O O . GLY A 1 178 ? -1.026 20.416 -13.585 1.00 52.59 178 GLY A O 1
ATOM 1374 N N . ASP A 1 179 ? -0.698 21.692 -15.407 1.00 50.47 179 ASP A N 1
ATOM 1375 C CA . ASP A 1 179 ? 0.008 20.655 -16.187 1.00 50.47 179 ASP A CA 1
ATOM 1376 C C . ASP A 1 179 ? 1.361 20.246 -15.561 1.00 50.47 179 ASP A C 1
ATOM 1378 O O . ASP A 1 179 ? 1.921 19.205 -15.903 1.00 50.47 179 ASP A O 1
ATOM 1382 N N . GLU A 1 180 ? 1.871 21.024 -14.599 1.00 45.09 180 GLU A N 1
ATOM 1383 C CA . GLU A 1 180 ? 3.141 20.782 -13.905 1.00 45.09 180 GLU A CA 1
ATOM 1384 C C . GLU A 1 180 ? 3.058 19.756 -12.759 1.00 45.09 180 GLU A C 1
ATOM 1386 O O . GLU A 1 180 ? 4.095 19.373 -12.214 1.00 45.09 180 GLU A O 1
ATOM 1391 N N . HIS A 1 181 ? 1.883 19.186 -12.439 1.00 47.16 181 HIS A N 1
ATOM 1392 C CA . HIS A 1 181 ? 1.806 18.000 -11.565 1.00 47.16 181 HIS A CA 1
ATOM 1393 C C . HIS A 1 181 ? 2.178 16.697 -12.294 1.00 47.16 181 HIS A C 1
ATOM 1395 O O . HIS A 1 181 ? 1.539 15.654 -12.146 1.00 47.16 181 HIS A O 1
ATOM 1401 N N . ALA A 1 182 ? 3.366 16.712 -12.898 1.00 49.59 182 ALA A N 1
ATOM 1402 C CA . ALA A 1 182 ? 4.266 15.566 -13.033 1.00 49.59 182 ALA A CA 1
ATOM 1403 C C . ALA A 1 182 ? 4.639 14.908 -11.669 1.00 49.59 182 ALA A C 1
ATOM 1405 O O . ALA A 1 182 ? 5.460 13.998 -11.607 1.00 49.59 182 ALA A O 1
ATOM 1406 N N . VAL A 1 183 ? 4.027 15.339 -10.559 1.00 53.91 183 VAL A N 1
ATOM 1407 C CA . VAL A 1 183 ? 4.485 15.179 -9.168 1.00 53.91 183 VAL A CA 1
ATOM 1408 C C . VAL A 1 183 ? 3.980 13.899 -8.477 1.00 53.91 183 VAL A C 1
ATOM 1410 O O . VAL A 1 183 ? 4.452 13.557 -7.398 1.00 53.91 183 VAL A O 1
ATOM 1413 N N . LEU A 1 184 ? 3.081 13.125 -9.092 1.00 67.06 184 LEU A N 1
ATOM 1414 C CA . LEU A 1 184 ? 2.698 11.793 -8.579 1.00 67.06 184 LEU A CA 1
ATOM 1415 C C . LEU A 1 184 ? 3.283 10.640 -9.393 1.00 67.06 184 LEU A C 1
ATOM 1417 O O . LEU A 1 184 ? 2.913 9.483 -9.165 1.00 67.06 184 LEU A O 1
ATOM 1421 N N . GLN A 1 185 ? 4.182 10.947 -10.333 1.00 86.94 185 GLN A N 1
ATOM 1422 C CA . GLN A 1 185 ? 4.883 9.915 -11.070 1.00 86.94 185 GLN A CA 1
ATOM 1423 C C . GLN A 1 185 ? 5.910 9.251 -10.153 1.00 86.94 185 GLN A C 1
ATOM 1425 O O . GLN A 1 185 ? 6.929 9.827 -9.784 1.00 86.94 185 GLN A O 1
ATOM 1430 N N . ILE A 1 186 ? 5.612 8.015 -9.784 1.00 93.06 186 ILE A N 1
ATOM 1431 C CA . ILE A 1 186 ? 6.554 7.105 -9.151 1.00 93.06 186 ILE A CA 1
ATOM 1432 C C . ILE A 1 186 ? 7.528 6.649 -10.234 1.00 93.06 186 ILE A C 1
ATOM 1434 O O . ILE A 1 186 ? 7.086 6.240 -11.304 1.00 93.06 186 ILE A O 1
ATOM 1438 N N . ASP A 1 187 ? 8.828 6.704 -9.960 1.00 94.62 187 ASP A N 1
ATOM 1439 C CA . ASP A 1 187 ? 9.891 6.146 -10.794 1.00 94.62 187 ASP A CA 1
ATOM 1440 C C . ASP A 1 187 ? 10.966 5.518 -9.896 1.00 94.62 187 ASP A C 1
ATOM 1442 O O . ASP A 1 187 ? 11.664 6.189 -9.133 1.00 94.62 187 ASP A O 1
ATOM 1446 N N . THR A 1 188 ? 11.113 4.195 -9.983 1.00 96.75 188 THR A N 1
ATOM 1447 C CA . THR A 1 188 ? 12.135 3.471 -9.210 1.00 96.75 188 THR A CA 1
ATOM 1448 C C . THR A 1 188 ? 13.569 3.805 -9.618 1.00 96.75 188 THR A C 1
ATOM 1450 O O . THR A 1 188 ? 14.488 3.492 -8.865 1.00 96.75 188 THR A O 1
ATOM 1453 N N . GLU A 1 189 ? 13.785 4.423 -10.783 1.00 95.06 189 GLU A N 1
ATOM 1454 C CA . GLU A 1 189 ? 15.125 4.786 -11.262 1.00 95.06 189 GLU A CA 1
ATOM 1455 C C . GLU A 1 189 ? 15.696 6.047 -10.613 1.00 95.06 189 GLU A C 1
ATOM 1457 O O . GLU A 1 189 ? 16.887 6.316 -10.766 1.00 95.06 189 GLU A O 1
ATOM 1462 N N . TYR A 1 190 ? 14.902 6.803 -9.847 1.00 94.50 190 TYR A N 1
ATOM 1463 C CA . TYR A 1 190 ? 15.455 7.880 -9.020 1.00 94.50 190 TYR A CA 1
ATOM 1464 C C . TYR A 1 190 ? 16.390 7.364 -7.921 1.00 94.50 190 TYR A C 1
ATOM 1466 O O . TYR A 1 190 ? 17.182 8.133 -7.376 1.00 94.50 190 TYR A O 1
ATOM 1474 N N . LEU A 1 191 ? 16.325 6.068 -7.607 1.00 95.00 191 LEU A N 1
ATOM 1475 C CA . LEU A 1 191 ? 17.139 5.435 -6.582 1.00 95.00 191 LEU A CA 1
ATOM 1476 C C . LEU A 1 191 ? 18.202 4.538 -7.205 1.00 95.00 191 LEU A C 1
ATOM 1478 O O . LEU A 1 191 ? 17.940 3.728 -8.094 1.00 95.00 191 LEU A O 1
ATOM 1482 N N . ASN A 1 192 ? 19.415 4.629 -6.671 1.00 94.44 192 ASN A N 1
ATOM 1483 C CA . ASN A 1 192 ? 20.474 3.691 -7.017 1.00 94.44 192 ASN A CA 1
ATOM 1484 C C . ASN A 1 192 ? 20.215 2.301 -6.390 1.00 94.44 192 ASN A C 1
ATOM 1486 O O . ASN A 1 192 ? 19.408 2.175 -5.463 1.00 94.44 192 ASN A O 1
ATOM 1490 N N . PRO A 1 193 ? 20.917 1.240 -6.835 1.00 93.94 193 PRO A N 1
ATOM 1491 C CA . PRO A 1 193 ? 20.677 -0.117 -6.343 1.00 93.94 193 PRO A CA 1
ATOM 1492 C C . PRO A 1 193 ? 20.777 -0.285 -4.819 1.00 93.94 193 PRO A C 1
ATOM 1494 O O . PRO A 1 193 ? 20.014 -1.067 -4.252 1.00 93.94 193 PRO A O 1
ATOM 1497 N N . SER A 1 194 ? 21.666 0.453 -4.145 1.00 91.31 194 SER A N 1
ATOM 1498 C CA . SER A 1 194 ? 21.827 0.390 -2.686 1.00 91.31 194 SER A CA 1
ATOM 1499 C C . SER A 1 194 ? 20.667 1.066 -1.953 1.00 91.31 194 SER A C 1
ATOM 1501 O O . SER A 1 194 ? 20.133 0.502 -0.999 1.00 91.31 194 SER A O 1
ATOM 1503 N N . GLU A 1 195 ? 20.238 2.243 -2.418 1.00 93.81 195 GLU A N 1
ATOM 1504 C CA . GLU A 1 195 ? 19.052 2.945 -1.896 1.00 93.81 195 GLU A CA 1
ATOM 1505 C C . GLU A 1 195 ? 17.801 2.084 -2.049 1.00 93.81 195 GLU A C 1
ATOM 1507 O O . GLU A 1 195 ? 17.041 1.880 -1.101 1.00 93.81 195 GLU A O 1
ATOM 1512 N N . LEU A 1 196 ? 17.627 1.517 -3.240 1.00 95.00 196 LEU A N 1
ATOM 1513 C CA . LEU A 1 196 ? 16.495 0.668 -3.548 1.00 95.00 196 LEU A CA 1
ATOM 1514 C C . LEU A 1 196 ? 16.533 -0.639 -2.744 1.00 95.00 196 LEU A C 1
ATOM 1516 O O . LEU A 1 196 ? 15.494 -1.091 -2.274 1.00 95.00 196 LEU A O 1
ATOM 1520 N N . GLY A 1 197 ? 17.718 -1.218 -2.521 1.00 93.25 197 GLY A N 1
ATOM 1521 C CA . GLY A 1 197 ? 17.922 -2.347 -1.608 1.00 93.25 197 GLY A CA 1
ATOM 1522 C C . GLY A 1 197 ? 17.459 -2.045 -0.181 1.00 93.25 197 GLY A C 1
ATOM 1523 O O . GLY A 1 197 ? 16.734 -2.843 0.411 1.00 93.25 197 GLY A O 1
ATOM 1524 N N . CYS A 1 198 ? 17.796 -0.862 0.339 1.00 92.19 198 CYS A N 1
ATOM 1525 C CA . CYS A 1 198 ? 17.335 -0.409 1.651 1.00 92.19 198 CYS A CA 1
ATOM 1526 C C . CYS A 1 198 ? 15.803 -0.290 1.717 1.00 92.19 198 CYS A C 1
ATOM 1528 O O . CYS A 1 198 ? 15.190 -0.760 2.678 1.00 92.19 198 CYS A O 1
ATOM 1530 N N . LEU A 1 199 ? 15.165 0.305 0.700 1.00 94.38 199 LEU A N 1
ATOM 1531 C CA . LEU A 1 199 ? 13.702 0.426 0.670 1.00 94.38 199 LEU A CA 1
ATOM 1532 C C . LEU A 1 199 ? 12.999 -0.926 0.534 1.00 94.38 199 LEU A C 1
ATOM 1534 O O . LEU A 1 199 ? 11.962 -1.136 1.162 1.00 94.38 199 LEU A O 1
ATOM 1538 N N . LYS A 1 200 ? 13.563 -1.854 -0.246 1.00 93.12 200 LYS A N 1
ATOM 1539 C CA . LYS A 1 200 ? 13.039 -3.220 -0.376 1.00 93.12 200 LYS A CA 1
ATOM 1540 C C . LYS A 1 200 ? 12.969 -3.916 0.970 1.00 93.12 200 LYS A C 1
ATOM 1542 O O . LYS A 1 200 ? 11.923 -4.466 1.306 1.00 93.12 200 LYS A O 1
ATOM 1547 N N . GLU A 1 201 ? 14.048 -3.859 1.744 1.00 91.00 201 GLU A N 1
ATOM 1548 C CA . GLU A 1 201 ? 14.094 -4.473 3.071 1.00 91.00 201 GLU A CA 1
ATOM 1549 C C . GLU A 1 201 ? 13.069 -3.827 4.011 1.00 91.00 201 GLU A C 1
ATOM 1551 O O . GLU A 1 201 ? 12.239 -4.515 4.605 1.00 91.00 201 GLU A O 1
ATOM 1556 N N . LEU A 1 202 ? 13.046 -2.490 4.055 1.00 90.88 202 LEU A N 1
ATOM 1557 C CA . LEU A 1 202 ? 12.106 -1.711 4.863 1.00 90.88 202 LEU A CA 1
ATOM 1558 C C . LEU A 1 202 ? 10.638 -2.080 4.585 1.00 90.88 202 LEU A C 1
ATOM 1560 O O . LEU A 1 202 ? 9.845 -2.256 5.516 1.00 90.88 202 LEU A O 1
ATOM 1564 N N . ILE A 1 203 ? 10.268 -2.179 3.307 1.00 92.00 203 ILE A N 1
ATOM 1565 C CA . ILE A 1 203 ? 8.901 -2.508 2.893 1.00 92.00 203 ILE A CA 1
ATOM 1566 C C . ILE A 1 203 ? 8.598 -3.982 3.158 1.00 92.00 203 ILE A C 1
ATOM 1568 O O . ILE A 1 203 ? 7.522 -4.283 3.668 1.00 92.00 203 ILE A O 1
ATOM 1572 N N . THR A 1 204 ? 9.536 -4.891 2.879 1.00 88.44 204 THR A N 1
ATOM 1573 C CA . THR A 1 204 ? 9.361 -6.334 3.127 1.00 88.44 204 THR A CA 1
ATOM 1574 C C . THR A 1 204 ? 9.086 -6.603 4.603 1.00 88.44 204 THR A C 1
ATOM 1576 O O . THR A 1 204 ? 8.116 -7.279 4.939 1.00 88.44 204 THR A O 1
ATOM 1579 N N . GLN A 1 205 ? 9.880 -6.013 5.498 1.00 88.12 205 GLN A N 1
ATOM 1580 C CA . GLN A 1 205 ? 9.664 -6.125 6.939 1.00 88.12 205 GLN A CA 1
ATOM 1581 C C . GLN A 1 205 ? 8.309 -5.541 7.355 1.00 88.12 205 GLN A C 1
ATOM 1583 O O . GLN A 1 205 ? 7.621 -6.114 8.199 1.00 88.12 205 GLN A O 1
ATOM 1588 N N . SER A 1 206 ? 7.887 -4.426 6.747 1.00 88.44 206 SER A N 1
ATOM 1589 C CA . SER A 1 206 ? 6.559 -3.866 7.008 1.00 88.44 206 SER A CA 1
ATOM 1590 C C . SER A 1 206 ? 5.433 -4.788 6.549 1.00 88.44 206 SER A C 1
ATOM 1592 O O . SER A 1 206 ? 4.488 -4.985 7.308 1.00 88.44 206 SER A O 1
ATOM 1594 N N . ASP A 1 207 ? 5.530 -5.350 5.342 1.00 86.00 207 ASP A N 1
ATOM 1595 C CA . ASP A 1 207 ? 4.561 -6.300 4.788 1.00 86.00 207 ASP A CA 1
ATOM 1596 C C . ASP A 1 207 ? 4.442 -7.532 5.699 1.00 86.00 207 ASP A C 1
ATOM 1598 O O . ASP A 1 207 ? 3.331 -7.954 6.010 1.00 86.00 207 ASP A O 1
ATOM 1602 N N . LEU A 1 208 ? 5.570 -8.067 6.180 1.00 86.69 208 LEU A N 1
ATOM 1603 C CA . LEU A 1 208 ? 5.612 -9.201 7.109 1.00 86.69 208 LEU A CA 1
ATOM 1604 C C . LEU A 1 208 ? 4.964 -8.870 8.456 1.00 86.69 208 LEU A C 1
ATOM 1606 O O . LEU A 1 208 ? 4.136 -9.623 8.964 1.00 86.69 208 LEU A O 1
ATOM 1610 N N . ILE A 1 209 ? 5.301 -7.722 9.045 1.00 86.38 209 ILE A N 1
ATOM 1611 C CA . ILE A 1 209 ? 4.670 -7.284 10.294 1.00 86.38 209 ILE A CA 1
ATOM 1612 C C . ILE A 1 209 ? 3.162 -7.104 10.088 1.00 86.38 209 ILE A C 1
ATOM 1614 O O . ILE A 1 209 ? 2.372 -7.459 10.960 1.00 86.38 209 ILE A O 1
ATOM 1618 N N . GLU A 1 210 ? 2.740 -6.559 8.948 1.00 83.94 210 GLU A N 1
ATOM 1619 C CA . GLU A 1 210 ? 1.330 -6.368 8.618 1.00 83.94 210 GLU A CA 1
ATOM 1620 C C . GLU A 1 210 ? 0.578 -7.673 8.346 1.00 83.94 210 GLU A C 1
ATOM 1622 O O . GLU A 1 210 ? -0.589 -7.767 8.727 1.00 83.94 210 GLU A O 1
ATOM 1627 N N . SER A 1 211 ? 1.214 -8.674 7.734 1.00 82.62 211 SER A N 1
ATOM 1628 C CA . SER A 1 211 ? 0.606 -9.989 7.503 1.00 82.62 211 SER A CA 1
ATOM 1629 C C . SER A 1 211 ? 0.459 -10.790 8.798 1.00 82.62 211 SER A C 1
ATOM 1631 O O . SER A 1 211 ? -0.526 -11.509 8.958 1.00 82.62 211 SER A O 1
ATOM 1633 N N . MET A 1 212 ? 1.386 -10.609 9.747 1.00 83.44 212 MET A N 1
ATOM 1634 C CA . MET A 1 212 ? 1.337 -11.223 11.077 1.00 83.44 212 MET A CA 1
ATOM 1635 C C . MET A 1 212 ? 0.356 -10.533 12.035 1.00 83.44 212 MET A C 1
ATOM 1637 O O . MET A 1 212 ? -0.018 -11.118 13.054 1.00 83.44 212 MET A O 1
ATOM 1641 N N . LYS A 1 213 ? -0.070 -9.292 11.751 1.00 83.62 213 LYS A N 1
ATOM 1642 C CA . LYS A 1 213 ? -1.078 -8.612 12.578 1.00 83.62 213 LYS A CA 1
ATOM 1643 C C . LYS A 1 213 ? -2.387 -9.414 12.516 1.00 83.62 213 LYS A C 1
ATOM 1645 O O . LYS A 1 213 ? -2.907 -9.651 11.422 1.00 83.62 213 LYS A O 1
ATOM 1650 N N . PRO A 1 214 ? -2.962 -9.802 13.666 1.00 84.94 214 PRO A N 1
ATOM 1651 C CA . PRO A 1 214 ? -4.192 -10.573 13.668 1.00 84.94 214 PRO A CA 1
ATOM 1652 C C . PRO A 1 214 ? -5.326 -9.734 13.065 1.00 84.94 214 PRO A C 1
ATOM 1654 O O . PRO A 1 214 ? -5.487 -8.557 13.392 1.00 84.94 214 PRO A O 1
ATOM 1657 N N . LYS A 1 215 ? -6.115 -10.343 12.170 1.00 86.06 215 LYS A N 1
ATOM 1658 C CA . LYS A 1 215 ? -7.294 -9.698 11.555 1.00 86.06 215 LYS A CA 1
ATOM 1659 C C . LYS A 1 215 ? -8.397 -9.422 12.575 1.00 86.06 215 LYS A C 1
ATOM 1661 O O . LYS A 1 215 ? -9.208 -8.520 12.377 1.00 86.06 215 LYS A O 1
ATOM 1666 N N . GLU A 1 216 ? -8.398 -10.200 13.651 1.00 91.38 216 GLU A N 1
ATOM 1667 C CA . GLU A 1 216 ? -9.293 -10.058 14.784 1.00 91.38 216 GLU A CA 1
ATOM 1668 C C . GLU A 1 216 ? -8.480 -10.059 16.073 1.00 91.38 216 GLU A C 1
ATOM 1670 O O . GLU A 1 216 ? -7.643 -10.934 16.282 1.00 91.38 216 GLU A O 1
ATOM 1675 N N . SER A 1 217 ? -8.723 -9.095 16.954 1.00 90.50 217 SER A N 1
ATOM 1676 C CA . SER A 1 217 ? -8.131 -9.101 18.291 1.00 90.50 217 SER A CA 1
ATOM 1677 C C . SER A 1 217 ? -9.197 -8.893 19.354 1.00 90.50 217 SER A C 1
ATOM 1679 O O . SER A 1 217 ? -10.076 -8.042 19.219 1.00 90.50 217 SER A O 1
ATOM 1681 N N . THR A 1 218 ? -9.125 -9.683 20.423 1.00 90.56 218 THR A N 1
ATOM 1682 C CA . THR A 1 218 ? -9.927 -9.455 21.626 1.00 90.56 218 THR A CA 1
ATOM 1683 C C . THR A 1 218 ? -9.213 -8.398 22.458 1.00 90.56 218 THR A C 1
ATOM 1685 O O . THR A 1 218 ? -8.040 -8.553 22.800 1.00 90.56 218 THR A O 1
ATOM 1688 N N . GLY A 1 219 ? -9.891 -7.281 22.706 1.00 81.44 219 GLY A N 1
ATOM 1689 C CA . GLY A 1 219 ? -9.315 -6.145 23.409 1.00 81.44 219 GLY A CA 1
ATOM 1690 C C . GLY A 1 219 ? -9.599 -6.213 24.902 1.00 81.44 219 GLY A C 1
ATOM 1691 O O . GLY A 1 219 ? -10.753 -6.307 25.302 1.00 81.44 219 GLY A O 1
ATOM 1692 N N . ASP A 1 220 ? -8.561 -6.062 25.722 1.00 86.31 220 ASP A N 1
ATOM 1693 C CA . ASP A 1 220 ? -8.734 -5.853 27.159 1.00 86.31 220 ASP A CA 1
ATOM 1694 C C . ASP A 1 220 ? -9.271 -4.436 27.425 1.00 86.31 220 ASP A C 1
ATOM 1696 O O . ASP A 1 220 ? -8.670 -3.430 27.002 1.00 86.31 220 ASP A O 1
ATOM 1700 N N . PHE A 1 221 ? -10.374 -4.339 28.165 1.00 91.12 221 PHE A N 1
ATOM 1701 C CA . PHE A 1 221 ? -11.003 -3.079 28.555 1.00 91.12 221 PHE A CA 1
ATOM 1702 C C . PHE A 1 221 ? -11.266 -3.030 30.061 1.00 91.12 221 PHE A C 1
ATOM 1704 O O . PHE A 1 221 ? -11.504 -4.046 30.699 1.00 91.12 221 PHE A O 1
ATOM 1711 N N . ASN A 1 222 ? -11.208 -1.822 30.619 1.00 92.25 222 ASN A N 1
ATOM 1712 C CA . ASN A 1 222 ? -11.479 -1.569 32.035 1.00 92.25 222 ASN A CA 1
ATOM 1713 C C . ASN A 1 222 ? -12.886 -1.014 32.256 1.00 92.25 222 ASN A C 1
ATOM 1715 O O . ASN A 1 222 ? -13.467 -1.200 33.319 1.00 92.25 222 ASN A O 1
ATOM 1719 N N . LYS A 1 223 ? -13.396 -0.239 31.294 1.00 92.75 223 LYS A N 1
ATOM 1720 C CA . LYS A 1 223 ? -14.667 0.471 31.433 1.00 92.75 223 LYS A CA 1
ATOM 1721 C C . LYS A 1 223 ? -15.285 0.732 30.071 1.00 92.75 223 LYS A C 1
ATOM 1723 O O . LYS A 1 223 ? -14.578 1.129 29.145 1.00 92.75 223 LYS A O 1
ATOM 1728 N N . ILE A 1 224 ? -16.599 0.570 29.987 1.00 93.06 224 ILE A N 1
ATOM 1729 C CA . ILE A 1 224 ? -17.416 0.978 28.846 1.00 93.06 224 ILE A CA 1
ATOM 1730 C C . ILE A 1 224 ? -18.496 1.918 29.378 1.00 93.06 224 ILE A C 1
ATOM 1732 O O . ILE A 1 224 ? -19.077 1.671 30.431 1.00 93.06 224 ILE A O 1
ATOM 1736 N N . SER A 1 225 ? -18.717 3.039 28.700 1.00 91.75 225 SER A N 1
ATOM 1737 C CA . SER A 1 225 ? -19.746 4.009 29.083 1.00 91.75 225 SER A CA 1
ATOM 1738 C C . SER A 1 225 ? -20.347 4.677 27.860 1.00 91.75 225 SER A C 1
ATOM 1740 O O . SER A 1 225 ? -19.630 4.961 26.906 1.00 91.75 225 SER A O 1
ATOM 1742 N N . VAL A 1 226 ? -21.640 4.982 27.894 1.00 90.38 226 VAL A N 1
ATOM 1743 C CA . VAL A 1 226 ? -22.301 5.760 26.840 1.00 90.38 226 VAL A CA 1
ATOM 1744 C C . VAL A 1 226 ? -22.203 7.241 27.191 1.00 90.38 226 VAL A C 1
ATOM 1746 O O . VAL A 1 226 ? -22.490 7.645 28.318 1.00 90.38 226 VAL A O 1
ATOM 1749 N N . ASN A 1 227 ? -21.751 8.065 26.248 1.00 86.06 227 ASN A N 1
ATOM 1750 C CA . ASN A 1 227 ? -21.687 9.505 26.453 1.00 86.06 227 ASN A CA 1
ATOM 1751 C C . ASN A 1 227 ? -23.051 10.174 26.200 1.00 86.06 227 ASN A C 1
ATOM 1753 O O . ASN A 1 227 ? -23.987 9.575 25.678 1.00 86.06 227 ASN A O 1
ATOM 1757 N N . LYS A 1 228 ? -23.136 11.471 26.509 1.00 83.06 228 LYS A N 1
ATOM 1758 C CA . LYS A 1 228 ? -24.346 12.302 26.339 1.00 83.06 228 LYS A CA 1
ATOM 1759 C C . LYS A 1 228 ? -24.899 12.322 24.903 1.00 83.06 228 LYS A C 1
ATOM 1761 O O . LYS A 1 228 ? -26.055 12.655 24.696 1.00 83.06 228 LYS A O 1
ATOM 1766 N N . PHE A 1 229 ? -24.059 11.993 23.923 1.00 81.94 229 PHE A N 1
ATOM 1767 C CA . PHE A 1 229 ? -24.368 11.996 22.494 1.00 81.94 229 PHE A CA 1
ATOM 1768 C C . PHE A 1 229 ? -24.705 10.596 21.958 1.00 81.94 229 PHE A C 1
ATOM 1770 O O . PHE A 1 229 ? -24.713 10.398 20.746 1.00 81.94 229 PHE A O 1
ATOM 1777 N N . GLY A 1 230 ? -24.906 9.606 22.837 1.00 82.31 230 GLY A N 1
ATOM 1778 C CA . GLY A 1 230 ? -25.199 8.225 22.444 1.00 82.31 230 GLY A CA 1
ATOM 1779 C C . GLY A 1 230 ? -24.010 7.475 21.833 1.00 82.31 230 GLY A C 1
ATOM 1780 O O . GLY A 1 230 ? -24.190 6.396 21.279 1.00 82.31 230 GLY A O 1
ATOM 1781 N N . LYS A 1 231 ? -22.788 8.021 21.914 1.00 88.12 231 LYS A N 1
ATOM 1782 C CA . LYS A 1 231 ? -21.570 7.331 21.464 1.00 88.12 231 LYS A CA 1
ATOM 1783 C C . LYS A 1 231 ? -20.997 6.503 22.604 1.00 88.12 231 LYS A C 1
ATOM 1785 O O . LYS A 1 231 ? -20.927 6.969 23.743 1.00 88.12 231 LYS A O 1
ATOM 1790 N N . VAL A 1 232 ? -20.525 5.306 22.283 1.00 92.81 232 VAL A N 1
ATOM 1791 C CA . VAL A 1 232 ? -19.924 4.401 23.265 1.00 92.81 232 VAL A CA 1
ATOM 1792 C C . VAL A 1 232 ? -18.452 4.764 23.443 1.00 92.81 232 VAL A C 1
ATOM 1794 O O . VAL A 1 232 ? -17.704 4.857 22.476 1.00 92.81 232 VAL A O 1
ATOM 1797 N N . GLU A 1 233 ? -18.025 4.994 24.678 1.00 94.12 233 GLU A N 1
ATOM 1798 C CA . GLU A 1 233 ? -16.631 5.195 25.064 1.00 94.12 233 GLU A CA 1
ATOM 1799 C C . GLU A 1 233 ? -16.094 3.905 25.689 1.00 94.12 233 GLU A C 1
ATOM 1801 O O . GLU A 1 233 ? -16.568 3.472 26.740 1.00 94.12 233 GLU A O 1
ATOM 1806 N N . ILE A 1 234 ? -15.080 3.312 25.060 1.00 94.38 234 ILE A N 1
ATOM 1807 C CA . ILE A 1 234 ? -14.336 2.163 25.580 1.00 94.38 234 ILE A CA 1
ATOM 1808 C C . ILE A 1 234 ? -13.021 2.671 26.165 1.00 94.38 234 ILE A C 1
ATOM 1810 O O . ILE A 1 234 ? -12.235 3.320 25.475 1.00 94.38 234 ILE A O 1
ATOM 1814 N N . THR A 1 235 ? -12.754 2.362 27.43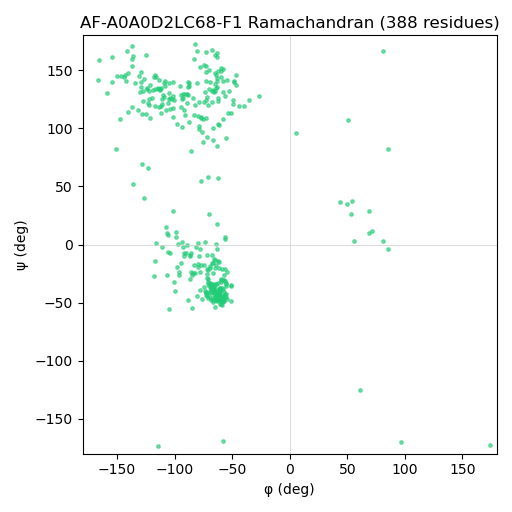0 1.00 95.12 235 THR A N 1
ATOM 1815 C CA . THR A 1 235 ? -11.463 2.617 28.076 1.00 95.12 235 THR A CA 1
ATOM 1816 C C . THR A 1 235 ? -10.665 1.323 28.137 1.00 95.12 235 THR A C 1
ATOM 1818 O O . THR A 1 235 ? -10.987 0.419 28.909 1.00 95.12 235 THR A O 1
ATOM 1821 N N . ASN A 1 236 ? -9.603 1.241 27.341 1.00 93.31 236 ASN A N 1
ATOM 1822 C CA . ASN A 1 236 ? -8.712 0.088 27.303 1.00 93.31 236 ASN A CA 1
ATOM 1823 C C . ASN A 1 236 ? -7.832 0.006 28.557 1.00 93.31 236 ASN A C 1
ATOM 1825 O O . ASN A 1 236 ? -7.421 1.030 29.113 1.00 93.31 236 ASN A O 1
ATOM 1829 N N . SER A 1 237 ? -7.478 -1.213 28.969 1.00 90.62 237 SER A N 1
ATOM 1830 C CA . SER A 1 237 ? -6.572 -1.432 30.108 1.00 90.62 237 SER A CA 1
ATOM 1831 C C . SER A 1 237 ? -5.176 -0.852 29.838 1.00 90.62 237 SER A C 1
ATOM 1833 O O . SER A 1 237 ? -4.568 -0.160 30.671 1.00 90.62 237 SER A O 1
ATOM 1835 N N . ARG A 1 238 ? -4.696 -1.051 28.606 1.00 86.75 238 ARG A N 1
ATOM 1836 C CA . ARG A 1 238 ? -3.378 -0.650 28.113 1.00 86.75 238 ARG A CA 1
ATOM 1837 C C . ARG A 1 238 ? -3.519 0.349 26.968 1.00 86.75 238 ARG A C 1
ATOM 1839 O O . ARG A 1 238 ? -4.385 0.239 26.113 1.00 86.75 238 ARG A O 1
ATOM 1846 N N . TYR A 1 239 ? -2.606 1.316 26.906 1.00 84.06 239 TYR A N 1
ATOM 1847 C CA . TYR A 1 239 ? -2.589 2.302 25.819 1.00 84.06 239 TYR A CA 1
ATOM 1848 C C . TYR A 1 239 ? -2.396 1.651 24.440 1.00 84.06 239 TYR A C 1
ATOM 1850 O O . TYR A 1 239 ? -3.020 2.063 23.467 1.00 84.06 239 TYR A O 1
ATOM 1858 N N . LYS A 1 240 ? -1.559 0.605 24.366 1.00 82.75 240 LYS A N 1
ATOM 1859 C CA . LYS A 1 240 ? -1.243 -0.117 23.124 1.00 82.75 240 LYS A CA 1
ATOM 1860 C C . LYS A 1 240 ? -2.419 -0.934 22.568 1.00 82.75 240 LYS A C 1
ATOM 1862 O O . LYS A 1 240 ? -2.401 -1.241 21.384 1.00 82.75 240 LYS A O 1
ATOM 1867 N N . THR A 1 241 ? -3.423 -1.265 23.387 1.00 84.62 241 THR A N 1
ATOM 1868 C CA . THR A 1 241 ? -4.601 -2.050 22.965 1.00 84.62 241 THR A CA 1
ATOM 1869 C C . THR A 1 241 ? -5.781 -1.180 22.540 1.00 84.62 241 THR A C 1
ATOM 1871 O O . THR A 1 241 ? -6.831 -1.705 22.180 1.00 84.62 241 THR A O 1
ATOM 1874 N N . ARG A 1 242 ? -5.626 0.152 22.554 1.00 89.12 242 ARG A N 1
ATOM 1875 C CA . ARG A 1 242 ? -6.665 1.056 22.058 1.00 89.12 242 ARG A CA 1
ATOM 1876 C C . ARG A 1 242 ? -6.927 0.841 20.572 1.00 89.12 242 ARG A C 1
ATOM 1878 O O . ARG A 1 242 ? -6.008 0.559 19.798 1.00 89.12 242 ARG A O 1
ATOM 1885 N N . VAL A 1 243 ? -8.162 1.089 20.162 1.00 89.56 243 VAL A N 1
ATOM 1886 C CA . VAL A 1 243 ? -8.560 0.974 18.761 1.00 89.56 243 VAL A CA 1
ATOM 1887 C C . VAL A 1 243 ? -8.457 2.347 18.116 1.00 89.56 243 VAL A C 1
ATOM 1889 O O . VAL A 1 243 ? -9.099 3.301 18.544 1.00 89.56 243 VAL A O 1
ATOM 1892 N N . ARG A 1 244 ? -7.609 2.487 17.098 1.00 88.44 244 ARG A N 1
ATOM 1893 C CA . ARG A 1 244 ? -7.535 3.736 16.331 1.00 88.44 244 ARG A CA 1
ATOM 1894 C C . ARG A 1 244 ? -8.739 3.866 15.409 1.00 88.44 244 ARG A C 1
ATOM 1896 O O . ARG A 1 244 ? -9.317 2.864 14.994 1.00 88.44 244 ARG A O 1
ATOM 1903 N N . SER A 1 245 ? -9.079 5.104 15.063 1.00 86.94 245 SER A N 1
ATOM 1904 C CA . SER A 1 245 ? -10.091 5.345 14.041 1.00 86.94 245 SER A CA 1
ATOM 1905 C C . SER A 1 245 ? -9.679 4.686 12.730 1.00 86.94 245 SER A C 1
ATOM 1907 O O . SER A 1 245 ? -8.497 4.666 12.383 1.00 86.94 245 SER A O 1
ATOM 1909 N N . SER A 1 246 ? -10.648 4.105 12.033 1.00 84.81 246 SER A N 1
ATOM 1910 C CA . SER A 1 246 ? -10.476 3.503 10.713 1.00 84.81 246 SER A CA 1
ATOM 1911 C C . SER A 1 246 ? -11.843 3.243 10.102 1.00 84.81 246 SER A C 1
ATOM 1913 O O . SER A 1 246 ? -12.762 2.822 10.802 1.00 84.81 246 SER A O 1
ATOM 1915 N N . ARG A 1 247 ? -11.962 3.460 8.788 1.00 81.19 247 ARG A N 1
ATOM 1916 C CA . ARG A 1 247 ? -13.167 3.099 8.024 1.00 81.19 247 ARG A CA 1
ATOM 1917 C C . ARG A 1 247 ? -13.304 1.582 7.848 1.00 81.19 247 ARG A C 1
ATOM 1919 O O . ARG A 1 247 ? -14.405 1.095 7.638 1.00 81.19 247 ARG A O 1
ATOM 1926 N N . HIS A 1 248 ? -12.201 0.845 7.979 1.00 85.00 248 HIS A N 1
ATOM 1927 C CA . HIS A 1 248 ? -12.126 -0.606 7.781 1.00 85.00 248 HIS A CA 1
ATOM 1928 C C . HIS A 1 248 ? -11.968 -1.381 9.094 1.00 85.00 248 HIS A C 1
ATOM 1930 O O . HIS A 1 248 ? -11.554 -2.538 9.081 1.00 85.00 248 HIS A O 1
ATOM 1936 N N . THR A 1 249 ? -12.214 -0.738 10.238 1.00 90.38 249 THR A N 1
ATOM 1937 C CA . THR A 1 249 ? -12.240 -1.408 11.541 1.00 90.38 249 THR A CA 1
ATOM 1938 C C . THR A 1 249 ? -13.657 -1.402 12.084 1.00 90.38 249 THR A C 1
ATOM 1940 O O . THR A 1 249 ? -14.325 -0.370 12.095 1.00 90.38 249 THR A O 1
ATOM 1943 N N . GLN A 1 250 ? -14.083 -2.550 12.584 1.00 93.88 250 GLN A N 1
ATOM 1944 C CA . GLN A 1 250 ? -15.315 -2.728 13.326 1.00 93.88 250 GLN A CA 1
ATOM 1945 C C . GLN A 1 250 ? -14.977 -3.153 14.752 1.00 93.88 250 GLN A C 1
ATOM 1947 O O . GLN A 1 250 ? -14.018 -3.885 14.998 1.00 93.88 250 GLN A O 1
ATOM 1952 N N . VAL A 1 251 ? -15.764 -2.672 15.703 1.00 94.06 251 VAL A N 1
ATOM 1953 C CA . 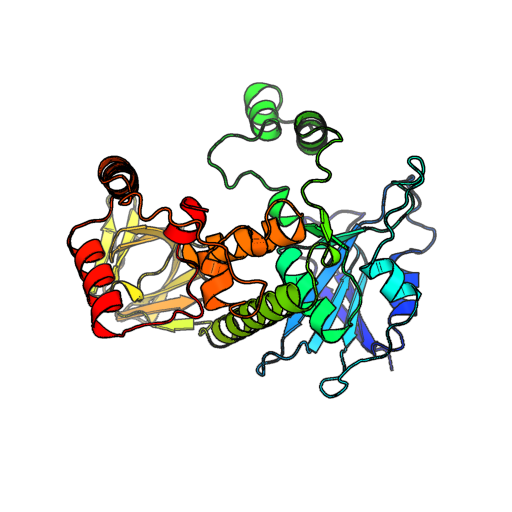VAL A 1 251 ? -15.704 -3.081 17.101 1.00 94.06 251 VAL A CA 1
ATOM 1954 C C . VAL A 1 251 ? -17.001 -3.805 17.415 1.00 94.06 251 VAL A C 1
ATOM 1956 O O . VAL A 1 251 ? -18.079 -3.227 17.293 1.00 94.06 251 VAL A O 1
ATOM 1959 N N . ILE A 1 252 ? -16.875 -5.073 17.786 1.00 94.88 252 ILE A N 1
ATOM 1960 C CA . ILE A 1 252 ? -17.969 -5.964 18.153 1.00 94.88 252 ILE A CA 1
ATOM 1961 C C . ILE A 1 252 ? -17.951 -6.099 19.672 1.00 94.88 252 ILE A C 1
ATOM 1963 O O . ILE A 1 252 ? -16.976 -6.582 20.247 1.00 94.88 252 ILE A O 1
ATOM 1967 N N . MET A 1 253 ? -19.014 -5.652 20.328 1.00 94.12 253 MET A N 1
ATOM 1968 C CA . MET A 1 253 ? -19.183 -5.746 21.776 1.00 94.12 253 MET A CA 1
ATOM 1969 C C . MET A 1 253 ? -20.262 -6.779 22.082 1.00 94.12 253 MET A C 1
ATOM 1971 O O . MET A 1 253 ? -21.364 -6.677 21.549 1.00 94.12 253 MET A O 1
ATOM 1975 N N . THR A 1 254 ? -19.955 -7.750 22.935 1.00 94.38 254 THR A N 1
ATOM 1976 C CA . THR A 1 254 ? -20.868 -8.837 23.306 1.00 94.38 254 THR A CA 1
ATOM 1977 C C . THR A 1 254 ? -21.319 -8.659 24.752 1.00 94.38 254 THR A C 1
ATOM 1979 O O . THR A 1 254 ? -20.489 -8.474 25.644 1.00 94.38 254 THR A O 1
ATOM 1982 N N . GLN A 1 255 ? -22.629 -8.704 24.982 1.00 93.62 255 GLN A N 1
ATOM 1983 C CA . GLN A 1 255 ? -23.235 -8.704 26.315 1.00 93.62 255 GLN A CA 1
ATOM 1984 C C . GLN A 1 255 ? -23.219 -10.094 26.957 1.00 93.62 255 GLN A C 1
ATOM 1986 O O . GLN A 1 255 ? -23.040 -11.110 26.284 1.00 93.62 255 GLN A O 1
ATOM 1991 N N . GLN A 1 256 ? -23.488 -10.152 28.263 1.00 93.06 256 GLN A N 1
ATOM 1992 C CA . GLN A 1 256 ? -23.621 -11.415 28.999 1.00 93.06 256 GLN A CA 1
ATOM 1993 C C . GLN A 1 256 ? -24.714 -12.346 28.436 1.00 93.06 256 GLN A C 1
ATOM 1995 O O . GLN A 1 256 ? -24.565 -13.561 28.490 1.00 93.06 256 GLN A O 1
ATOM 2000 N N . ASN A 1 257 ? -25.780 -11.793 27.846 1.00 92.31 257 ASN A N 1
ATOM 2001 C CA . ASN A 1 257 ? -26.850 -12.555 27.185 1.00 92.31 257 ASN A CA 1
ATOM 2002 C C . ASN A 1 257 ? -26.487 -13.039 25.761 1.00 92.31 257 ASN A C 1
ATOM 2004 O O . ASN A 1 257 ? -27.329 -13.623 25.084 1.00 92.31 257 ASN A O 1
ATOM 2008 N N . GLY A 1 258 ? -25.270 -12.760 25.278 1.00 92.75 258 GLY A N 1
ATOM 2009 C CA . GLY A 1 258 ? -24.810 -13.098 23.929 1.00 92.75 258 GLY A CA 1
ATOM 2010 C C . GLY A 1 258 ? -25.169 -12.079 22.839 1.00 92.75 258 GLY A C 1
ATOM 2011 O O . GLY A 1 258 ? -24.720 -12.234 21.703 1.00 92.75 258 GLY A O 1
ATOM 2012 N N . GLN A 1 259 ? -25.923 -11.019 23.151 1.00 92.00 259 GLN A N 1
ATOM 2013 C CA . GLN A 1 259 ? -26.275 -9.979 22.184 1.00 92.00 259 GLN A CA 1
ATOM 2014 C C . GLN A 1 259 ? -25.032 -9.197 21.741 1.00 92.00 259 GLN A C 1
ATOM 2016 O O . GLN A 1 259 ? -24.228 -8.765 22.571 1.00 92.00 259 GLN A O 1
ATOM 2021 N N . GLN A 1 260 ? -24.893 -8.994 20.428 1.00 93.31 260 GLN A N 1
ATOM 2022 C CA . GLN A 1 260 ? -23.750 -8.307 19.831 1.00 93.31 260 GLN A CA 1
ATOM 2023 C C . GLN A 1 260 ? -24.114 -6.925 19.294 1.00 93.31 260 GLN A C 1
ATOM 2025 O O . GLN A 1 260 ? -25.156 -6.715 18.677 1.00 93.31 260 GLN A O 1
ATOM 2030 N N . TYR A 1 261 ? -23.189 -5.998 19.497 1.00 92.56 261 TYR A N 1
ATOM 2031 C CA . TYR A 1 261 ? -23.267 -4.608 19.085 1.00 92.56 261 TYR A CA 1
ATOM 2032 C C . TYR A 1 261 ? -22.073 -4.296 18.194 1.00 92.56 261 TYR A C 1
ATOM 2034 O O . TYR A 1 261 ? -20.930 -4.406 18.634 1.00 92.56 261 TYR A O 1
ATOM 2042 N N . ILE A 1 262 ? -22.335 -3.892 16.951 1.00 93.56 262 ILE A N 1
ATOM 2043 C CA . ILE A 1 262 ? -21.294 -3.561 15.974 1.00 93.56 262 ILE A CA 1
ATOM 2044 C C . ILE A 1 262 ? -21.209 -2.043 15.828 1.00 93.56 262 ILE A C 1
ATOM 2046 O O . ILE A 1 262 ? -22.202 -1.370 15.550 1.00 93.56 262 ILE A O 1
ATOM 2050 N N . GLY A 1 263 ? -20.013 -1.497 16.017 1.00 93.44 263 GLY A N 1
ATOM 2051 C CA . GLY A 1 263 ? -19.732 -0.079 15.833 1.00 93.44 263 GLY A CA 1
ATOM 2052 C C . GLY A 1 263 ? -18.417 0.171 15.110 1.00 93.44 263 GLY A C 1
ATOM 2053 O O . GLY A 1 263 ? -17.614 -0.737 14.907 1.00 93.44 263 GLY A O 1
ATOM 2054 N N . THR A 1 264 ? -18.178 1.423 14.733 1.00 93.38 264 THR A N 1
ATOM 2055 C CA . THR A 1 264 ? -16.941 1.857 14.073 1.00 93.38 264 THR A CA 1
ATOM 2056 C C . THR A 1 264 ? -16.154 2.816 14.967 1.00 93.38 264 THR A C 1
ATOM 2058 O O . THR A 1 264 ? -16.732 3.728 15.569 1.00 93.38 264 THR A O 1
ATOM 2061 N N . PRO A 1 265 ? -14.828 2.645 15.104 1.00 92.69 265 PRO A N 1
ATOM 2062 C CA . PRO A 1 265 ? -14.016 3.545 15.905 1.00 92.69 265 PRO A CA 1
ATOM 2063 C C . PRO A 1 265 ? -13.899 4.896 15.194 1.00 92.69 265 PRO A C 1
ATOM 2065 O O . PRO A 1 265 ? -13.390 4.999 14.078 1.00 92.69 265 PRO A O 1
ATOM 2068 N N . HIS A 1 266 ? -14.356 5.952 15.859 1.00 88.50 266 HIS A N 1
ATOM 2069 C CA . HIS A 1 266 ? -14.381 7.302 15.303 1.00 88.50 266 HIS A CA 1
ATOM 2070 C C . HIS A 1 266 ? -13.204 8.151 15.789 1.00 88.50 266 HIS A C 1
ATOM 2072 O O . HIS A 1 266 ? -12.598 8.890 15.016 1.00 88.50 266 HIS A O 1
ATOM 2078 N N . GLN A 1 267 ? -12.849 8.034 17.069 1.00 89.50 267 GLN A N 1
ATOM 2079 C CA . GLN A 1 267 ? -11.799 8.842 17.685 1.00 89.50 267 GLN A CA 1
ATOM 2080 C C . GLN A 1 267 ? -11.120 8.065 18.810 1.00 89.50 267 GLN A C 1
ATOM 2082 O O . GLN A 1 267 ? -11.781 7.331 19.537 1.00 89.50 267 GLN A O 1
ATOM 2087 N N . ALA A 1 268 ? -9.817 8.263 18.995 1.00 89.75 268 ALA A N 1
ATOM 2088 C CA . ALA A 1 268 ? -9.088 7.736 20.144 1.00 89.75 268 ALA A CA 1
ATOM 2089 C C . ALA A 1 268 ? -8.308 8.863 20.834 1.00 89.75 268 ALA A C 1
ATOM 2091 O O . ALA A 1 268 ? -7.616 9.634 20.168 1.00 89.75 268 ALA A O 1
ATOM 2092 N N . LYS A 1 269 ? -8.408 8.957 22.165 1.00 89.88 269 LYS A N 1
ATOM 2093 C CA . LYS A 1 269 ? -7.663 9.920 22.993 1.00 89.88 269 LYS A CA 1
ATOM 2094 C C . LYS A 1 269 ? -7.146 9.223 24.250 1.00 89.88 269 LYS A C 1
ATOM 2096 O O . LYS A 1 269 ? -7.917 8.726 25.067 1.00 89.88 269 LYS A O 1
ATOM 2101 N N . GLY A 1 270 ? -5.825 9.177 24.419 1.00 90.25 270 GLY A N 1
ATOM 2102 C CA . GLY A 1 270 ? -5.213 8.410 25.508 1.00 90.25 270 GLY A CA 1
ATOM 2103 C C . GLY A 1 270 ? -5.546 6.917 25.388 1.00 90.25 270 GLY A C 1
ATOM 2104 O O . GLY A 1 270 ? -5.303 6.323 24.336 1.00 90.25 270 GLY A O 1
ATOM 2105 N N . LYS A 1 271 ? -6.107 6.335 26.458 1.00 92.06 271 LYS A N 1
ATOM 2106 C CA . LYS A 1 271 ? -6.625 4.952 26.509 1.00 92.06 271 LYS A CA 1
ATOM 2107 C C . LYS A 1 271 ? -8.100 4.826 26.094 1.00 92.06 271 LYS A C 1
ATOM 2109 O O . LYS A 1 271 ? -8.646 3.729 26.139 1.00 92.06 271 LYS A O 1
ATOM 2114 N N . LYS A 1 272 ? -8.755 5.938 25.756 1.00 94.00 272 LYS A N 1
ATOM 2115 C CA . LYS A 1 272 ? -10.181 5.977 25.430 1.00 94.00 272 LYS A CA 1
ATOM 2116 C C . LYS A 1 272 ? -10.387 5.897 23.926 1.00 94.00 272 LYS A C 1
ATOM 2118 O O . LYS A 1 272 ? -9.709 6.605 23.176 1.00 94.00 272 LYS A O 1
ATOM 2123 N N . THR A 1 273 ? -11.353 5.092 23.514 1.00 93.94 273 THR A N 1
ATOM 2124 C CA . THR A 1 273 ? -11.817 4.968 22.136 1.00 93.94 273 THR A CA 1
ATOM 2125 C C . THR A 1 273 ? -13.307 5.288 22.075 1.00 93.94 273 THR A C 1
ATOM 2127 O O . THR A 1 273 ? -14.104 4.664 22.768 1.00 93.94 273 THR A O 1
ATOM 2130 N N . MET A 1 274 ? -13.683 6.233 21.220 1.00 94.25 274 MET A N 1
ATOM 2131 C CA . MET A 1 274 ? -15.069 6.55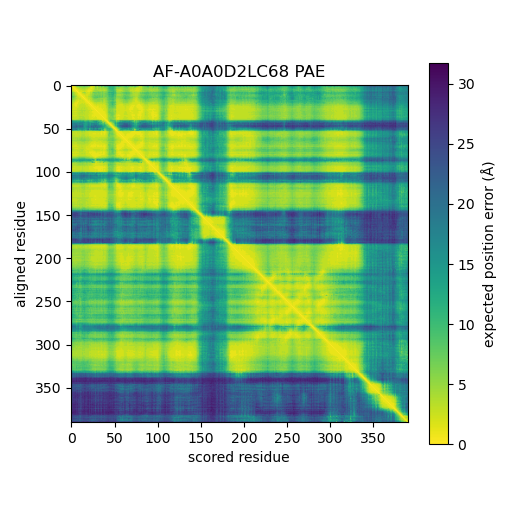2 20.898 1.00 94.25 274 MET A CA 1
ATOM 2132 C C . MET A 1 274 ? -15.540 5.698 19.725 1.00 94.25 274 MET A C 1
ATOM 2134 O O . MET A 1 274 ? -14.979 5.782 18.628 1.00 94.25 274 MET A O 1
ATOM 2138 N N . ILE A 1 275 ? -16.593 4.924 19.949 1.00 93.75 275 ILE A N 1
ATOM 2139 C CA . ILE A 1 275 ? -17.246 4.068 18.967 1.00 93.75 275 ILE A CA 1
ATOM 2140 C C . ILE A 1 275 ? -18.550 4.728 18.523 1.00 93.75 275 ILE A C 1
ATOM 2142 O O . ILE A 1 275 ? -19.397 5.107 19.337 1.00 93.75 275 ILE A O 1
ATOM 2146 N N . SER A 1 276 ? -18.690 4.881 17.210 1.00 91.81 276 SER A N 1
ATOM 2147 C CA . SER A 1 276 ? -19.924 5.299 16.565 1.00 91.81 276 SER A CA 1
ATOM 2148 C C . SER A 1 276 ? -20.769 4.070 16.270 1.00 91.81 276 SER A C 1
ATOM 2150 O O . SER A 1 276 ? -20.288 3.106 15.679 1.00 91.81 276 SER A O 1
ATOM 2152 N N . MET A 1 277 ? -22.028 4.111 16.680 1.00 88.56 277 MET A N 1
ATOM 2153 C CA . MET A 1 277 ? -22.964 3.008 16.534 1.00 88.56 277 MET A CA 1
ATOM 2154 C C . MET A 1 277 ? -24.269 3.545 15.945 1.00 88.56 277 MET A C 1
ATOM 2156 O O . MET A 1 277 ? -24.913 4.379 16.588 1.00 88.56 277 MET A O 1
ATOM 2160 N N . PRO A 1 278 ? -24.664 3.120 14.735 1.00 80.62 278 PRO A N 1
ATOM 2161 C CA . PRO A 1 278 ? -25.975 3.455 14.194 1.00 80.62 278 PRO A CA 1
ATOM 2162 C C . PRO A 1 278 ? -27.063 2.850 15.093 1.00 80.62 278 PRO A C 1
ATOM 2164 O O . PRO A 1 278 ? -27.049 1.648 15.340 1.00 80.62 278 PRO A O 1
ATOM 2167 N N . GLY A 1 279 ? -27.979 3.673 15.613 1.00 75.06 279 GLY A N 1
ATOM 2168 C CA . GLY A 1 279 ? -29.086 3.190 16.452 1.00 75.06 279 GLY A CA 1
ATOM 2169 C C . GLY A 1 279 ? -28.671 2.659 17.830 1.00 75.06 279 GLY A C 1
ATOM 2170 O O . GLY A 1 279 ? -29.334 1.774 18.363 1.00 75.06 279 GLY A O 1
ATOM 2171 N N . ALA A 1 280 ? -27.572 3.168 18.400 1.00 66.56 280 ALA A N 1
ATOM 2172 C CA . ALA A 1 280 ? -27.066 2.716 19.695 1.00 66.56 280 ALA A CA 1
ATOM 2173 C C . ALA A 1 280 ? -28.154 2.756 20.792 1.00 66.56 280 ALA A C 1
ATOM 2175 O O . ALA A 1 280 ? -28.817 3.789 20.950 1.00 66.56 280 ALA A O 1
ATOM 2176 N N . PRO A 1 281 ? -28.331 1.683 21.585 1.00 69.75 281 PRO A N 1
ATOM 2177 C CA . PRO A 1 281 ? -29.248 1.720 22.714 1.00 69.75 281 PRO A CA 1
ATOM 2178 C C . PRO A 1 281 ? -28.767 2.744 23.747 1.00 69.75 281 PRO A C 1
ATOM 2180 O O . PRO A 1 281 ? -27.566 2.901 23.977 1.00 69.75 281 PRO A O 1
ATOM 2183 N N . ARG A 1 282 ? -29.713 3.416 24.420 1.00 71.19 282 ARG A N 1
ATOM 2184 C CA . ARG A 1 282 ? -29.396 4.354 25.516 1.00 71.19 282 ARG A CA 1
ATOM 2185 C C . ARG A 1 282 ? -28.571 3.688 26.622 1.00 71.19 282 ARG A C 1
ATOM 2187 O O . ARG A 1 282 ? -27.739 4.354 27.225 1.00 71.19 282 ARG A O 1
ATOM 2194 N N . ASN A 1 283 ? -28.777 2.386 26.827 1.00 77.12 283 ASN A N 1
ATOM 2195 C CA . ASN A 1 283 ? -27.988 1.549 27.719 1.00 77.12 283 ASN A CA 1
ATOM 2196 C C . ASN A 1 283 ? -27.374 0.391 26.937 1.00 77.12 283 ASN A C 1
ATOM 2198 O O . ASN A 1 283 ? -28.056 -0.555 26.546 1.00 77.12 283 ASN A O 1
ATOM 2202 N N . VAL A 1 284 ? -26.062 0.461 26.751 1.00 76.00 284 VAL A N 1
ATOM 2203 C CA . VAL A 1 284 ? -25.254 -0.710 26.437 1.00 76.00 284 VAL A CA 1
ATOM 2204 C C . VAL A 1 284 ? -25.067 -1.415 27.781 1.00 76.00 284 VAL A C 1
ATOM 2206 O O . VAL A 1 284 ? -24.309 -0.921 28.607 1.00 76.00 284 VAL A O 1
ATOM 2209 N N . GLY A 1 285 ? -25.858 -2.459 28.056 1.00 83.19 285 GLY A N 1
ATOM 2210 C CA . GLY A 1 285 ? -25.778 -3.253 29.294 1.00 83.19 285 GLY A CA 1
ATOM 2211 C C . GLY A 1 285 ? -24.396 -3.878 29.528 1.00 83.19 285 GLY A C 1
ATOM 2212 O O . GLY A 1 285 ? -23.443 -3.559 28.819 1.00 83.19 285 GLY A O 1
ATOM 2213 N N . ASP A 1 286 ? -24.277 -4.790 30.493 1.00 90.88 286 ASP A N 1
ATOM 2214 C CA . ASP A 1 286 ? -22.978 -5.347 30.891 1.00 90.88 286 ASP A CA 1
ATOM 2215 C C . ASP A 1 286 ? -22.289 -6.097 29.735 1.00 90.88 286 ASP A C 1
ATOM 2217 O O . ASP A 1 286 ? -22.650 -7.217 29.356 1.00 90.88 286 ASP A O 1
ATOM 2221 N N . ILE A 1 287 ? -21.296 -5.431 29.140 1.00 93.19 287 ILE A N 1
ATOM 2222 C CA . ILE A 1 287 ? -20.446 -5.975 28.083 1.00 93.19 287 ILE A CA 1
ATOM 2223 C C . ILE A 1 287 ? -19.401 -6.880 28.722 1.00 93.19 287 ILE A C 1
ATOM 2225 O O . ILE A 1 287 ? -18.596 -6.438 29.541 1.00 93.19 287 ILE A O 1
ATOM 2229 N N . THR A 1 288 ? -19.373 -8.134 28.287 1.00 93.81 288 THR A N 1
ATOM 2230 C CA . THR A 1 288 ? -18.418 -9.145 28.749 1.00 93.81 288 THR A CA 1
ATOM 2231 C C . THR A 1 288 ? -17.219 -9.267 27.816 1.00 93.81 288 THR A C 1
ATOM 2233 O O . THR A 1 288 ? -16.134 -9.639 28.258 1.00 93.81 288 THR A O 1
ATOM 2236 N N . GLN A 1 289 ? -17.377 -8.925 26.532 1.00 94.00 289 GLN A N 1
ATOM 2237 C CA . GLN A 1 289 ? -16.318 -9.075 25.536 1.00 94.00 289 GLN A CA 1
ATOM 2238 C C . GLN A 1 289 ? -16.301 -7.924 24.528 1.00 94.00 289 GLN A C 1
ATOM 2240 O O . GLN A 1 289 ? -17.341 -7.491 24.037 1.00 94.00 289 GLN A O 1
ATOM 2245 N N . VAL A 1 290 ? -15.097 -7.481 24.158 1.00 94.19 290 VAL A N 1
ATOM 2246 C CA . VAL A 1 290 ? -14.864 -6.550 23.048 1.00 94.19 290 VAL A CA 1
ATOM 2247 C C . VAL A 1 290 ? -13.903 -7.195 22.056 1.00 94.19 290 VAL A C 1
ATOM 2249 O O . VAL A 1 290 ? -12.770 -7.536 22.396 1.00 94.19 290 VAL A O 1
ATOM 2252 N N . ARG A 1 291 ? -14.349 -7.339 20.812 1.00 95.00 291 ARG A N 1
ATOM 2253 C CA . ARG A 1 291 ? -13.555 -7.811 19.676 1.00 95.00 291 ARG A CA 1
ATOM 2254 C C . ARG A 1 291 ? -13.386 -6.689 18.667 1.00 95.00 291 ARG A C 1
ATOM 2256 O O . ARG A 1 291 ? -14.299 -5.910 18.418 1.00 95.00 291 ARG A O 1
ATOM 2263 N N . VAL A 1 292 ? -12.208 -6.616 18.076 1.00 93.75 292 VAL A N 1
ATOM 2264 C CA . VAL A 1 292 ? -11.857 -5.640 17.049 1.00 93.75 292 VAL A CA 1
ATOM 2265 C C . VAL A 1 292 ? -11.561 -6.415 15.784 1.00 93.75 292 VAL A C 1
ATOM 2267 O O . VAL A 1 292 ? -10.654 -7.244 15.781 1.00 93.75 292 VAL A O 1
ATOM 2270 N N . VAL A 1 293 ? -12.325 -6.149 14.730 1.00 93.25 293 VAL A N 1
ATOM 2271 C CA . VAL A 1 293 ? -12.216 -6.819 13.434 1.00 93.25 293 VAL A CA 1
ATOM 2272 C C . VAL A 1 293 ? -11.766 -5.805 12.391 1.00 93.25 293 VAL A C 1
ATOM 2274 O O . VAL A 1 293 ? -12.300 -4.699 12.312 1.00 93.25 293 VAL A O 1
ATOM 2277 N N . GLY A 1 294 ? -10.789 -6.184 11.574 1.00 88.00 294 GLY A N 1
ATOM 2278 C CA . GLY A 1 294 ? -10.317 -5.378 10.455 1.00 88.00 294 GLY A CA 1
ATOM 2279 C C . GLY A 1 294 ? -9.072 -4.544 10.760 1.00 88.00 294 GLY A C 1
ATOM 2280 O O . GLY A 1 294 ? -8.375 -4.736 11.758 1.00 88.00 294 GLY A O 1
ATOM 2281 N N . ARG A 1 295 ? -8.738 -3.640 9.834 1.00 83.50 295 ARG A N 1
ATOM 2282 C CA . ARG A 1 295 ? -7.441 -2.945 9.813 1.00 83.50 295 ARG A CA 1
ATOM 2283 C C . ARG A 1 295 ? -7.552 -1.525 10.340 1.00 83.50 295 ARG A C 1
ATOM 2285 O O . ARG A 1 295 ? -8.329 -0.718 9.827 1.00 83.50 295 ARG A O 1
ATOM 2292 N N . GLN A 1 296 ? -6.733 -1.211 11.339 1.00 84.94 296 GLN A N 1
ATOM 2293 C CA . GLN A 1 296 ? -6.604 0.144 11.869 1.00 84.94 296 GLN A CA 1
ATOM 2294 C C . GLN A 1 296 ? -5.853 1.050 10.885 1.00 84.94 296 GLN A C 1
ATOM 2296 O O . GLN A 1 296 ? -5.001 0.581 10.133 1.00 84.94 296 GLN A O 1
ATOM 2301 N N . ASN A 1 297 ? -6.114 2.358 10.947 1.00 84.44 297 ASN A N 1
ATOM 2302 C CA . ASN A 1 297 ? -5.342 3.342 10.192 1.00 84.44 297 ASN A CA 1
ATOM 2303 C C . ASN A 1 297 ? -3.858 3.300 10.580 1.00 84.44 297 ASN A C 1
ATOM 2305 O O . ASN A 1 297 ? -3.519 3.008 11.730 1.00 84.44 297 ASN A O 1
ATOM 2309 N N . LEU A 1 298 ? -2.987 3.680 9.642 1.00 83.81 298 LEU A N 1
ATOM 2310 C CA . LEU A 1 298 ? -1.545 3.798 9.860 1.00 83.81 298 LEU A CA 1
ATOM 2311 C C . LEU A 1 298 ? -1.217 4.716 11.055 1.00 83.81 298 LEU A C 1
ATOM 2313 O O . LEU A 1 298 ? -1.872 5.734 11.296 1.00 83.81 298 LEU A O 1
ATOM 2317 N N . THR A 1 299 ? -0.198 4.338 11.829 1.00 84.50 299 THR A N 1
ATOM 2318 C CA . THR A 1 299 ? 0.435 5.178 12.858 1.00 84.50 299 THR A CA 1
ATOM 2319 C C . THR A 1 299 ? 1.107 6.366 12.178 1.00 84.50 299 THR A C 1
ATOM 2321 O O . THR A 1 299 ? 1.365 6.337 10.979 1.00 84.50 299 THR A O 1
ATOM 2324 N N . ASN A 1 300 ? 1.441 7.409 12.936 1.00 81.62 300 ASN A N 1
ATOM 2325 C CA . ASN A 1 300 ? 2.184 8.535 12.371 1.00 81.62 300 ASN A CA 1
ATOM 2326 C C . ASN A 1 300 ? 3.557 8.103 11.829 1.00 81.62 300 ASN A C 1
ATOM 2328 O O . ASN A 1 300 ? 3.930 8.544 10.755 1.00 81.62 300 ASN A O 1
ATOM 2332 N N . THR A 1 301 ? 4.240 7.178 12.506 1.00 82.31 301 THR A N 1
ATOM 2333 C CA . THR A 1 301 ? 5.469 6.509 12.041 1.00 82.31 301 THR A CA 1
ATOM 2334 C C . THR A 1 301 ? 5.253 5.775 10.713 1.00 82.31 301 THR A C 1
ATOM 2336 O O . THR A 1 301 ? 6.005 5.960 9.762 1.00 82.31 301 THR A O 1
ATOM 2339 N N . GLU A 1 302 ? 4.190 4.969 10.609 1.00 86.31 302 GLU A N 1
ATOM 2340 C CA . GLU A 1 302 ? 3.859 4.259 9.368 1.00 86.31 302 GLU A CA 1
ATOM 2341 C C . GLU A 1 302 ? 3.543 5.259 8.235 1.00 86.31 302 GLU A C 1
ATOM 2343 O O . GLU A 1 302 ? 4.055 5.092 7.134 1.00 86.31 302 GLU A O 1
ATOM 2348 N N . LYS A 1 303 ? 2.791 6.338 8.505 1.00 85.69 303 LYS A N 1
ATOM 2349 C CA . LYS A 1 303 ? 2.501 7.408 7.528 1.00 85.69 303 LYS A CA 1
ATOM 2350 C C . LYS A 1 303 ? 3.754 8.162 7.079 1.00 85.69 303 LYS A C 1
ATOM 2352 O O . LYS A 1 303 ? 3.909 8.413 5.890 1.00 85.69 303 LYS A O 1
ATOM 2357 N N . ALA A 1 304 ? 4.618 8.523 8.023 1.00 84.81 304 ALA A N 1
ATOM 2358 C CA . ALA A 1 304 ? 5.896 9.184 7.785 1.00 84.81 304 ALA A CA 1
ATOM 2359 C C . ALA A 1 304 ? 6.776 8.350 6.852 1.00 84.81 304 ALA A C 1
ATOM 2361 O O . ALA A 1 304 ? 7.292 8.852 5.858 1.00 84.81 304 ALA A O 1
ATOM 2362 N N . ARG A 1 305 ? 6.868 7.047 7.120 1.00 89.06 305 ARG A N 1
ATOM 2363 C CA . ARG A 1 305 ? 7.578 6.100 6.263 1.00 89.06 305 ARG A CA 1
ATOM 2364 C C . ARG A 1 305 ? 6.976 6.009 4.859 1.00 89.06 305 ARG A C 1
ATOM 2366 O O . ARG A 1 305 ? 7.728 6.084 3.896 1.00 89.06 305 ARG A O 1
ATOM 2373 N N . GLU A 1 306 ? 5.653 5.883 4.724 1.00 88.94 306 GLU A N 1
ATOM 2374 C CA . GLU A 1 306 ? 5.003 5.878 3.399 1.00 88.94 306 GLU A CA 1
ATOM 2375 C C . GLU A 1 306 ? 5.259 7.189 2.639 1.00 88.94 306 GLU A C 1
ATOM 2377 O O . GLU A 1 306 ? 5.524 7.173 1.437 1.00 88.94 306 GLU A O 1
ATOM 2382 N N . LYS A 1 307 ? 5.239 8.332 3.338 1.00 87.12 307 LYS A N 1
ATOM 2383 C CA . LYS A 1 307 ? 5.548 9.639 2.746 1.00 87.12 307 LYS A CA 1
ATOM 2384 C C . LYS A 1 307 ? 7.015 9.738 2.323 1.00 87.12 307 LYS A C 1
ATOM 2386 O O . LYS A 1 307 ? 7.280 10.225 1.232 1.00 87.12 307 LYS A O 1
ATOM 2391 N N . LEU A 1 308 ? 7.947 9.224 3.126 1.00 89.69 308 LEU A N 1
ATOM 2392 C CA . LEU A 1 308 ? 9.362 9.142 2.765 1.00 89.69 308 LEU A CA 1
ATOM 2393 C C . LEU A 1 308 ? 9.569 8.294 1.502 1.00 89.69 308 LEU A C 1
ATOM 2395 O O . LEU A 1 308 ? 10.198 8.768 0.563 1.00 89.69 308 LEU A O 1
ATOM 2399 N N . ILE A 1 309 ? 9.013 7.077 1.451 1.00 93.00 309 ILE A N 1
ATOM 2400 C CA . ILE A 1 309 ? 9.119 6.186 0.280 1.00 93.00 309 ILE A CA 1
ATOM 2401 C C . ILE A 1 309 ? 8.580 6.889 -0.969 1.00 93.00 309 ILE A C 1
ATOM 2403 O O . ILE A 1 309 ? 9.224 6.869 -2.015 1.00 93.00 309 ILE A O 1
ATOM 2407 N N . HIS A 1 310 ? 7.426 7.546 -0.845 1.00 91.75 310 HIS A N 1
ATOM 2408 C CA . HIS A 1 310 ? 6.850 8.329 -1.928 1.00 91.75 310 HIS A CA 1
ATOM 2409 C C . HIS A 1 310 ? 7.798 9.443 -2.396 1.00 91.75 310 HIS A C 1
ATOM 2411 O O . HIS A 1 310 ? 8.118 9.489 -3.576 1.00 91.75 310 HIS A O 1
ATOM 2417 N N . CYS A 1 311 ? 8.306 10.283 -1.488 1.00 90.12 311 CYS A N 1
ATOM 2418 C CA . CYS A 1 311 ? 9.207 11.382 -1.843 1.00 90.12 311 CYS A CA 1
ATOM 2419 C C . CYS A 1 311 ? 10.495 10.915 -2.539 1.00 90.12 311 CYS A C 1
ATOM 2421 O O . CYS A 1 311 ? 10.972 11.565 -3.467 1.00 90.12 311 CYS A O 1
ATOM 2423 N N . LEU A 1 312 ? 11.051 9.779 -2.111 1.00 93.00 312 LEU A N 1
ATOM 2424 C CA . LEU A 1 312 ? 12.237 9.185 -2.732 1.00 93.00 312 LEU A CA 1
ATOM 2425 C C . LEU A 1 312 ? 11.960 8.723 -4.167 1.00 93.00 312 LEU A C 1
ATOM 2427 O O . LEU A 1 312 ? 12.791 8.909 -5.050 1.00 93.00 312 LEU A O 1
ATOM 2431 N N . LEU A 1 313 ? 10.786 8.135 -4.407 1.00 94.56 313 LEU A N 1
ATOM 2432 C CA . LEU A 1 313 ? 10.393 7.615 -5.718 1.00 94.56 313 LEU A CA 1
ATOM 2433 C C . LEU A 1 313 ? 9.765 8.662 -6.637 1.00 94.56 313 LEU A C 1
ATOM 2435 O O . LEU A 1 313 ? 9.532 8.361 -7.800 1.00 94.56 313 LEU A O 1
ATOM 2439 N N . THR A 1 314 ? 9.495 9.869 -6.150 1.00 91.31 314 THR A N 1
ATOM 2440 C CA . THR A 1 314 ? 9.177 11.034 -6.990 1.00 91.31 314 THR A CA 1
ATOM 2441 C C . THR A 1 314 ? 10.401 11.917 -7.234 1.00 91.31 314 THR A C 1
ATOM 2443 O O . THR A 1 314 ? 10.292 12.954 -7.879 1.00 91.31 314 THR A O 1
ATOM 2446 N N . GLY A 1 315 ? 11.568 11.544 -6.692 1.00 90.00 315 GLY A N 1
ATOM 2447 C CA . GLY A 1 315 ? 12.799 12.329 -6.799 1.00 90.00 315 GLY A CA 1
ATOM 2448 C C . GLY A 1 315 ? 12.774 13.647 -6.016 1.00 90.00 315 GLY A C 1
ATOM 2449 O O . GLY A 1 315 ? 13.674 14.464 -6.175 1.00 90.00 315 GLY A O 1
ATOM 2450 N N . THR A 1 316 ? 11.767 13.865 -5.164 1.00 88.31 316 THR A N 1
ATOM 2451 C CA . THR A 1 316 ? 11.621 15.096 -4.362 1.00 88.31 316 THR A CA 1
ATOM 2452 C C . THR A 1 316 ? 12.503 15.109 -3.115 1.00 88.31 316 THR A C 1
ATOM 2454 O O . THR A 1 316 ? 12.754 16.172 -2.556 1.00 88.31 316 THR A O 1
ATOM 2457 N N . LYS A 1 317 ? 12.976 13.938 -2.668 1.00 89.25 317 LYS A N 1
ATOM 2458 C CA . LYS A 1 317 ? 13.976 13.791 -1.599 1.00 89.25 317 LYS A CA 1
ATOM 2459 C C . LYS A 1 317 ? 15.016 12.740 -1.977 1.00 89.25 317 LYS A C 1
ATOM 2461 O O . LYS A 1 317 ? 14.742 11.851 -2.782 1.00 89.25 317 LYS A O 1
ATOM 2466 N N . THR A 1 318 ? 16.185 12.780 -1.336 1.00 89.62 318 THR A N 1
ATOM 2467 C CA . THR A 1 318 ? 17.234 11.759 -1.493 1.00 89.62 318 THR A CA 1
ATOM 2468 C C . THR A 1 318 ? 17.827 11.324 -0.156 1.00 89.62 318 THR A C 1
ATOM 2470 O O . THR A 1 318 ? 18.131 12.139 0.710 1.00 89.62 318 THR A O 1
ATOM 2473 N N . LEU A 1 319 ? 18.075 10.018 0.010 1.00 88.19 319 LEU A N 1
ATOM 2474 C CA . LEU A 1 319 ? 18.719 9.465 1.212 1.00 88.19 319 LEU A CA 1
ATOM 2475 C C . LEU A 1 319 ? 20.155 9.993 1.423 1.00 88.19 319 LEU A C 1
ATOM 2477 O O . LEU A 1 319 ? 20.721 9.828 2.502 1.00 88.19 319 LEU A O 1
ATOM 2481 N N . ARG A 1 320 ? 20.755 10.622 0.403 1.00 85.06 320 ARG A N 1
ATOM 2482 C CA . ARG A 1 320 ? 22.148 11.100 0.401 1.00 85.06 320 ARG A CA 1
ATOM 2483 C C . ARG A 1 320 ? 22.364 12.401 1.170 1.00 85.06 320 ARG A C 1
ATOM 2485 O O . ARG A 1 320 ? 23.489 12.669 1.597 1.00 85.06 320 ARG A O 1
ATOM 2492 N N . GLU A 1 321 ? 21.315 13.197 1.331 1.00 81.94 321 GLU A N 1
ATOM 2493 C CA . GLU A 1 321 ? 21.380 14.495 2.012 1.00 81.94 321 GLU A CA 1
ATOM 2494 C C . GLU A 1 321 ? 21.311 14.345 3.534 1.00 81.94 321 GLU A C 1
ATOM 2496 O O . GLU A 1 321 ? 21.860 15.160 4.269 1.00 81.94 321 GLU A O 1
ATOM 2501 N N . SER A 1 322 ? 20.719 13.258 4.034 1.00 81.94 322 SER A N 1
ATOM 2502 C CA . SER A 1 322 ? 20.678 12.995 5.470 1.00 81.94 322 SER A CA 1
ATOM 2503 C C . SER A 1 322 ? 21.991 12.400 5.969 1.00 81.94 322 SER A C 1
ATOM 2505 O O . SER A 1 322 ? 22.300 11.232 5.711 1.00 81.94 322 SER A O 1
ATOM 2507 N N . ALA A 1 323 ? 22.740 13.173 6.757 1.00 75.12 323 ALA A N 1
ATOM 2508 C CA . ALA A 1 323 ? 23.913 12.668 7.468 1.00 75.12 323 ALA A CA 1
ATOM 2509 C C . ALA A 1 323 ? 23.557 11.478 8.380 1.00 75.12 323 ALA A C 1
ATOM 2511 O O . ALA A 1 323 ? 24.272 10.478 8.399 1.00 75.12 323 ALA A O 1
ATOM 2512 N N . PHE A 1 324 ? 22.410 11.550 9.063 1.00 75.12 324 PHE A N 1
ATOM 2513 C CA . PHE A 1 324 ? 21.923 10.491 9.945 1.00 75.12 324 PHE A CA 1
ATOM 2514 C C . PHE A 1 324 ? 21.580 9.207 9.182 1.00 75.12 324 PHE A C 1
ATOM 2516 O O . PHE A 1 324 ? 22.033 8.127 9.562 1.00 75.12 324 PHE A O 1
ATOM 2523 N N . ILE A 1 325 ? 20.836 9.300 8.068 1.00 79.88 325 ILE A N 1
ATOM 2524 C CA . ILE A 1 325 ? 20.509 8.099 7.283 1.00 79.88 325 ILE A CA 1
ATOM 2525 C C . ILE A 1 325 ? 21.784 7.461 6.736 1.00 79.88 325 ILE A C 1
ATOM 2527 O O . ILE A 1 325 ? 21.935 6.240 6.749 1.00 79.88 325 ILE A O 1
ATOM 2531 N N . ARG A 1 326 ? 22.724 8.278 6.261 1.00 80.69 326 ARG A N 1
ATOM 2532 C CA . ARG A 1 326 ? 24.002 7.777 5.757 1.00 80.69 326 ARG A CA 1
ATOM 2533 C C . ARG A 1 326 ? 24.794 7.061 6.832 1.00 80.69 326 ARG A C 1
ATOM 2535 O O . ARG A 1 326 ? 25.272 5.970 6.559 1.00 80.69 326 ARG A O 1
ATOM 2542 N N . LEU A 1 327 ? 24.887 7.626 8.033 1.00 76.38 327 LEU A N 1
ATOM 2543 C CA . LEU A 1 327 ? 25.598 7.004 9.148 1.00 76.38 327 LEU A CA 1
ATOM 2544 C C . LEU A 1 327 ? 25.069 5.591 9.438 1.00 76.38 327 LEU A C 1
ATOM 2546 O O . LEU A 1 327 ? 25.848 4.663 9.611 1.00 76.38 327 LEU A O 1
ATOM 2550 N N . ILE A 1 328 ? 23.748 5.428 9.403 1.00 76.69 328 ILE A N 1
ATOM 2551 C CA . ILE A 1 328 ? 23.077 4.187 9.788 1.00 76.69 328 ILE A CA 1
ATOM 2552 C C . ILE A 1 328 ? 22.991 3.161 8.648 1.00 76.69 328 ILE A C 1
ATOM 2554 O O . ILE A 1 328 ? 23.325 1.981 8.802 1.00 76.69 328 ILE A O 1
ATOM 2558 N N . TRP A 1 329 ? 22.438 3.574 7.507 1.00 77.56 329 TRP A N 1
ATOM 2559 C CA . TRP A 1 329 ? 22.065 2.660 6.424 1.00 77.56 329 TRP A CA 1
ATOM 2560 C C . TRP A 1 329 ? 23.146 2.572 5.353 1.00 77.56 329 TRP A C 1
ATOM 2562 O O . TRP A 1 329 ? 23.230 1.557 4.661 1.00 77.56 329 TRP A O 1
ATOM 2572 N N . PHE A 1 330 ? 23.998 3.593 5.241 1.00 84.50 330 PHE A N 1
ATOM 2573 C CA . PHE A 1 330 ? 25.022 3.677 4.204 1.00 84.50 330 PHE A CA 1
ATOM 2574 C C . PHE A 1 330 ? 26.388 4.150 4.737 1.00 84.50 330 PHE A C 1
ATOM 2576 O O . PHE A 1 330 ? 26.977 5.070 4.158 1.00 84.50 330 PHE A O 1
ATOM 2583 N N . PRO A 1 331 ? 26.935 3.526 5.803 1.00 75.38 331 PRO A N 1
ATOM 2584 C CA . PRO A 1 331 ? 28.144 4.010 6.484 1.00 75.38 331 PRO A CA 1
ATOM 2585 C C . PRO A 1 331 ? 29.384 4.035 5.578 1.00 75.38 331 PRO A C 1
ATOM 2587 O O . PRO A 1 331 ? 30.356 4.732 5.854 1.00 75.38 331 PRO A O 1
ATOM 2590 N N . LEU A 1 332 ? 29.347 3.272 4.481 1.00 78.94 332 LEU A N 1
ATOM 2591 C CA . LEU A 1 332 ? 30.424 3.164 3.498 1.00 78.94 332 LEU A CA 1
ATOM 2592 C C . LEU A 1 332 ? 30.297 4.155 2.332 1.00 78.94 332 LEU A C 1
ATOM 2594 O O . LEU A 1 332 ? 31.201 4.234 1.499 1.00 78.94 332 LEU A O 1
ATOM 2598 N N . TRP A 1 333 ? 29.192 4.902 2.220 1.00 80.06 333 TRP A N 1
ATOM 2599 C CA . TRP A 1 333 ? 29.145 6.016 1.270 1.00 80.06 333 TRP A CA 1
ATOM 2600 C C . TRP A 1 333 ? 30.191 7.045 1.681 1.00 80.06 333 TRP A C 1
ATOM 2602 O O . TRP A 1 333 ? 30.373 7.252 2.879 1.00 80.06 333 TRP A O 1
ATOM 2612 N N . LYS A 1 334 ? 30.883 7.646 0.689 1.00 71.44 334 LYS A N 1
ATOM 2613 C CA . LYS A 1 334 ? 32.009 8.590 0.867 1.00 71.44 334 LYS A CA 1
ATOM 2614 C C . LYS A 1 334 ? 31.902 9.318 2.199 1.00 71.44 334 LYS A C 1
ATOM 2616 O O . LYS A 1 334 ? 30.840 9.894 2.454 1.00 71.44 334 LYS A O 1
ATOM 2621 N N . LYS A 1 335 ? 32.978 9.289 3.001 1.00 58.34 335 LYS A N 1
ATOM 2622 C CA . LYS A 1 335 ? 33.016 9.913 4.330 1.00 58.34 335 LYS A CA 1
ATOM 2623 C C . LYS A 1 335 ? 32.293 11.247 4.253 1.00 58.34 335 LYS A C 1
ATOM 2625 O O . LYS A 1 335 ? 32.656 12.094 3.435 1.00 58.34 335 LYS A O 1
ATOM 2630 N N . LEU A 1 336 ? 31.229 11.383 5.043 1.00 57.50 336 LEU A N 1
ATOM 2631 C CA . LEU A 1 336 ? 30.689 12.697 5.333 1.00 57.50 336 LEU A CA 1
ATOM 2632 C C . LEU A 1 336 ? 31.898 13.499 5.796 1.00 57.50 336 LEU A C 1
ATOM 2634 O O . LEU A 1 336 ? 32.507 13.156 6.811 1.00 57.50 336 LEU A O 1
ATOM 2638 N N . SER A 1 337 ? 32.305 14.504 5.021 1.00 49.25 337 SER A N 1
ATOM 2639 C CA . SER A 1 337 ? 33.058 15.577 5.630 1.00 49.25 337 SER A CA 1
ATOM 2640 C C . SER A 1 337 ? 32.041 16.220 6.554 1.00 49.25 337 SER A C 1
ATOM 2642 O O . SER A 1 337 ? 31.284 17.104 6.153 1.00 49.25 337 SER A O 1
ATOM 2644 N N . PHE A 1 338 ? 31.986 15.730 7.788 1.00 54.09 338 PHE A N 1
ATOM 2645 C CA . PHE A 1 338 ? 31.788 16.639 8.887 1.00 54.09 338 PHE A CA 1
ATOM 2646 C C . PHE A 1 338 ? 32.946 17.615 8.692 1.00 54.09 338 PHE A C 1
ATOM 2648 O O . PHE A 1 338 ? 34.079 17.331 9.068 1.00 54.09 338 PHE A O 1
ATOM 2655 N N . GLN A 1 339 ? 32.708 18.705 7.950 1.00 47.09 339 GLN A N 1
ATOM 2656 C CA . GLN A 1 339 ? 33.493 19.901 8.202 1.00 47.09 339 GLN A CA 1
ATOM 2657 C C . GLN A 1 339 ? 33.460 20.037 9.720 1.00 47.09 339 GLN A C 1
ATOM 2659 O O . GLN A 1 339 ? 32.423 19.730 10.308 1.00 47.09 339 GLN A O 1
ATOM 2664 N N . ASP A 1 340 ? 34.585 20.355 10.346 1.00 42.22 340 ASP A N 1
ATOM 2665 C CA . ASP A 1 340 ? 34.703 20.519 11.792 1.00 42.22 340 ASP A CA 1
ATOM 2666 C C . ASP A 1 340 ? 33.819 21.683 12.299 1.00 42.22 340 ASP A C 1
ATOM 2668 O O . ASP A 1 340 ? 34.272 22.594 12.980 1.00 42.22 340 ASP A O 1
ATOM 2672 N N . THR A 1 341 ? 32.513 21.654 12.044 1.00 44.41 341 THR A N 1
ATOM 2673 C CA . THR A 1 341 ? 31.458 22.261 12.832 1.00 44.41 341 THR A CA 1
ATOM 2674 C C . THR A 1 341 ? 31.325 21.465 14.133 1.00 44.41 341 THR A C 1
ATOM 2676 O O . THR A 1 341 ? 30.265 21.003 14.532 1.00 44.41 341 THR A O 1
ATOM 2679 N N . ARG A 1 342 ? 32.441 21.403 14.868 1.00 42.59 342 ARG A N 1
ATOM 2680 C CA . ARG A 1 342 ? 32.446 21.616 16.316 1.00 42.59 342 ARG A CA 1
ATOM 2681 C C . ARG A 1 342 ? 32.173 23.094 16.644 1.00 42.59 342 ARG A C 1
ATOM 2683 O O . ARG A 1 342 ? 32.567 23.574 17.700 1.00 42.59 342 ARG A O 1
ATOM 2690 N N . THR A 1 343 ? 31.486 23.841 15.779 1.00 46.28 343 THR A N 1
ATOM 2691 C CA . THR A 1 343 ? 30.571 24.855 16.288 1.00 46.28 343 THR A CA 1
ATOM 2692 C C . THR A 1 343 ? 29.604 24.074 17.155 1.00 46.28 343 THR A C 1
ATOM 2694 O O . THR A 1 343 ? 28.859 23.246 16.628 1.00 46.28 343 THR A O 1
ATOM 2697 N N . ALA A 1 344 ? 29.717 24.236 18.476 1.00 47.97 344 ALA A N 1
ATOM 2698 C CA . ALA A 1 344 ? 28.706 23.783 19.416 1.00 47.97 344 ALA A CA 1
ATOM 2699 C C . ALA A 1 344 ? 27.344 23.976 18.745 1.00 47.97 344 ALA A C 1
ATOM 2701 O O . ALA A 1 344 ? 27.098 25.064 18.219 1.00 47.97 344 ALA A O 1
ATOM 2702 N N . LEU A 1 345 ? 26.548 22.903 18.643 1.00 51.00 345 LEU A N 1
ATOM 2703 C CA . LEU A 1 345 ? 25.163 23.030 18.200 1.00 51.00 345 LEU A CA 1
ATOM 2704 C C . LEU A 1 345 ? 24.604 24.229 18.951 1.00 51.00 345 LEU A C 1
ATOM 2706 O O . LEU A 1 345 ? 24.691 24.247 20.179 1.00 51.00 345 LEU A O 1
ATOM 2710 N N . ASP A 1 346 ? 24.180 25.248 18.208 1.00 59.31 346 ASP A N 1
ATOM 2711 C CA . ASP A 1 346 ? 23.646 26.457 18.806 1.00 59.31 346 ASP A CA 1
ATOM 2712 C C . ASP A 1 346 ? 22.534 26.012 19.749 1.00 59.31 346 ASP A C 1
ATOM 2714 O O . ASP A 1 346 ? 21.559 25.387 19.317 1.00 59.31 346 ASP A O 1
ATOM 2718 N N . GLN A 1 347 ? 22.752 26.209 21.049 1.00 60.56 347 GLN A N 1
ATOM 2719 C CA . GLN A 1 347 ? 21.831 25.718 22.062 1.00 60.56 347 GLN A CA 1
ATOM 2720 C C . GLN A 1 347 ? 20.454 26.345 21.829 1.00 60.56 347 GLN A C 1
ATOM 2722 O O . GLN A 1 347 ? 19.453 25.666 22.020 1.00 60.56 347 GLN A O 1
ATOM 2727 N N . ASP A 1 348 ? 20.411 27.557 21.267 1.00 62.59 348 ASP A N 1
ATOM 2728 C CA . ASP A 1 348 ? 19.181 28.238 20.883 1.00 62.59 348 ASP A CA 1
ATOM 2729 C C . ASP A 1 348 ? 18.458 27.519 19.729 1.00 62.59 348 ASP A C 1
ATOM 2731 O O . ASP A 1 348 ? 17.231 27.455 19.721 1.00 62.59 348 ASP A O 1
ATOM 2735 N N . TYR A 1 349 ? 19.181 26.905 18.783 1.00 54.88 349 TYR A N 1
ATOM 2736 C CA . TYR A 1 349 ? 18.593 26.094 17.706 1.00 54.88 349 TYR A CA 1
ATOM 2737 C C . TYR A 1 349 ? 18.063 24.750 18.220 1.00 54.88 349 TYR A C 1
ATOM 2739 O O . TYR A 1 349 ? 16.983 24.306 17.822 1.00 54.88 349 TYR A O 1
ATOM 2747 N N . VAL A 1 350 ? 18.802 24.104 19.127 1.00 54.25 350 VAL A N 1
ATOM 2748 C CA . VAL A 1 350 ? 18.352 22.869 19.787 1.00 54.25 350 VAL A CA 1
ATOM 2749 C C . VAL A 1 350 ? 17.116 23.147 20.642 1.00 54.25 350 VAL A C 1
ATOM 2751 O O . VAL A 1 350 ? 16.137 22.405 20.558 1.00 54.25 350 VAL A O 1
ATOM 2754 N N . ASP A 1 351 ? 17.122 24.232 21.410 1.00 60.22 351 AS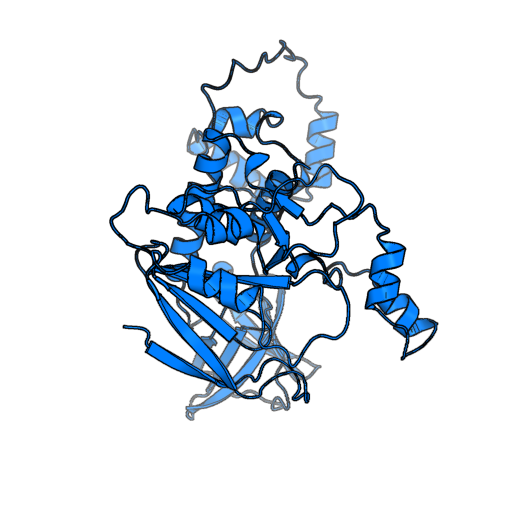P A N 1
ATOM 2755 C CA . ASP A 1 351 ? 16.008 24.636 22.265 1.00 60.22 351 ASP A CA 1
ATOM 2756 C C . ASP A 1 351 ? 14.795 25.086 21.430 1.00 60.22 351 ASP A C 1
ATOM 2758 O O . ASP A 1 351 ? 13.657 24.750 21.767 1.00 60.22 351 ASP A O 1
ATOM 2762 N N . ASP A 1 352 ? 15.006 25.747 20.288 1.00 61.66 352 ASP A N 1
ATOM 2763 C CA . ASP A 1 352 ? 13.954 26.071 19.317 1.00 61.66 352 ASP A CA 1
ATOM 2764 C C . ASP A 1 352 ? 13.309 24.800 18.740 1.00 61.66 352 ASP A C 1
ATOM 2766 O O . ASP A 1 352 ? 12.083 24.664 18.770 1.00 61.66 352 ASP A O 1
ATOM 2770 N N . ILE A 1 353 ? 14.104 23.816 18.309 1.00 49.88 353 ILE A N 1
ATOM 2771 C CA . ILE A 1 353 ? 13.597 22.516 17.845 1.00 49.88 353 ILE A CA 1
ATOM 2772 C C . ILE A 1 353 ? 12.822 21.801 18.960 1.00 49.88 353 ILE A C 1
ATOM 2774 O O . ILE A 1 353 ? 11.675 21.395 18.757 1.00 49.88 353 ILE A O 1
ATOM 2778 N N . VAL A 1 354 ? 13.405 21.672 20.154 1.00 54.41 354 VAL A N 1
ATOM 2779 C CA . VAL A 1 354 ? 12.783 20.976 21.291 1.00 54.41 354 VAL A CA 1
ATOM 2780 C C . VAL A 1 354 ? 11.486 21.674 21.718 1.00 54.41 354 VAL A C 1
ATOM 2782 O O . VAL A 1 354 ? 10.480 21.003 21.975 1.00 54.41 354 VAL A O 1
ATOM 2785 N N . SER A 1 355 ? 11.459 23.011 21.720 1.00 61.72 355 SER A N 1
ATOM 2786 C CA . SER A 1 355 ? 10.254 23.794 22.017 1.00 61.72 355 SER A CA 1
ATOM 2787 C C . SER A 1 355 ? 9.165 23.608 20.951 1.00 61.72 355 SER A C 1
ATOM 2789 O O . SER A 1 355 ? 7.980 23.473 21.285 1.00 61.72 355 SER A O 1
ATOM 2791 N N . LYS A 1 356 ? 9.551 23.491 19.672 1.00 56.53 356 LYS A N 1
ATOM 2792 C CA . LYS A 1 356 ? 8.647 23.187 18.553 1.00 56.53 356 LYS A CA 1
ATOM 2793 C C . LYS A 1 356 ? 8.107 21.758 18.609 1.00 56.53 356 LYS A C 1
ATOM 2795 O O . LYS A 1 356 ? 6.943 21.544 18.262 1.00 56.53 356 LYS A O 1
ATOM 2800 N N . MET A 1 357 ? 8.889 20.794 19.103 1.00 46.88 357 MET A N 1
ATOM 2801 C CA . MET A 1 357 ? 8.479 19.387 19.186 1.00 46.88 357 MET A CA 1
ATOM 2802 C C . MET A 1 357 ? 7.375 19.100 20.216 1.00 46.88 357 MET A C 1
ATOM 2804 O O . MET A 1 357 ? 6.716 18.062 20.121 1.00 46.88 357 MET A O 1
ATOM 2808 N N . ARG A 1 358 ? 7.135 19.988 21.196 1.00 61.03 358 ARG A N 1
ATOM 2809 C CA . ARG A 1 358 ? 6.089 19.827 22.234 1.00 61.03 358 ARG A CA 1
ATOM 2810 C C . ARG A 1 358 ? 6.112 18.457 22.940 1.00 61.03 358 ARG A C 1
ATOM 2812 O O . ARG A 1 358 ? 5.056 17.904 23.270 1.00 61.03 358 ARG A O 1
ATOM 2819 N N . LEU A 1 359 ? 7.296 17.884 23.152 1.00 58.94 359 LEU A N 1
ATOM 2820 C CA . LEU A 1 359 ? 7.445 16.625 23.884 1.00 58.94 359 LEU A CA 1
ATOM 2821 C C . LEU A 1 359 ? 7.194 16.864 25.375 1.00 58.94 359 LEU A C 1
ATOM 2823 O O . LEU A 1 359 ? 7.604 17.882 25.922 1.00 58.94 359 LEU A O 1
ATOM 2827 N N . ASN A 1 360 ? 6.524 15.927 26.045 1.00 67.12 360 ASN A N 1
ATOM 2828 C CA . ASN A 1 360 ? 6.416 15.983 27.503 1.00 67.12 360 ASN A CA 1
ATOM 2829 C C . ASN A 1 360 ? 7.660 15.376 28.175 1.00 67.12 360 ASN A C 1
ATOM 2831 O O . ASN A 1 360 ? 8.358 14.547 27.586 1.00 67.12 360 ASN A O 1
ATOM 2835 N N . ASP A 1 361 ? 7.891 15.729 29.440 1.00 56.62 361 ASP A N 1
ATOM 2836 C CA . ASP A 1 361 ? 9.087 15.334 30.202 1.00 56.62 361 ASP A CA 1
ATOM 2837 C C . ASP A 1 361 ? 9.309 13.817 30.240 1.00 56.62 361 ASP A C 1
ATOM 2839 O O . ASP A 1 361 ? 10.438 13.328 30.203 1.00 56.62 361 ASP A O 1
ATOM 2843 N N . SER A 1 362 ? 8.222 13.039 30.248 1.00 53.47 362 SER A N 1
ATOM 2844 C CA . SER A 1 362 ? 8.302 11.577 30.235 1.00 53.47 362 SER A CA 1
ATOM 2845 C C . SER A 1 362 ? 8.759 11.014 28.884 1.00 53.47 362 SER A C 1
ATOM 2847 O O . SER A 1 362 ? 9.382 9.954 28.843 1.00 53.47 362 SER A O 1
ATOM 2849 N N . GLN A 1 363 ? 8.482 11.707 27.777 1.00 52.22 363 GLN A N 1
ATOM 2850 C CA . GLN A 1 363 ? 8.953 11.340 26.441 1.00 52.22 363 GLN A CA 1
ATOM 2851 C C . GLN A 1 363 ? 10.426 11.707 26.267 1.00 52.22 363 GLN A C 1
ATOM 2853 O O . GLN A 1 363 ? 11.198 10.847 25.853 1.00 52.22 363 GLN A O 1
ATOM 2858 N N . LEU A 1 364 ? 10.820 12.923 26.662 1.00 51.03 364 LEU A N 1
ATOM 2859 C CA . LEU A 1 364 ? 12.216 13.378 26.626 1.00 51.03 364 LEU A CA 1
ATOM 2860 C C . LEU A 1 364 ? 13.122 12.463 27.453 1.00 51.03 364 LEU A C 1
ATOM 2862 O O . LEU A 1 364 ? 14.124 11.958 26.948 1.00 51.03 364 LEU A O 1
ATOM 2866 N N . LYS A 1 365 ? 12.716 12.156 28.689 1.00 49.91 365 LYS A N 1
ATOM 2867 C CA . LYS A 1 365 ? 13.464 11.268 29.583 1.00 49.91 365 LYS A CA 1
ATOM 2868 C C . LYS A 1 365 ? 13.574 9.845 29.037 1.00 49.91 365 LYS A C 1
ATOM 2870 O O . LYS A 1 365 ? 14.649 9.261 29.083 1.00 49.91 365 LYS A O 1
ATOM 2875 N N . ASN A 1 366 ? 12.499 9.290 28.471 1.00 54.69 366 ASN A N 1
ATOM 2876 C CA . ASN A 1 366 ? 12.552 7.949 27.883 1.00 54.69 366 ASN A CA 1
ATOM 2877 C C . ASN A 1 366 ? 13.415 7.896 26.617 1.00 54.69 366 ASN A C 1
ATOM 2879 O O . ASN A 1 366 ? 14.107 6.900 26.418 1.00 54.69 366 ASN A O 1
ATOM 2883 N N . ILE A 1 367 ? 13.392 8.934 25.776 1.00 53.75 367 ILE A N 1
ATOM 2884 C CA . ILE A 1 367 ? 14.250 9.020 24.588 1.00 53.75 367 ILE A CA 1
ATOM 2885 C C . ILE A 1 367 ? 15.713 9.109 25.034 1.00 53.75 367 ILE A C 1
ATOM 2887 O O . ILE A 1 367 ? 16.499 8.237 24.677 1.00 53.75 367 ILE A O 1
ATOM 2891 N N . ALA A 1 368 ? 16.053 10.067 25.899 1.00 47.94 368 ALA A N 1
ATOM 2892 C CA . ALA A 1 368 ? 17.414 10.257 26.399 1.00 47.94 368 ALA A CA 1
ATOM 2893 C C . ALA A 1 368 ? 17.960 9.012 27.123 1.00 47.94 368 ALA A C 1
ATOM 2895 O O . ALA A 1 368 ? 19.059 8.552 26.818 1.00 47.94 368 ALA A O 1
ATOM 2896 N N . GLU A 1 369 ? 17.179 8.398 28.020 1.00 48.09 369 GLU A N 1
ATOM 2897 C CA . GLU A 1 369 ? 17.606 7.189 28.732 1.00 48.09 369 GLU A CA 1
ATOM 2898 C C . GLU A 1 369 ? 17.740 5.971 27.814 1.00 48.09 369 GLU A C 1
ATOM 2900 O O . GLU A 1 369 ? 18.615 5.140 28.040 1.00 48.09 369 GLU A O 1
ATOM 2905 N N . THR A 1 370 ? 16.889 5.832 26.793 1.00 46.78 370 THR A N 1
ATOM 2906 C CA . THR A 1 370 ? 16.959 4.690 25.865 1.00 46.78 370 THR A CA 1
ATOM 2907 C C . THR A 1 370 ? 18.140 4.821 24.906 1.00 46.78 370 THR A C 1
ATOM 2909 O O . THR A 1 370 ? 18.777 3.812 24.607 1.00 46.78 370 THR A O 1
ATOM 2912 N N . LEU A 1 371 ? 18.447 6.045 24.460 1.00 47.53 371 LEU A N 1
ATOM 2913 C CA . LEU A 1 371 ? 19.620 6.351 23.637 1.00 47.53 371 LEU A CA 1
ATOM 2914 C C . LEU A 1 371 ? 20.919 6.118 24.419 1.00 47.53 371 LEU A C 1
ATOM 2916 O O . LEU A 1 371 ? 21.833 5.476 23.912 1.00 47.53 371 LEU A O 1
ATOM 2920 N N . PHE A 1 372 ? 20.957 6.560 25.679 1.00 44.53 372 PHE A N 1
ATOM 2921 C CA . PHE A 1 372 ? 22.110 6.404 26.563 1.00 44.53 372 PHE A CA 1
ATOM 2922 C C . PHE A 1 372 ? 22.337 4.950 27.013 1.00 44.53 372 PHE A C 1
ATOM 2924 O O . PHE A 1 372 ? 23.454 4.453 26.947 1.00 44.53 372 PHE A O 1
ATOM 2931 N N . LYS A 1 373 ? 21.287 4.227 27.440 1.00 44.94 373 LYS A N 1
ATOM 2932 C CA . LYS A 1 373 ? 21.416 2.864 28.003 1.00 44.94 373 LYS A CA 1
ATOM 2933 C C . LYS A 1 373 ? 21.789 1.792 26.989 1.00 44.94 373 LYS A C 1
ATOM 2935 O O . LYS A 1 373 ? 22.197 0.710 27.401 1.00 44.94 373 LYS A O 1
ATOM 2940 N N . LYS A 1 374 ? 21.538 2.019 25.702 1.00 42.34 374 LYS A N 1
ATOM 2941 C CA . LYS A 1 374 ? 21.650 0.953 24.707 1.00 42.34 374 LYS A CA 1
ATOM 2942 C C . LYS A 1 374 ? 22.812 1.114 23.729 1.00 42.34 374 LYS A C 1
ATOM 2944 O O . LYS A 1 374 ? 22.945 0.235 22.887 1.00 42.34 374 LYS A O 1
ATOM 2949 N N . GLU A 1 375 ? 23.597 2.195 23.808 1.00 42.50 375 GLU A N 1
ATOM 2950 C CA . GLU A 1 375 ? 24.661 2.505 22.829 1.00 42.50 375 GLU A CA 1
ATOM 2951 C C . GLU A 1 375 ? 24.189 2.278 21.372 1.00 42.50 375 GLU A C 1
ATOM 2953 O O . GLU A 1 375 ? 24.910 1.741 20.535 1.00 42.50 375 GLU A O 1
ATOM 2958 N N . VAL A 1 376 ? 22.913 2.585 21.082 1.00 40.25 376 VAL A N 1
ATOM 2959 C CA . VAL A 1 376 ? 22.260 2.113 19.852 1.00 40.25 376 VAL A CA 1
ATOM 2960 C C . VAL A 1 376 ? 22.742 2.911 18.656 1.00 40.25 376 VAL A C 1
ATOM 2962 O O . VAL A 1 376 ? 22.321 4.044 18.426 1.00 40.25 376 VAL A O 1
ATOM 2965 N N . ASP A 1 377 ? 23.536 2.220 17.850 1.00 41.38 377 ASP A N 1
ATOM 2966 C CA . ASP A 1 377 ? 23.638 2.375 16.408 1.00 41.38 377 ASP A CA 1
ATOM 2967 C C . ASP A 1 377 ? 22.293 1.925 15.798 1.00 41.38 377 ASP A C 1
ATOM 2969 O O . ASP A 1 377 ? 21.945 0.738 15.778 1.00 41.38 377 ASP A O 1
ATOM 2973 N N . PHE A 1 378 ? 21.425 2.877 15.445 1.00 43.50 378 PHE A N 1
ATOM 2974 C CA . PHE A 1 378 ? 20.070 2.557 14.986 1.00 43.50 378 PHE A CA 1
ATOM 2975 C C . PHE A 1 378 ? 20.141 1.799 13.672 1.00 43.50 378 PHE A C 1
ATOM 2977 O O . PHE A 1 378 ? 20.822 2.243 12.780 1.00 43.50 378 PHE A O 1
ATOM 2984 N N . LYS A 1 379 ? 19.331 0.758 13.479 1.00 36.41 379 LYS A N 1
ATOM 2985 C CA . LYS A 1 379 ? 18.688 0.497 12.187 1.00 36.41 379 LYS A CA 1
ATOM 2986 C C . LYS A 1 379 ? 17.193 0.411 12.455 1.00 36.41 379 LYS A C 1
ATOM 2988 O O . LYS A 1 379 ? 16.717 -0.534 13.073 1.00 36.41 379 LYS A O 1
ATOM 2993 N N . LEU A 1 380 ? 16.478 1.407 11.927 1.00 41.69 380 LEU A N 1
ATOM 2994 C CA . LEU A 1 380 ? 15.054 1.348 11.587 1.00 41.69 380 LEU A CA 1
ATOM 2995 C C . LEU A 1 380 ? 14.021 1.645 12.693 1.00 41.69 380 LEU A C 1
ATOM 2997 O O . LEU A 1 380 ? 13.358 0.755 13.203 1.00 41.69 380 LEU A O 1
ATOM 3001 N N . LEU A 1 381 ? 13.773 2.944 12.918 1.00 42.41 381 LEU A N 1
ATOM 3002 C CA . LEU A 1 381 ? 12.449 3.520 13.206 1.00 42.41 381 LEU A CA 1
ATOM 3003 C C . LEU A 1 381 ? 12.402 4.946 12.623 1.00 42.41 381 LEU A C 1
ATOM 3005 O O . LEU A 1 381 ? 13.023 5.854 13.162 1.00 42.41 381 LEU A O 1
ATOM 3009 N N . VAL A 1 382 ? 11.660 5.159 11.534 1.00 45.38 382 VAL A N 1
ATOM 3010 C CA . VAL A 1 382 ? 11.305 6.512 11.060 1.00 45.38 382 VAL A CA 1
ATOM 3011 C C . VAL A 1 382 ? 10.209 7.018 11.999 1.00 45.38 382 VAL A C 1
ATOM 3013 O O . VAL A 1 382 ? 9.030 6.741 11.778 1.00 45.38 382 VAL A O 1
ATOM 3016 N N . SER A 1 383 ? 10.574 7.651 13.115 1.00 46.19 383 SER A N 1
ATOM 3017 C CA . SER A 1 383 ? 9.587 8.279 14.000 1.00 46.19 383 SER A CA 1
ATOM 3018 C C . SER A 1 383 ? 8.849 9.412 13.265 1.00 46.19 383 SER A C 1
ATOM 3020 O O . SER A 1 383 ? 9.248 9.835 12.180 1.00 46.19 383 SER A O 1
ATOM 3022 N N . LYS A 1 384 ? 7.719 9.877 13.810 1.00 39.84 384 LYS A N 1
ATOM 3023 C CA . LYS A 1 384 ? 6.986 11.009 13.212 1.00 39.84 384 LYS A CA 1
ATOM 3024 C C . LYS A 1 384 ? 7.873 12.255 13.204 1.00 39.84 384 LYS A C 1
ATOM 3026 O O . LYS A 1 384 ? 7.901 12.978 12.221 1.00 39.84 384 LYS A O 1
ATOM 3031 N N . GLU A 1 385 ? 8.602 12.430 14.297 1.00 41.00 385 GLU A N 1
ATOM 3032 C CA . GLU A 1 385 ? 9.551 13.502 14.553 1.00 41.00 385 GLU A CA 1
ATOM 3033 C C . GLU A 1 385 ? 10.677 13.466 13.506 1.00 41.00 385 GLU A C 1
ATOM 3035 O O . GLU A 1 385 ? 10.937 14.471 12.860 1.00 41.00 385 GLU A O 1
ATOM 3040 N N . PHE A 1 386 ? 11.205 12.275 13.195 1.00 47.06 386 PHE A N 1
ATOM 3041 C CA . PHE A 1 386 ? 12.209 12.078 12.143 1.00 47.06 386 PHE A CA 1
ATOM 3042 C C . PHE A 1 386 ? 11.740 12.516 10.745 1.00 47.06 386 PHE A C 1
ATOM 3044 O O . PHE A 1 386 ? 12.551 12.905 9.916 1.00 47.06 386 PHE A O 1
ATOM 3051 N N . PHE A 1 387 ? 10.441 12.427 10.454 1.00 38.72 387 PHE A N 1
ATOM 3052 C CA . PHE A 1 387 ? 9.887 12.891 9.182 1.00 38.72 387 PHE A CA 1
ATOM 3053 C C . PHE A 1 387 ? 9.554 14.389 9.178 1.00 38.72 387 PHE A C 1
ATOM 3055 O O . PHE A 1 387 ? 9.503 14.983 8.109 1.00 38.72 387 PHE A O 1
ATOM 3062 N N . GLU A 1 388 ? 9.275 14.993 10.334 1.00 41.53 388 GLU A N 1
ATOM 3063 C CA . GLU A 1 388 ? 8.954 16.424 10.434 1.00 41.53 388 GLU A CA 1
ATOM 3064 C C . GLU A 1 388 ? 10.215 17.305 10.502 1.00 41.53 388 GLU A C 1
ATOM 3066 O O . GLU A 1 388 ? 10.155 18.458 10.087 1.00 41.53 388 GLU A O 1
ATOM 3071 N N . GLU A 1 389 ? 11.351 16.767 10.959 1.00 39.09 389 GLU A N 1
ATOM 3072 C CA . GLU A 1 389 ? 12.660 17.448 10.953 1.00 39.09 389 GLU A CA 1
ATOM 3073 C C . GLU A 1 389 ? 13.452 17.291 9.648 1.00 39.09 389 GLU A C 1
ATOM 3075 O O . GLU A 1 389 ? 14.479 17.943 9.458 1.00 39.09 389 GLU A O 1
ATOM 3080 N N . TRP A 1 390 ? 12.994 16.410 8.760 1.00 36.75 390 TRP A N 1
ATOM 3081 C CA . TRP A 1 390 ? 13.627 16.102 7.482 1.00 36.75 390 TRP A CA 1
ATOM 3082 C C . TRP A 1 390 ? 12.773 16.604 6.335 1.00 36.75 390 TRP A C 1
ATOM 3084 O O . TRP A 1 390 ? 13.335 17.017 5.296 1.00 36.75 390 TRP A O 1
#

Solvent-accessible surface area (backbone atoms only — not comparable to full-atom values): 22208 Å² total; per-residue (Å²): 131,76,51,79,48,75,43,80,50,81,88,58,80,89,42,101,88,39,57,60,56,32,42,34,37,39,40,54,44,88,51,40,35,60,52,44,48,48,74,74,54,62,71,90,85,78,74,85,64,84,62,48,42,65,33,38,50,50,73,43,64,42,98,86,50,47,64,42,31,41,35,43,28,54,79,62,43,34,36,39,31,39,45,70,90,82,53,87,69,52,76,68,45,68,54,40,44,46,48,33,38,46,72,86,69,86,61,94,81,60,83,36,78,48,63,38,33,29,20,67,59,29,49,61,51,35,47,56,52,25,67,52,58,71,41,55,29,33,29,36,34,55,63,64,71,62,57,73,82,49,95,56,72,44,72,23,52,43,38,25,74,73,74,34,85,80,47,58,39,66,61,42,42,49,62,70,63,34,91,77,60,68,71,48,41,31,29,54,75,65,41,55,75,67,59,46,51,52,50,42,51,57,48,46,54,48,52,41,56,58,69,68,48,68,57,58,44,77,46,63,64,74,47,77,47,68,46,100,82,55,33,39,36,38,30,28,70,42,62,89,59,42,55,53,36,25,96,56,26,38,37,41,36,27,30,79,88,66,54,74,45,73,27,32,31,67,40,57,57,84,32,34,22,34,29,45,40,89,85,51,61,93,69,79,65,69,65,74,45,41,36,39,38,50,52,60,54,76,50,62,33,55,48,32,44,54,49,50,51,39,32,35,25,47,60,77,42,63,71,84,78,38,67,67,51,27,60,55,79,38,65,82,51,76,78,76,76,71,64,85,68,78,58,69,76,53,62,68,59,54,48,50,49,54,62,70,65,68,69,51,72,71,54,53,50,50,51,54,50,52,52,64,75,56,74,64,80,61,81,88,76,58,41,47,64,60,51,74,81,102

Organism: Hypholoma sublateritium (strain FD-334 SS-4) (NCBI:txid945553)

Radius of gyration: 24.81 Å; Cα contacts (8 Å, |Δi|>4): 593; chains: 1; bounding box: 64×52×63 Å

Foldseek 3Di:
DKDKDWDADPPDPDDPQADRIAIEIEDEQVCVLVVLCCQLDPDPPPPPDQAAAEWEWDWDADLVLATQWIWIDDSHYIYTYGADRPDQEDDHDPSRLCQFQVDPPPPPPRPRNHHFYEYALVLLVQLNVCNRHVHKGKHFHVNVLPVVVPVDQDQLSCCCVPPHVPRPSVVRSDPVVDPPCPQRIFIPVLDDPLRSVLSSVVSSVVVNVVSPPDQKDWFAFDDWDQDPVRWIKTQGPDQVRAAAFDPFKWKWWAAPVRDIFIWGFDHDDRRITTTHGDPRDPDPPHTPTIMMGGDGDDDLQRVLSSVVSSCSRSNVDDLVVDPLSCVQSNVPPDDPPPVPPPVPPPVVVVVVLVVVVPDDPVRVVCVVCVCVVPVDSDDDGCDSSVSVVD

Nearest PDB structures (foldseek):
  6xby-assembly1_D  TM=6.261E-01  e=2.502E-02  Bos taurus
  6xbw-assembly1_D  TM=6.508E-01  e=6.592E-02  Bos taurus
  9bru-assembly1_3  TM=6.070E-01  e=5.882E-02  Mus musculus
  7uzi-assembly1_F  TM=5.930E-01  e=1.234E-01  Rattus norvegicus
  6wm2-assembly1_F  TM=6.137E-01  e=1.947E-01  Homo sapiens

Secondary structure (DSSP, 8-state):
--EEEEEE--SS--BTTB-SEEEEEEEEGGGHHHHHHHHHS--TT--------EEEEEEEE-TTS-EEEEEEE-SSEEEEEEPPSS-SS----HHHHHHHH-----STT-TTTS-EEEETTHHHHHHHHHHHH-S--EEEEGGGT-GGGSSSPPHHHHHHHHT-TT--HHHHHHHHH-TT-GGGEEEGGGS-HHHHHHHHHHHHHHHHHHHHS-SEEEPPEEEEEE-TTSPEEEEESSGGGPPPP-TTEEEEEEETTS-EEEEEEEEEETTEEEEE-TT--S----EEEEEEEEPPPPPHHHHHHHHHHHHHHTTS--TTT-HHHHHHH-TTSS--------S---HHHHHHHHHHHT--HHHHHHHHHHHHHHT--------HHHHH--

Sequence (390 aa):
MTTTHYIAQDLLPPSPSIPEQLQVRRIALRHAGDAVWHLTHPHAEVTTLGAARAIGIAYHTSPSGALAFVALATTHSIFHIDLPEDEKAPHVDSALAQLLGSERSSAAGDYNARPRLVGFTLARTAVRVQQVLRKPIRGVDVGKLDTSAEKDLTPAEAARQWLSRNANQWEITRLWLGDEHAVLQIDTEYLNPSELGCLKELITQSDLIESMKPKESTGDFNKISVNKFGKVEITNSRYKTRVRSSRHTQVIMTQQNGQQYIGTPHQAKGKKTMISMPGAPRNVGDITQVRVVGRQNLTNTEKAREKLIHCLLTGTKTLRESAFIRLIWFPLWKKLSFQDTRTALDQDYVDDIVSKMRLNDSQLKNIAETLFKKEVDFKLLVSKEFFEEW

pLDDT: mean 79.16, std 17.53, range [36.41, 97.81]